Protein 7LRN (pdb70)

Sequence (496 aa):
MEQLEMTIVSIQTPYPSIVRIQGKINTLQPELWQAPNLAIRLIVSNPPEGQPISRVYTVRSFNPINAQIEIDFVKHEDLSPAMEWLNSAQVGTKIGLIGPRPHFIPNFTAKKHVVMFADDTAVPALYSILKQWELGISADIFIESFEKDIASQLPELEHVKIHSFHKEHHTKGLLLKAAFALEHYENITIWAACERNEARALRQFFLEDQQLNKNDVRIAGYWRDGVSSSELDKLRAQHYQEHIQQQDMEQLEMTIVSIQTPYPSIVRIQGKINTLQPELWQAPNLAIRLIVSNPPEGQPISRVYTVRSFNPINAQIEIDFVKHEDLSPAMEWLNSAQVGTKIGLIGPRPHFIPNFTAKKHVVMFADDTAVPALYSILKQWELGISADIFIESFEKDIASQLPELEHVKIHSFHKEHHTSQKGLLLKAAFALEHYENITIWAACERNEARALRQFFLEDQQLNKNDVRIAGYWRDGVSSSELDKLRAQHYQEHIQQ

Foldseek 3Di:
DDKWKWFWADWDCPDVFKIKTKTAIPDPCCVQQAAAFWKKWWQLDDDVPDDTDTAIFTFLHADVVRRMTMTMDGHDPDPDSVNVSVVPHDGGDMTMMGDIDDADAADPPPQFAEEEEEEPRCLSSVQRNQVVDDAPHAYEYEYEYQGPPSCPVHDDHPRYHYHYDHDDPDDDQPSVVVVVDDPDLPRYAYAYEEAPVSQVVVVCCVPVPVPDDPSRHRTYYSHYPPADPVRVVVVVVVVVVVVVVD/DFKDKWKWAWADWDPPDVFKIKTKTAIDDPCCVFQAAAFWKKWWQLACDPPDHTDTAIWTFLHADVVGNMTMTIDGHDPDPDSVNVSVVPDDRGRMIMMMDTDHADAACPPPQFAEEEEEEPRCVSSVQRNQVVDDAPHAYEAEYEYQDPPSPVPHDDHPRHHYHYHHDDPDDDDDLVSVVVVVPDPDLPRYAYHYEEAAVSQVVVLCCVPVPVNDDPSRNRTYYSHYPPDDPVVVVVVVVVVVVVVVVD

Nearest PDB structures (foldseek):
  7lrn-assembly1_A  TM=1.004E+00  e=6.203E-55  Acinetobacter baumannii
  7lrn-assembly2_B  TM=9.962E-01  e=1.778E-51  Acinetobacter baumannii
  7xlz-assembly1_A  TM=8.625E-01  e=1.922E-21  Vibrio anguillarum 775
  7xlz-assembly2_B  TM=8.839E-01  e=9.914E-21  Vibrio anguillarum 775
  6k2l-assembly1_A  TM=8.490E-01  e=1.748E-17  Aeromonas hydrophila

Structure (mmCIF, N/CA/C/O backbone):
data_7LRN
#
_entry.id   7LRN
#
_cell.length_a   86.790
_cell.length_b   127.252
_cell.length_c   150.304
_cell.angle_alpha   90.000
_cell.angle_beta   90.000
_cell.angle_gamma   90.000
#
_symmetry.space_group_name_H-M   'C 2 2 21'
#
loop_
_entity.id
_entity.type
_entity.pdbx_description
1 polymer 'NADPH-dependent ferric siderophore reductase'
2 non-polymer 'FLAVIN-ADENINE DINUCLEOTIDE'
#
loop_
_atom_site.group_PDB
_atom_site.id
_atom_site.type_symbol
_atom_site.label_atom_id
_atom_site.label_alt_id
_atom_site.label_comp_id
_atom_site.label_asym_id
_atom_site.label_entity_id
_atom_site.label_seq_id
_atom_site.pdbx_PDB_ins_code
_atom_site.Cartn_x
_atom_site.Cartn_y
_atom_site.Cartn_z
_atom_site.occupancy
_atom_site.B_iso_or_equiv
_atom_site.auth_seq_id
_atom_site.auth_comp_id
_atom_site.auth_asym_id
_atom_site.auth_atom_id
_atom_site.pdbx_PDB_model_num
ATOM 1 N N . MET A 1 40 ? -29.775 5.180 -30.280 1.00 85.88 25 MET A N 1
ATOM 2 C CA . MET A 1 40 ? -30.519 4.788 -29.073 1.00 89.20 25 MET A CA 1
ATOM 3 C C . MET A 1 40 ? -31.373 3.533 -29.220 1.00 93.69 25 MET A C 1
ATOM 4 O O . MET A 1 40 ? -31.595 3.047 -30.337 1.00 101.23 25 MET A O 1
ATOM 9 N N . GLU A 1 41 ? -31.844 3.005 -28.081 1.00 87.59 26 GLU A N 1
ATOM 10 C CA . GLU A 1 41 ? -32.613 1.767 -28.069 1.00 85.63 26 GLU A CA 1
ATOM 11 C C . GLU A 1 41 ? -33.817 1.862 -27.142 1.00 84.26 26 GLU A C 1
ATOM 12 O O . GLU A 1 41 ? -33.855 2.661 -26.203 1.00 86.22 26 GLU A O 1
ATOM 18 N N . GLN A 1 42 ? -34.796 1.001 -27.414 1.00 85.14 27 GLN A N 1
ATOM 19 C CA . GLN A 1 42 ? -36.007 0.849 -26.611 1.00 85.06 27 GLN A CA 1
ATOM 20 C C . GLN A 1 42 ? -35.898 -0.480 -25.879 1.00 82.73 27 GLN A C 1
ATOM 21 O O . GLN A 1 42 ? -35.982 -1.544 -26.498 1.00 85.66 27 GLN A O 1
ATOM 27 N N . LEU A 1 43 ? -35.678 -0.423 -24.591 1.00 80.80 28 LEU A N 1
ATOM 28 C CA . LEU A 1 43 ? -35.424 -1.617 -23.818 1.00 84.81 28 LEU A CA 1
ATOM 29 C C . LEU A 1 43 ? -36.609 -1.906 -22.914 1.00 84.75 28 LEU A C 1
ATOM 30 O O . LEU A 1 43 ? -37.653 -1.254 -22.988 1.00 83.54 28 LEU A O 1
ATOM 35 N N . GLU A 1 44 ? -36.429 -2.878 -22.032 1.00 86.50 29 GLU A N 1
ATOM 36 C CA . GLU A 1 44 ? -37.357 -3.137 -20.948 1.00 87.35 29 GLU A CA 1
ATOM 37 C C . GLU A 1 44 ? -36.536 -3.224 -19.675 1.00 88.76 29 GLU A C 1
ATOM 38 O O . GLU A 1 44 ? -35.485 -3.871 -19.653 1.00 91.35 29 GLU A O 1
ATOM 44 N N . MET A 1 45 ? -36.998 -2.559 -18.629 1.00 82.49 30 MET A N 1
ATOM 45 C CA . MET A 1 45 ? -36.354 -2.641 -17.334 1.00 84.50 30 MET A CA 1
ATOM 46 C C . MET A 1 45 ? -37.260 -3.386 -16.359 1.00 85.16 30 MET A C 1
ATOM 47 O O . MET A 1 45 ? -38.477 -3.160 -16.331 1.00 82.11 30 MET A O 1
ATOM 52 N N . THR A 1 46 ? -36.643 -4.245 -15.542 1.00 85.64 31 THR A N 1
ATOM 53 C CA . THR A 1 46 ? -37.310 -5.016 -14.496 1.00 87.73 31 THR A CA 1
ATOM 54 C C . THR A 1 46 ? -36.691 -4.630 -13.158 1.00 84.47 31 THR A C 1
ATOM 55 O O . THR A 1 46 ? -35.466 -4.657 -13.015 1.00 83.94 31 THR A O 1
ATOM 59 N N . ILE A 1 47 ? -37.525 -4.215 -12.201 1.00 84.01 32 ILE A N 1
ATOM 60 C CA . ILE A 1 47 ? -37.011 -3.712 -10.929 1.00 85.37 32 ILE A CA 1
ATOM 61 C C . ILE A 1 47 ? -36.428 -4.864 -10.125 1.00 84.58 32 ILE A C 1
ATOM 62 O O . ILE A 1 47 ? -37.119 -5.846 -9.826 1.00 87.47 32 ILE A O 1
ATOM 67 N N . VAL A 1 48 ? -35.189 -4.711 -9.672 1.00 83.82 33 VAL A N 1
ATOM 68 C CA . VAL A 1 48 ? -34.576 -5.741 -8.852 1.00 83.66 33 VAL A CA 1
ATOM 69 C C . VAL A 1 48 ? -34.406 -5.293 -7.403 1.00 83.12 33 VAL A C 1
ATOM 70 O O . VAL A 1 48 ? -34.429 -6.134 -6.499 1.00 84.40 33 VAL A O 1
ATOM 74 N N . SER A 1 49 ? -34.281 -4.000 -7.154 1.00 83.49 34 SER A N 1
ATOM 75 C CA . SER A 1 49 ? -34.099 -3.490 -5.813 1.00 81.55 34 SER A CA 1
ATOM 76 C C . SER A 1 49 ? -34.836 -2.166 -5.674 1.00 80.45 34 SER A C 1
ATOM 77 O O . SER A 1 49 ? -35.014 -1.429 -6.643 1.00 78.30 34 SER A O 1
ATOM 80 N N . ILE A 1 50 ? -35.311 -1.900 -4.461 1.00 81.82 35 ILE A N 1
ATOM 81 C CA . ILE A 1 50 ? -36.000 -0.659 -4.124 1.00 80.05 35 ILE A CA 1
ATOM 82 C C . ILE A 1 50 ? -35.492 -0.169 -2.771 1.00 78.73 35 ILE A C 1
ATOM 83 O O . ILE A 1 50 ? -35.496 -0.927 -1.794 1.00 79.12 35 ILE A O 1
ATOM 88 N N . GLN A 1 51 ? -35.002 1.068 -2.729 1.00 77.52 36 GLN A N 1
ATOM 89 C CA . GLN A 1 51 ? -34.497 1.685 -1.510 1.00 77.85 36 GLN A CA 1
ATOM 90 C C . GLN A 1 51 ? -35.141 3.046 -1.299 1.00 77.19 36 GLN A C 1
ATOM 91 O O . GLN A 1 51 ? -35.685 3.672 -2.219 1.00 76.42 36 GLN A O 1
ATOM 97 N N . THR A 1 52 ? -35.076 3.490 -0.050 1.00 77.46 37 THR A N 1
ATOM 98 C CA . THR A 1 52 ? -35.496 4.824 0.351 1.00 75.35 37 THR A CA 1
ATOM 99 C C . THR A 1 52 ? -34.238 5.446 0.938 1.00 72.02 37 THR A C 1
ATOM 100 O O . THR A 1 52 ? -34.089 5.511 2.164 1.00 73.62 37 THR A O 1
ATOM 104 N N . PRO A 1 53 ? -33.280 5.847 0.094 1.00 72.05 38 PRO A N 1
ATOM 105 C CA . PRO A 1 53 ? -32.013 6.361 0.638 1.00 71.78 38 PRO A CA 1
ATOM 106 C C . PRO A 1 53 ? -32.224 7.578 1.512 1.00 72.61 38 PRO A C 1
ATOM 107 O O . PRO A 1 53 ? -31.570 7.708 2.550 1.00 72.95 38 PRO A O 1
ATOM 111 N N . TYR A 1 54 ? -33.116 8.480 1.114 1.00 71.65 39 TYR A N 1
ATOM 112 C CA . TYR A 1 54 ? -33.575 9.588 1.929 1.00 68.38 39 TYR A CA 1
ATOM 113 C C . TYR A 1 54 ? -35.090 9.515 2.054 1.00 68.82 39 TYR A C 1
ATOM 114 O O . TYR A 1 54 ? -35.749 8.773 1.311 1.00 68.89 39 TYR A O 1
ATOM 123 N N . PRO A 1 55 ? -35.680 10.248 3.002 1.00 67.94 40 PRO A N 1
ATOM 124 C CA . PRO A 1 55 ? -37.143 10.181 3.157 1.00 69.41 40 PRO A CA 1
ATOM 125 C C . PRO A 1 55 ? -37.920 10.632 1.930 1.00 68.52 40 PRO A C 1
ATOM 126 O O . PRO A 1 55 ? -39.036 10.141 1.709 1.00 66.66 40 PRO A O 1
ATOM 130 N N . SER A 1 56 ? -37.341 11.481 1.080 1.00 67.46 41 SER A N 1
ATOM 131 C CA . SER A 1 56 ? -38.062 12.042 -0.050 1.00 65.63 41 SER A CA 1
ATOM 132 C C . SER A 1 56 ? -37.576 11.485 -1.375 1.00 65.10 41 SER A C 1
ATOM 133 O O . SER A 1 56 ? -37.906 12.042 -2.423 1.00 66.11 41 SER A O 1
ATOM 136 N N . ILE A 1 57 ? -36.817 10.397 -1.364 1.00 65.85 42 ILE A N 1
ATOM 137 C CA . ILE A 1 57 ? -36.208 9.869 -2.577 1.00 66.65 42 ILE A CA 1
ATOM 138 C C . ILE A 1 57 ? -36.378 8.355 -2.606 1.00 68.67 42 ILE A C 1
ATOM 139 O O . ILE A 1 57 ? -36.170 7.680 -1.589 1.00 69.8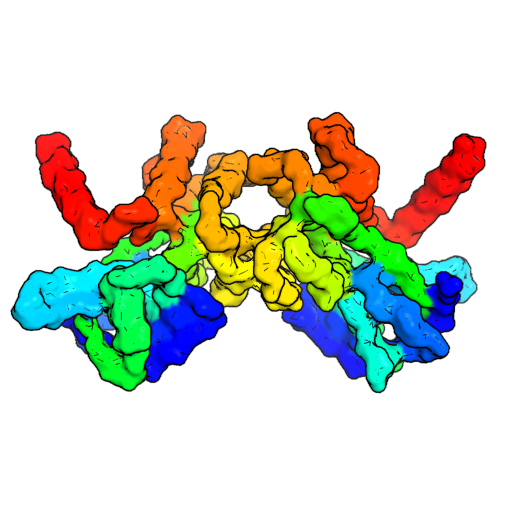6 42 ILE A O 1
ATOM 144 N N . VAL A 1 58 ? -36.772 7.821 -3.769 1.00 67.42 43 VAL A N 1
ATOM 145 C CA . VAL A 1 58 ? -36.933 6.378 -3.974 1.00 69.06 43 VAL A CA 1
ATOM 146 C C . VAL A 1 58 ? -35.902 5.912 -4.990 1.00 68.60 43 VAL A C 1
ATOM 147 O O . VAL A 1 58 ? -35.919 6.356 -6.147 1.00 66.88 43 VAL A O 1
ATOM 151 N N . ARG A 1 59 ? -34.987 5.046 -4.544 1.00 70.27 44 ARG A N 1
ATOM 152 C CA . ARG A 1 59 ? -33.896 4.542 -5.373 1.00 73.58 44 ARG A CA 1
ATOM 153 C C . ARG A 1 59 ? -34.239 3.153 -5.877 1.00 74.54 44 ARG A C 1
ATOM 154 O O . ARG A 1 59 ? -34.348 2.210 -5.088 1.00 76.90 44 ARG A O 1
ATOM 162 N N . ILE A 1 60 ? -34.390 3.025 -7.186 1.00 75.80 45 ILE A N 1
ATOM 163 C CA . ILE A 1 60 ? -34.768 1.765 -7.820 1.00 80.39 45 ILE A CA 1
ATOM 164 C C . ILE A 1 60 ? -33.606 1.271 -8.660 1.00 79.87 45 ILE A C 1
ATOM 165 O O . ILE A 1 60 ? -32.908 2.065 -9.300 1.00 77.57 45 ILE A O 1
ATOM 170 N N . GLN A 1 61 ? -33.373 -0.037 -8.613 1.00 88.95 46 GLN A N 1
ATOM 171 C CA . GLN A 1 61 ? -32.418 -0.717 -9.471 1.00 87.35 46 GLN A CA 1
ATOM 172 C C . GLN A 1 61 ? -33.153 -1.711 -10.352 1.00 88.08 46 GLN A C 1
ATOM 173 O O . GLN A 1 61 ? -34.070 -2.414 -9.899 1.00 88.83 46 GLN A O 1
ATOM 179 N N . GLY A 1 62 ? -32.750 -1.754 -11.613 1.00 87.13 47 GLY A N 1
ATOM 180 C CA . GLY A 1 62 ? -33.386 -2.648 -12.548 1.00 88.64 47 GLY A CA 1
ATOM 181 C C . GLY A 1 62 ? -32.446 -3.168 -13.610 1.00 87.69 47 GLY A C 1
ATOM 182 O O . GLY A 1 62 ? -31.512 -2.464 -14.005 1.00 88.15 47 GLY A O 1
ATOM 183 N N . LYS A 1 63 ? -32.621 -4.429 -13.997 1.00 85.16 48 LYS A N 1
ATOM 184 C CA . LYS A 1 63 ? -31.883 -4.980 -15.118 1.00 82.85 48 LYS A CA 1
ATOM 185 C C . LYS A 1 63 ? -32.564 -4.504 -16.382 1.00 82.32 48 LYS A C 1
ATOM 186 O O . LYS A 1 63 ? -33.788 -4.360 -16.416 1.00 82.46 48 LYS A O 1
ATOM 188 N N . ILE A 1 64 ? -31.758 -4.180 -17.389 1.00 83.32 49 ILE A N 1
ATOM 189 C CA . ILE A 1 64 ? -32.242 -3.748 -18.692 1.00 84.38 49 ILE A CA 1
ATOM 190 C C . ILE A 1 64 ? -31.701 -4.706 -19.743 1.00 85.01 49 ILE A C 1
ATOM 191 O O . ILE A 1 64 ? -30.576 -5.205 -19.622 1.00 84.57 49 ILE A O 1
ATOM 196 N N . ASN A 1 65 ? -32.498 -4.964 -20.774 1.00 86.38 50 ASN A N 1
ATOM 197 C CA . ASN A 1 65 ? -32.116 -5.914 -21.819 1.00 88.92 50 ASN A CA 1
ATOM 198 C C . ASN A 1 65 ? -31.377 -5.221 -22.964 1.00 93.30 50 ASN A C 1
ATOM 199 O O . ASN A 1 65 ? -31.694 -5.406 -24.139 1.00 100.06 50 ASN A O 1
ATOM 204 N N . THR A 1 66 ? -30.352 -4.436 -22.621 1.00 90.16 51 THR A N 1
ATOM 205 C CA . THR A 1 66 ? -29.561 -3.730 -23.621 1.00 88.18 51 THR A CA 1
ATOM 206 C C . THR A 1 66 ? -28.799 -4.721 -24.491 1.00 91.02 51 THR A C 1
ATOM 207 O O . THR A 1 66 ? -28.403 -5.803 -24.047 1.00 87.91 51 THR A O 1
ATOM 211 N N . LEU A 1 67 ? -28.622 -4.347 -25.757 1.00 92.98 52 LEU A N 1
ATOM 212 C CA . LEU A 1 67 ? -27.769 -5.086 -26.677 1.00 93.99 52 LEU A CA 1
ATOM 213 C C . LEU A 1 67 ? -26.539 -4.291 -27.070 1.00 94.84 52 LEU A C 1
ATOM 214 O O . LEU A 1 67 ? -25.742 -4.758 -27.893 1.00 96.46 52 LEU A O 1
ATOM 219 N N . GLN A 1 68 ? -26.382 -3.089 -26.536 1.00 93.63 53 GLN A N 1
ATOM 220 C CA . GLN A 1 68 ? -25.155 -2.321 -26.708 1.00 91.12 53 GLN A CA 1
ATOM 221 C C . GLN A 1 68 ? -24.869 -1.572 -25.407 1.00 89.86 53 GLN A C 1
ATOM 222 O O . GLN A 1 68 ? -25.219 -0.394 -25.246 1.00 88.60 53 GLN A O 1
ATOM 228 N N . PRO A 1 69 ? -24.256 -2.258 -24.427 1.00 91.16 54 PRO A N 1
ATOM 229 C CA . PRO A 1 69 ? -23.975 -1.633 -23.117 1.00 87.42 54 PRO A CA 1
ATOM 230 C C . PRO A 1 69 ? -22.901 -0.569 -23.192 1.00 83.78 54 PRO A C 1
ATOM 231 O O . PRO A 1 69 ? -22.714 0.176 -22.219 1.00 77.78 54 PRO A O 1
ATOM 235 N N . GLU A 1 70 ? -22.184 -0.502 -24.318 1.00 85.02 55 GLU A N 1
ATOM 236 C CA . GLU A 1 70 ? -21.198 0.547 -24.536 1.00 83.60 55 GLU A CA 1
ATOM 237 C C . GLU A 1 70 ? -21.839 1.929 -24.468 1.00 80.87 55 GLU A C 1
ATOM 238 O O . GLU A 1 70 ? -21.191 2.896 -24.055 1.00 77.70 55 GLU A O 1
ATOM 244 N N . LEU A 1 71 ? -23.115 2.036 -24.850 1.00 81.14 56 LEU A N 1
ATOM 245 C CA . LEU A 1 71 ? -23.813 3.319 -24.814 1.00 80.88 56 LEU A CA 1
ATOM 246 C C . LEU A 1 71 ? -24.058 3.794 -23.393 1.00 78.54 56 LEU A C 1
ATOM 247 O O . LEU A 1 71 ? -24.140 5.005 -23.156 1.00 74.90 56 LEU A O 1
ATOM 252 N N . TRP A 1 72 ? -24.248 2.851 -22.468 1.00 77.53 57 TRP A N 1
ATOM 253 C CA . TRP A 1 72 ? -24.760 3.108 -21.133 1.00 76.98 57 TRP A CA 1
ATOM 254 C C . TRP A 1 72 ? -23.687 3.440 -20.115 1.00 76.61 57 TRP A C 1
ATOM 255 O O . TRP A 1 72 ? -24.005 3.539 -18.930 1.00 76.00 57 TRP A O 1
ATOM 266 N N . GLN A 1 73 ? -22.449 3.666 -20.540 1.00 75.44 58 GLN A N 1
ATOM 267 C CA . GLN A 1 73 ? -21.381 3.935 -19.597 1.00 76.43 58 GLN A CA 1
ATOM 268 C C . GLN A 1 73 ? -21.029 5.410 -19.484 1.00 82.98 58 GLN A C 1
ATOM 269 O O . GLN A 1 73 ? -20.347 5.793 -18.526 1.00 77.86 58 GLN A O 1
ATOM 275 N N . ALA A 1 74 ? -21.534 6.250 -20.388 1.00 94.29 59 ALA A N 1
ATOM 276 C CA . ALA A 1 74 ? -21.194 7.659 -20.357 1.00 89.92 59 ALA A CA 1
ATOM 277 C C . ALA A 1 74 ? -21.792 8.317 -19.118 1.00 90.56 59 ALA A C 1
ATOM 278 O O . ALA A 1 74 ? -22.756 7.806 -18.527 1.00 96.81 59 ALA A O 1
ATOM 280 N N . PRO A 1 75 ? -21.200 9.412 -18.665 1.00 80.12 60 PRO A N 1
ATOM 281 C CA . PRO A 1 75 ? -21.764 10.141 -17.533 1.00 76.65 60 PRO A CA 1
ATOM 282 C C . PRO A 1 75 ? -22.960 10.964 -17.973 1.00 74.08 60 PRO A C 1
ATOM 283 O O . PRO A 1 75 ? -23.099 11.341 -19.136 1.00 73.89 60 PRO A O 1
ATOM 287 N N . ASN A 1 76 ? -23.842 11.207 -17.009 1.00 75.47 61 ASN A N 1
ATOM 288 C CA . ASN A 1 76 ? -25.070 11.986 -17.194 1.00 74.75 61 ASN A CA 1
ATOM 289 C C . ASN A 1 76 ? -25.841 11.492 -18.419 1.00 74.05 61 ASN A C 1
ATOM 290 O O . ASN A 1 76 ? -26.092 12.225 -19.375 1.00 71.62 61 ASN A O 1
ATOM 295 N N . LEU A 1 77 ? -26.219 10.222 -18.374 1.00 72.28 62 LEU A N 1
ATOM 296 C CA . LEU A 1 77 ? -27.183 9.718 -19.335 1.00 74.60 62 LEU A CA 1
ATOM 297 C C . LEU A 1 77 ? -28.553 9.816 -18.695 1.00 74.15 62 LEU A C 1
ATOM 298 O O . LEU A 1 77 ? -28.699 9.645 -17.482 1.00 73.70 62 LEU A O 1
ATOM 303 N N . ALA A 1 78 ? -29.546 10.123 -19.502 1.00 70.53 63 ALA A N 1
ATOM 304 C CA . ALA A 1 78 ? -30.920 10.093 -19.049 1.00 69.03 63 ALA A CA 1
ATOM 305 C C . ALA A 1 78 ? -31.733 9.161 -19.947 1.00 69.32 63 ALA A C 1
ATOM 306 O O . ALA A 1 78 ? -31.370 8.897 -21.102 1.00 65.93 63 ALA A O 1
ATOM 308 N N . ILE A 1 79 ? -32.797 8.598 -19.376 1.00 65.45 64 ILE A N 1
ATOM 309 C CA . ILE A 1 79 ? -33.689 7.706 -20.095 1.00 67.62 64 ILE A CA 1
ATOM 310 C C . ILE A 1 79 ? -35.077 8.292 -20.018 1.00 65.61 64 ILE A C 1
ATOM 311 O O . ILE A 1 79 ? -35.373 9.139 -19.184 1.00 64.67 64 ILE A O 1
ATOM 316 N N . ARG A 1 80 ? -35.939 7.777 -20.869 1.00 68.20 65 ARG A N 1
ATOM 317 C CA . ARG A 1 80 ? -37.352 8.105 -20.884 1.00 67.48 65 ARG A CA 1
ATOM 318 C C . ARG A 1 80 ? -38.081 6.844 -20.435 1.00 69.77 65 ARG A C 1
ATOM 319 O O . ARG A 1 80 ? -38.069 5.839 -21.150 1.00 71.34 65 ARG A O 1
ATOM 327 N N . LEU A 1 81 ? -38.694 6.873 -19.251 1.00 69.54 66 LEU A N 1
ATOM 328 C CA . LEU A 1 81 ? -39.462 5.727 -18.768 1.00 72.04 66 LEU A CA 1
ATOM 329 C C . LEU A 1 81 ? -40.923 5.847 -19.172 1.00 72.80 66 LEU A C 1
ATOM 330 O O . LEU A 1 81 ? -41.581 6.838 -18.839 1.00 74.04 66 LEU A O 1
ATOM 335 N N . ILE A 1 82 ? -41.451 4.820 -19.837 1.00 72.59 67 ILE A N 1
ATOM 336 C CA . ILE A 1 82 ? -42.865 4.893 -20.192 1.00 78.95 67 ILE A CA 1
ATOM 337 C C . ILE A 1 82 ? -43.651 4.604 -18.917 1.00 81.27 67 ILE A C 1
ATOM 338 O O . ILE A 1 82 ? -43.919 3.451 -18.557 1.00 79.52 67 ILE A O 1
ATOM 343 N N . VAL A 1 83 ? -43.976 5.672 -18.198 1.00 80.74 68 VAL A N 1
ATOM 344 C CA . VAL A 1 83 ? -44.629 5.535 -16.906 1.00 85.33 68 VAL A CA 1
ATOM 345 C C . VAL A 1 83 ? -46.088 5.105 -17.062 1.00 85.75 68 VAL A C 1
ATOM 346 O O . VAL A 1 83 ? -46.667 4.515 -16.143 1.00 85.12 68 VAL A O 1
ATOM 350 N N . SER A 1 84 ? -46.715 5.386 -18.197 1.00 87.74 69 SER A N 1
ATOM 351 C CA . SER A 1 84 ? -48.058 4.875 -18.393 1.00 93.47 69 SER A CA 1
ATOM 352 C C . SER A 1 84 ? -48.265 4.421 -19.822 1.00 103.55 69 SER A C 1
ATOM 353 O O . SER A 1 84 ? -47.854 5.095 -20.765 1.00 103.86 69 SER A O 1
ATOM 356 N N . ASN A 1 85 ? -48.914 3.277 -19.979 1.00 123.98 70 ASN A N 1
ATOM 357 C CA . ASN A 1 85 ? -49.216 2.738 -21.300 1.00 127.53 70 ASN A CA 1
ATOM 358 C C . ASN A 1 85 ? -50.570 2.059 -21.285 1.00 134.20 70 ASN A C 1
ATOM 359 O O . ASN A 1 85 ? -50.669 0.828 -21.356 1.00 137.33 70 ASN A O 1
ATOM 364 N N . PRO A 1 86 ? -51.650 2.830 -21.186 1.00 130.54 71 PRO A N 1
ATOM 365 C CA . PRO A 1 86 ? -52.964 2.227 -21.286 1.00 139.10 71 PRO A CA 1
ATOM 366 C C . PRO A 1 86 ? -53.178 1.716 -22.712 1.00 145.93 71 PRO A C 1
ATOM 367 O O . PRO A 1 86 ? -52.671 2.318 -23.668 1.00 144.71 71 PRO A O 1
ATOM 371 N N . PRO A 1 87 ? -53.903 0.607 -22.876 1.00 151.17 72 PRO A N 1
ATOM 372 C CA . PRO A 1 87 ? -54.252 0.194 -24.253 1.00 153.58 72 PRO A CA 1
ATOM 373 C C . PRO A 1 87 ? -55.171 1.202 -24.931 1.00 155.13 72 PRO A C 1
ATOM 374 O O . PRO A 1 87 ? -55.138 1.347 -26.162 1.00 151.14 72 PRO A O 1
ATOM 378 N N . GLU A 1 88 ? -55.980 1.917 -24.140 1.00 163.14 73 GLU A N 1
ATOM 379 C CA . GLU A 1 88 ? -56.808 3.025 -24.609 1.00 158.73 73 GLU A CA 1
ATOM 380 C C . GLU A 1 88 ? -56.062 4.318 -24.275 1.00 154.94 73 GLU A C 1
ATOM 381 O O . GLU A 1 88 ? -56.012 4.742 -23.114 1.00 148.79 73 GLU A O 1
ATOM 383 N N . GLY A 1 89 ? -55.491 4.945 -25.306 1.00 147.38 74 GLY A N 1
ATOM 384 C CA . GLY A 1 89 ? -54.809 6.220 -25.183 1.00 141.26 74 GLY A CA 1
ATOM 385 C C . GLY A 1 89 ? -53.333 6.176 -25.532 1.00 134.93 74 GLY A C 1
ATOM 386 O O . GLY A 1 89 ? -52.724 5.098 -25.562 1.00 133.24 74 GLY A O 1
ATOM 387 N N . GLN A 1 90 ? -52.764 7.353 -25.825 1.00 124.78 75 GLN A N 1
ATOM 388 C CA . GLN A 1 90 ? -51.351 7.482 -26.162 1.00 116.91 75 GLN A CA 1
ATOM 389 C C . GLN A 1 90 ? -50.469 7.304 -24.915 1.00 113.33 75 GLN A C 1
ATOM 390 O O . GLN A 1 90 ? -50.917 7.529 -23.783 1.00 112.45 75 GLN A O 1
ATOM 392 N N . PRO A 1 91 ? -49.218 6.877 -25.086 1.00 109.69 76 PRO A N 1
ATOM 393 C CA . PRO A 1 91 ? -48.374 6.581 -23.923 1.00 103.44 76 PRO A CA 1
ATOM 394 C C . PRO A 1 91 ? -47.794 7.844 -23.307 1.00 96.50 76 PRO A C 1
ATOM 395 O O . PRO A 1 91 ? -47.746 8.913 -23.916 1.00 98.45 76 PRO A O 1
ATOM 399 N N . ILE A 1 92 ? -47.395 7.710 -22.051 1.00 90.90 77 ILE A N 1
ATOM 400 C CA . ILE A 1 92 ? -46.844 8.805 -21.268 1.00 85.12 77 ILE A CA 1
ATOM 401 C C . ILE A 1 92 ? -45.456 8.421 -20.791 1.00 82.35 77 ILE A C 1
ATOM 402 O O . ILE A 1 92 ? -45.290 7.399 -20.111 1.00 80.74 77 ILE A O 1
ATOM 407 N N . SER A 1 93 ? -44.465 9.236 -21.126 1.00 79.71 78 SER A N 1
ATOM 408 C CA . SER A 1 93 ? -43.104 8.992 -20.672 1.00 76.33 78 SER A CA 1
ATOM 409 C C . SER A 1 93 ? -42.619 10.127 -19.771 1.00 72.48 78 SER A C 1
ATOM 410 O O . SER A 1 93 ? -43.187 11.227 -19.735 1.00 74.65 78 SER A O 1
ATOM 413 N N . ARG A 1 94 ? -41.589 9.823 -18.994 1.00 65.51 79 ARG A N 1
ATOM 414 C CA . ARG A 1 94 ? -40.941 10.800 -18.149 1.00 63.18 79 ARG A CA 1
ATOM 415 C C . ARG A 1 94 ? -39.440 10.555 -18.189 1.00 64.72 79 ARG A C 1
ATOM 416 O O . ARG A 1 94 ? -38.999 9.426 -18.389 1.00 71.28 79 ARG A O 1
ATOM 424 N N . VAL A 1 95 ? -38.657 11.616 -18.005 1.00 62.13 80 VAL A N 1
ATOM 425 C CA . VAL A 1 95 ? -37.198 11.580 -18.126 1.00 62.99 80 VAL A CA 1
ATOM 426 C C . VAL A 1 95 ? -36.568 11.502 -16.730 1.00 63.77 80 VAL A C 1
ATOM 427 O O . VAL A 1 95 ? -36.839 12.348 -15.867 1.00 65.36 80 VAL A O 1
ATOM 431 N N . TYR A 1 96 ? -35.704 10.498 -16.512 1.00 64.60 81 TYR A N 1
ATOM 432 C CA . TYR A 1 96 ? -34.978 10.301 -15.255 1.00 62.16 81 TYR A CA 1
ATOM 433 C C . TYR A 1 96 ? -33.511 10.003 -15.551 1.00 63.21 81 TYR A C 1
ATOM 434 O O . TYR A 1 96 ? -33.173 9.485 -16.614 1.00 64.19 81 TYR A O 1
ATOM 443 N N . THR A 1 97 ? -32.633 10.349 -14.621 1.00 64.12 82 THR A N 1
ATOM 444 C CA . THR A 1 97 ? -31.206 10.148 -14.841 1.00 65.06 82 THR A CA 1
ATOM 445 C C . THR A 1 97 ? -30.784 8.729 -14.478 1.00 71.71 82 THR A C 1
ATOM 446 O O . THR A 1 97 ? -31.306 8.140 -13.524 1.00 72.50 82 THR A O 1
ATOM 450 N N . VAL A 1 98 ? -29.836 8.174 -15.240 1.00 72.31 83 VAL A N 1
ATOM 451 C CA . VAL A 1 98 ? -29.206 6.905 -14.860 1.00 73.45 83 VAL A CA 1
ATOM 452 C C . VAL A 1 98 ? -28.172 7.234 -13.785 1.00 73.66 83 VAL A C 1
ATOM 453 O O . VAL A 1 98 ? -27.112 7.793 -14.062 1.00 73.70 83 VAL A O 1
ATOM 457 N N . ARG A 1 99 ? -28.506 6.952 -12.529 1.00 75.93 84 ARG A N 1
ATOM 458 C CA . ARG A 1 99 ? -27.532 7.228 -11.477 1.00 76.90 84 ARG A CA 1
ATOM 459 C C . ARG A 1 99 ? -26.249 6.445 -11.726 1.00 76.71 84 ARG A C 1
ATOM 460 O O . ARG A 1 99 ? -25.140 6.971 -11.561 1.00 76.56 84 ARG A O 1
ATOM 468 N N . SER A 1 100 ? -26.380 5.197 -12.152 1.00 75.51 85 SER A N 1
ATOM 469 C CA . SER A 1 100 ? -25.219 4.422 -12.553 1.00 77.63 85 SER A CA 1
ATOM 470 C C . SER A 1 100 ? -25.677 3.270 -13.451 1.00 77.21 85 SER A C 1
ATOM 471 O O . SER A 1 100 ? -26.873 2.956 -13.545 1.00 75.09 85 SER A O 1
ATOM 474 N N . PHE A 1 101 ? -24.705 2.653 -14.124 1.00 73.66 86 PHE A N 1
ATOM 475 C CA . PHE A 1 101 ? -24.932 1.469 -14.946 1.00 74.03 86 PHE A CA 1
ATOM 476 C C . PHE A 1 101 ? -23.855 0.458 -14.618 1.00 77.93 86 PHE A C 1
ATOM 477 O O . PHE A 1 101 ? -22.668 0.716 -14.848 1.00 78.00 86 PHE A O 1
ATOM 485 N N . ASN A 1 102 ? -24.271 -0.696 -14.107 1.00 78.25 87 ASN A N 1
ATOM 486 C CA . ASN A 1 102 ? -23.346 -1.765 -13.782 1.00 78.91 87 ASN A CA 1
ATOM 487 C C . ASN A 1 102 ? -23.292 -2.702 -14.992 1.00 81.69 87 ASN A C 1
ATOM 488 O O . ASN A 1 102 ? -24.309 -3.344 -15.318 1.00 84.22 87 ASN A O 1
ATOM 493 N N . PRO A 1 103 ? -22.195 -2.732 -15.746 1.00 80.70 88 PRO A N 1
ATOM 494 C CA . PRO A 1 103 ? -22.191 -3.520 -16.991 1.00 83.13 88 PRO A CA 1
ATOM 495 C C . PRO A 1 103 ? -22.078 -5.019 -16.803 1.00 86.11 88 PRO A C 1
ATOM 496 O O . PRO A 1 103 ? -22.388 -5.748 -17.750 1.00 90.38 88 PRO A O 1
ATOM 500 N N . ILE A 1 104 ? -21.645 -5.520 -15.641 1.00 85.98 89 ILE A N 1
ATOM 501 C CA . ILE A 1 104 ? -21.522 -6.967 -15.500 1.00 87.36 89 ILE A CA 1
ATOM 502 C C . ILE A 1 104 ? -22.847 -7.616 -15.161 1.00 88.86 89 ILE A C 1
ATOM 503 O O . ILE A 1 104 ? -22.915 -8.847 -15.075 1.00 92.10 89 ILE A O 1
ATOM 508 N N . ASN A 1 105 ? -23.910 -6.832 -15.000 1.00 89.29 90 ASN A N 1
ATOM 509 C CA . ASN A 1 105 ? -25.235 -7.419 -14.841 1.00 91.32 90 ASN A CA 1
ATOM 510 C C . ASN A 1 105 ? -26.322 -6.566 -15.480 1.00 91.76 90 ASN A C 1
ATOM 511 O O . ASN A 1 105 ? -27.508 -6.838 -15.241 1.00 94.84 90 ASN A O 1
ATOM 516 N N . ALA A 1 106 ? -25.963 -5.546 -16.265 1.00 86.54 91 ALA A N 1
ATOM 517 C CA . ALA A 1 106 ? -26.921 -4.747 -17.019 1.00 84.57 91 ALA A CA 1
ATOM 518 C C . ALA A 1 106 ? -27.921 -4.044 -16.104 1.00 84.97 91 ALA A C 1
ATOM 519 O O . ALA A 1 106 ? -29.080 -3.828 -16.471 1.00 83.57 91 ALA A O 1
ATOM 521 N N . GLN A 1 107 ? -27.468 -3.640 -14.922 1.00 86.08 92 GLN A N 1
ATOM 522 C CA . GLN A 1 107 ? -28.344 -3.018 -13.937 1.00 83.87 92 GLN A CA 1
ATOM 523 C C . GLN A 1 107 ? -28.080 -1.522 -13.901 1.00 78.99 92 GLN A C 1
ATOM 524 O O . GLN A 1 107 ? -26.925 -1.091 -13.813 1.00 77.82 92 GLN A O 1
ATOM 530 N N . ILE A 1 108 ? -29.151 -0.739 -13.970 1.00 78.83 93 ILE A N 1
ATOM 531 C CA . ILE A 1 108 ? -29.076 0.707 -13.799 1.00 80.59 93 ILE A CA 1
ATOM 532 C C . ILE A 1 108 ? -29.799 1.075 -12.510 1.00 81.75 93 ILE A C 1
ATOM 533 O O . ILE A 1 108 ? -30.601 0.299 -11.969 1.00 82.55 93 ILE A O 1
ATOM 538 N N . GLU A 1 109 ? -29.507 2.267 -11.998 1.00 81.15 94 GLU A N 1
ATOM 539 C CA . GLU A 1 109 ? -30.311 2.786 -10.900 1.00 79.53 94 GLU A CA 1
ATOM 540 C C . GLU A 1 109 ? -30.784 4.214 -11.178 1.00 74.40 94 GLU A C 1
ATOM 541 O O . GLU A 1 109 ? -30.156 4.982 -11.923 1.00 68.99 94 GLU A O 1
ATOM 547 N N . ILE A 1 110 ? -31.958 4.519 -10.613 1.00 73.94 95 ILE A N 1
ATOM 548 C CA . ILE A 1 110 ? -32.668 5.782 -10.790 1.00 72.20 95 ILE A CA 1
ATOM 549 C C . ILE A 1 110 ? -33.175 6.282 -9.441 1.00 68.57 95 ILE A C 1
ATOM 550 O O . ILE A 1 110 ? -33.776 5.521 -8.673 1.00 68.65 95 ILE A O 1
ATOM 555 N N . ASP A 1 111 ? -32.945 7.561 -9.162 1.00 68.64 96 ASP A N 1
ATOM 556 C CA . ASP A 1 111 ? -33.505 8.234 -7.995 1.00 66.60 96 ASP A CA 1
ATOM 557 C C . ASP A 1 111 ? -34.753 9.021 -8.392 1.00 65.91 96 ASP A C 1
ATOM 558 O O . ASP A 1 111 ? -34.712 9.854 -9.305 1.00 63.03 96 ASP A O 1
ATOM 563 N N . PHE A 1 112 ? -35.854 8.773 -7.701 1.00 65.53 97 PHE A N 1
ATOM 564 C CA . PHE A 1 112 ? -37.069 9.533 -7.927 1.00 62.78 97 PHE A CA 1
ATOM 565 C C . PHE A 1 112 ? -37.275 10.523 -6.788 1.00 64.82 97 PHE A C 1
ATOM 566 O O . PHE A 1 112 ? -37.286 10.138 -5.615 1.00 64.44 97 PHE A O 1
ATOM 574 N N . VAL A 1 113 ? -37.433 11.795 -7.134 1.00 65.93 98 VAL A N 1
ATOM 575 C CA . VAL A 1 113 ? -37.802 12.798 -6.147 1.00 63.64 98 VAL A CA 1
ATOM 576 C C . VAL A 1 113 ? -39.295 12.664 -5.894 1.00 62.82 98 VAL A C 1
ATOM 577 O O . VAL A 1 113 ? -40.102 12.842 -6.806 1.00 67.20 98 VAL A O 1
ATOM 581 N N . LYS A 1 114 ? -39.669 12.318 -4.671 1.00 65.01 99 LYS A N 1
ATOM 582 C CA . LYS A 1 114 ? -41.084 12.299 -4.316 1.00 67.15 99 LYS A CA 1
ATOM 583 C C . LYS A 1 114 ? -41.609 13.732 -4.290 1.00 66.62 99 LYS A C 1
ATOM 584 O O . LYS A 1 114 ? -40.935 14.641 -3.793 1.00 64.95 99 LYS A O 1
ATOM 590 N N . HIS A 1 115 ? -42.813 13.939 -4.822 1.00 65.27 100 HIS A N 1
ATOM 591 C CA . HIS A 1 115 ? -43.440 15.253 -4.744 1.00 68.57 100 HIS A CA 1
ATOM 592 C C . HIS A 1 115 ? -44.961 15.077 -4.721 1.00 71.14 100 HIS A C 1
ATOM 593 O O . HIS A 1 115 ? -45.495 14.210 -5.410 1.00 74.49 100 HIS A O 1
ATOM 600 N N . GLU A 1 116 ? -45.654 15.872 -3.891 1.00 74.18 101 GLU A N 1
ATOM 601 C CA . GLU A 1 116 ? -47.086 15.670 -3.621 1.00 77.35 101 GLU A CA 1
ATOM 602 C C . GLU A 1 116 ? -47.890 16.157 -4.823 1.00 77.53 101 GLU A C 1
ATOM 603 O O . GLU A 1 116 ? -48.412 17.274 -4.849 1.00 80.11 101 GLU A O 1
ATOM 605 N N . ASP A 1 117 ? -48.019 15.265 -5.813 1.00 79.92 102 ASP A N 1
ATOM 606 C CA . ASP A 1 117 ? -48.651 15.508 -7.108 1.00 79.70 102 ASP A CA 1
ATOM 607 C C . ASP A 1 117 ? -49.247 14.203 -7.602 1.00 77.86 102 ASP A C 1
ATOM 608 O O . ASP A 1 117 ? -48.554 13.188 -7.615 1.00 81.95 102 ASP A O 1
ATOM 613 N N . LEU A 1 118 ? -50.485 14.231 -8.086 1.00 77.77 103 LEU A N 1
ATOM 614 C CA . LEU A 1 118 ? -51.032 13.005 -8.669 1.00 81.19 103 LEU A CA 1
ATOM 615 C C . LEU A 1 118 ? -50.540 12.826 -10.106 1.00 80.07 103 LEU A C 1
ATOM 616 O O . LEU A 1 118 ? -51.339 12.591 -11.015 1.00 84.32 103 LEU A O 1
ATOM 618 N N . SER A 1 119 ? -49.225 12.922 -10.311 1.00 77.98 104 SER A N 1
ATOM 619 C CA . SER A 1 119 ? -48.600 12.879 -11.625 1.00 74.92 104 SER A CA 1
ATOM 620 C C . SER A 1 119 ? -48.418 11.443 -12.076 1.00 76.07 104 SER A C 1
ATOM 621 O O . SER A 1 119 ? -48.539 10.523 -11.274 1.00 78.59 104 SER A O 1
ATOM 624 N N . PRO A 1 120 ? -48.143 11.214 -13.377 1.00 75.53 105 PRO A N 1
ATOM 625 C CA . PRO A 1 120 ? -47.819 9.857 -13.833 1.00 75.24 105 PRO A CA 1
ATOM 626 C C . PRO A 1 120 ? -46.666 9.181 -13.108 1.00 73.51 105 PRO A C 1
ATOM 627 O O . PRO A 1 120 ? -46.836 8.070 -12.600 1.00 76.08 105 PRO A O 1
ATOM 631 N N . ALA A 1 121 ? -45.491 9.802 -13.051 1.00 72.66 106 ALA A N 1
ATOM 632 C CA . ALA A 1 121 ? -44.371 9.118 -12.410 1.00 73.44 106 ALA A CA 1
ATOM 633 C C .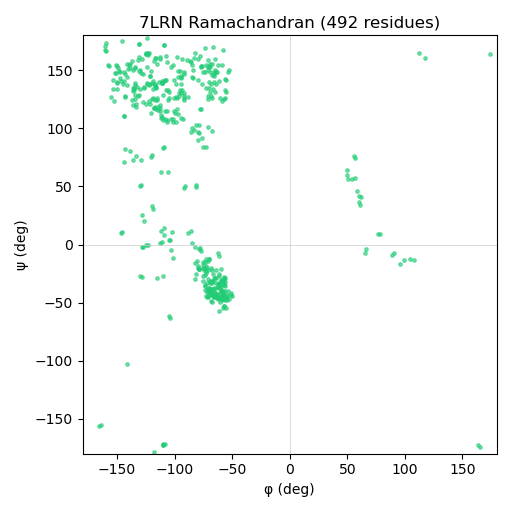 ALA A 1 121 ? -44.662 8.845 -10.941 1.00 74.34 106 ALA A C 1
ATOM 634 O O . ALA A 1 121 ? -44.241 7.820 -10.408 1.00 77.50 106 ALA A O 1
ATOM 636 N N . MET A 1 122 ? -45.387 9.738 -10.275 1.00 73.87 107 MET A N 1
ATOM 637 C CA . MET A 1 122 ? -45.731 9.510 -8.876 1.00 73.79 107 MET A CA 1
ATOM 638 C C . MET A 1 122 ? -46.753 8.378 -8.723 1.00 76.69 107 MET A C 1
ATOM 639 O O . MET A 1 122 ? -46.626 7.544 -7.820 1.00 79.67 107 MET A O 1
ATOM 644 N N . GLU A 1 123 ? -47.786 8.337 -9.577 1.00 76.59 108 GLU A N 1
ATOM 645 C CA . GLU A 1 123 ? -48.733 7.220 -9.543 1.00 79.18 108 GLU A CA 1
ATOM 646 C C . GLU A 1 123 ? -48.047 5.894 -9.849 1.00 82.04 108 GLU A C 1
ATOM 647 O O . GLU A 1 123 ? -48.420 4.852 -9.285 1.00 83.28 108 GLU A O 1
ATOM 653 N N . TRP A 1 124 ? -47.035 5.913 -10.723 1.00 78.34 109 TRP A N 1
ATOM 654 C CA . TRP A 1 124 ? -46.330 4.684 -11.050 1.00 79.26 109 TRP A CA 1
ATOM 655 C C . TRP A 1 124 ? -45.459 4.212 -9.895 1.00 84.12 109 TRP A C 1
ATOM 656 O O . TRP A 1 124 ? -45.379 3.008 -9.621 1.00 89.28 109 TRP A O 1
ATOM 667 N N . LEU A 1 125 ? -44.782 5.141 -9.222 1.00 81.97 110 LEU A N 1
ATOM 668 C CA . LEU A 1 125 ? -43.906 4.779 -8.114 1.00 85.96 110 LEU A CA 1
ATOM 669 C C . LEU A 1 125 ? -44.671 4.244 -6.902 1.00 94.60 110 LEU A C 1
ATOM 670 O O . LEU A 1 125 ? -44.138 3.407 -6.162 1.00 94.57 110 LEU A O 1
ATOM 675 N N . ASN A 1 126 ? -45.900 4.714 -6.663 1.00 109.81 111 ASN A N 1
ATOM 676 C CA . ASN A 1 126 ? -46.621 4.249 -5.482 1.00 111.47 111 ASN A CA 1
ATOM 677 C C . ASN A 1 126 ? -46.864 2.749 -5.544 1.00 114.46 111 ASN A C 1
ATOM 678 O O . ASN A 1 126 ? -46.712 2.050 -4.534 1.00 119.05 111 ASN A O 1
ATOM 683 N N . SER A 1 127 ? -47.250 2.239 -6.712 1.00 100.28 112 SER A N 1
ATOM 684 C CA . SER A 1 127 ? -47.381 0.804 -6.945 1.00 97.78 112 SER A CA 1
ATOM 685 C C . SER A 1 127 ? -46.261 0.390 -7.899 1.00 95.99 112 SER A C 1
ATOM 686 O O . SER A 1 127 ? -46.442 0.304 -9.114 1.00 97.36 112 SER A O 1
ATOM 689 N N . ALA A 1 128 ? -45.079 0.154 -7.327 1.00 96.05 113 ALA A N 1
ATOM 690 C CA . ALA A 1 128 ? -43.903 -0.320 -8.056 1.00 94.50 113 ALA A CA 1
ATOM 691 C C . ALA A 1 128 ? -43.163 -1.272 -7.134 1.00 95.95 113 ALA A C 1
ATOM 692 O O . ALA A 1 128 ? -42.595 -0.838 -6.132 1.00 94.59 113 ALA A O 1
ATOM 694 N N . GLN A 1 129 ? -43.178 -2.556 -7.465 1.00 102.97 114 GLN A N 1
ATOM 695 C CA . GLN A 1 129 ? -42.617 -3.619 -6.643 1.00 102.39 114 GLN A CA 1
ATOM 696 C C . GLN A 1 129 ? -41.358 -4.181 -7.300 1.00 100.74 114 GLN A C 1
ATOM 697 O O . GLN A 1 129 ? -41.009 -3.818 -8.425 1.00 107.63 114 GLN A O 1
ATOM 703 N N . VAL A 1 130 ? -40.641 -5.044 -6.574 1.00 94.29 115 VAL A N 1
ATOM 704 C CA . VAL A 1 130 ? -39.523 -5.769 -7.181 1.00 93.48 115 VAL A CA 1
ATOM 705 C C . VAL A 1 130 ? -40.068 -6.763 -8.194 1.00 90.67 115 VAL A C 1
ATOM 706 O O . VAL A 1 130 ? -40.929 -7.592 -7.873 1.00 86.60 115 VAL A O 1
ATOM 710 N N . GLY A 1 131 ? -39.544 -6.711 -9.414 1.00 91.12 116 GLY A N 1
ATOM 711 C CA . GLY A 1 131 ? -40.102 -7.462 -10.520 1.00 91.00 116 GLY A CA 1
ATOM 712 C C . GLY A 1 131 ? -41.003 -6.671 -11.453 1.00 88.21 116 GLY A C 1
ATOM 713 O O . GLY A 1 131 ? -41.352 -7.184 -12.521 1.00 89.46 116 GLY A O 1
ATOM 714 N N . THR A 1 132 ? -41.424 -5.469 -11.064 1.00 88.76 117 THR A N 1
ATOM 715 C CA . THR A 1 132 ? -42.172 -4.599 -11.964 1.00 88.60 117 THR A CA 1
ATOM 716 C C . THR A 1 132 ? -41.376 -4.359 -13.241 1.00 86.34 117 THR A C 1
ATOM 717 O O . THR A 1 132 ? -40.204 -3.970 -13.196 1.00 84.15 117 THR A O 1
ATOM 721 N N . LYS A 1 133 ? -42.001 -4.642 -14.382 1.00 87.03 118 LYS A N 1
ATOM 722 C CA . LYS A 1 133 ? -41.380 -4.415 -15.677 1.00 85.52 118 LYS A CA 1
ATOM 723 C C . LYS A 1 133 ? -41.908 -3.095 -16.224 1.00 80.70 118 LYS A C 1
ATOM 724 O O . LYS A 1 133 ? -43.097 -2.784 -16.102 1.00 80.02 118 LYS A O 1
ATOM 730 N N . ILE A 1 134 ? -41.017 -2.308 -16.800 1.00 77.60 119 ILE A N 1
ATOM 731 C CA . ILE A 1 134 ? -41.388 -0.992 -17.290 1.00 81.44 119 ILE A CA 1
ATOM 732 C C . ILE A 1 134 ? -40.579 -0.709 -18.547 1.00 75.96 119 ILE A C 1
ATOM 733 O O . ILE A 1 134 ? -39.389 -1.035 -18.620 1.00 75.72 119 ILE A O 1
ATOM 738 N N . GLY A 1 135 ? -41.236 -0.127 -19.548 1.00 70.09 120 GLY A N 1
ATOM 739 C CA . GLY A 1 135 ? -40.553 0.167 -20.798 1.00 75.11 120 GLY A CA 1
ATOM 740 C C . GLY A 1 135 ? -39.657 1.391 -20.708 1.00 75.81 120 GLY A C 1
ATOM 741 O O . GLY A 1 135 ? -39.903 2.324 -19.934 1.00 78.61 120 GLY A O 1
ATOM 742 N N . LEU A 1 136 ? -38.612 1.409 -21.535 1.00 73.62 121 LEU A N 1
ATOM 743 C CA . LEU A 1 136 ? -37.705 2.547 -21.500 1.00 76.10 121 LEU A CA 1
ATOM 744 C C . LEU A 1 136 ? -37.080 2.794 -22.873 1.00 76.47 121 LEU A C 1
ATOM 745 O O . LEU A 1 136 ? -36.957 1.883 -23.694 1.00 80.09 121 LEU A O 1
ATOM 750 N N . ILE A 1 137 ? -36.694 4.050 -23.108 1.00 74.82 122 ILE A N 1
ATOM 751 C CA . ILE A 1 137 ? -36.062 4.502 -24.343 1.00 74.81 122 ILE A CA 1
ATOM 752 C C . ILE A 1 137 ? -34.838 5.321 -23.963 1.00 76.04 122 ILE A C 1
ATOM 753 O O . ILE A 1 137 ? -34.945 6.254 -23.155 1.00 72.01 122 ILE A O 1
ATOM 758 N N . GLY A 1 138 ? -33.677 4.978 -24.533 1.00 75.29 123 GLY A N 1
ATOM 759 C CA . GLY A 1 138 ? -32.455 5.681 -24.204 1.00 74.13 123 GLY A CA 1
ATOM 760 C C . GLY A 1 138 ? -31.198 4.961 -24.647 1.00 80.04 123 GLY A C 1
ATOM 761 O O . GLY A 1 138 ? -31.252 3.932 -25.335 1.00 83.65 123 GLY A O 1
ATOM 762 N N . PRO A 1 139 ? -30.025 5.490 -24.266 1.00 77.49 124 PRO A N 1
ATOM 763 C CA . PRO A 1 139 ? -29.838 6.659 -23.413 1.00 74.03 124 PRO A CA 1
ATOM 764 C C . PRO A 1 139 ? -29.567 7.959 -24.190 1.00 78.65 124 PRO A C 1
ATOM 765 O O . PRO A 1 139 ? -29.209 7.945 -25.368 1.00 79.27 124 PRO A O 1
ATOM 769 N N . ARG A 1 140 ? -29.773 9.072 -23.488 1.00 76.54 125 ARG A N 1
ATOM 770 C CA . ARG A 1 140 ? -29.547 10.431 -23.950 1.00 72.65 125 ARG A CA 1
ATOM 771 C C . ARG A 1 140 ? -28.326 11.002 -23.255 1.00 74.94 125 ARG A C 1
ATOM 772 O O . ARG A 1 140 ? -28.359 11.183 -22.029 1.00 74.15 125 ARG A O 1
ATOM 780 N N . PRO A 1 141 ? -27.236 11.307 -23.954 1.00 75.02 126 PRO A N 1
ATOM 781 C CA . PRO A 1 141 ? -26.147 12.056 -23.312 1.00 75.90 126 PRO A CA 1
ATOM 782 C C . PRO A 1 141 ? -26.610 13.470 -22.973 1.00 76.21 126 PRO A C 1
ATOM 783 O O . PRO A 1 141 ? -27.243 14.137 -23.793 1.00 77.31 126 PRO A O 1
ATOM 787 N N . HIS A 1 142 ? -26.311 13.919 -21.762 1.00 74.55 127 HIS A N 1
ATOM 788 C CA . HIS A 1 142 ? -26.698 15.254 -21.332 1.00 72.76 127 HIS A CA 1
ATOM 789 C C . HIS A 1 142 ? -25.463 16.029 -20.883 1.00 74.47 127 HIS A C 1
ATOM 790 O O . HIS A 1 142 ? -24.350 15.495 -20.835 1.00 75.23 127 HIS A O 1
ATOM 797 N N . PHE A 1 143 ? -25.676 17.284 -20.504 1.00 75.31 128 PHE A N 1
ATOM 798 C CA . PHE A 1 143 ? -24.557 18.190 -20.282 1.00 77.11 128 PHE A CA 1
ATOM 799 C C . PHE A 1 143 ? -23.562 17.640 -19.262 1.00 75.06 128 PHE A C 1
ATOM 800 O O . PHE A 1 143 ? -23.933 17.013 -18.270 1.00 75.87 128 PHE A O 1
ATOM 808 N N . ILE A 1 144 ? -22.289 17.895 -19.528 1.00 79.49 129 ILE A N 1
ATOM 809 C CA . ILE A 1 144 ? -21.142 17.552 -18.694 1.00 81.24 129 ILE A CA 1
ATOM 810 C C . ILE A 1 144 ? -20.347 18.847 -18.563 1.00 84.67 129 ILE A C 1
ATOM 811 O O . ILE A 1 144 ? -20.369 19.665 -19.494 1.00 82.80 129 ILE A O 1
ATOM 816 N N . PRO A 1 145 ? -19.672 19.102 -17.443 1.00 89.40 130 PRO A N 1
ATOM 817 C CA . PRO A 1 145 ? -18.852 20.316 -17.335 1.00 92.84 130 PRO A CA 1
ATOM 818 C C . PRO A 1 145 ? -17.720 20.348 -18.355 1.00 97.10 130 PRO A C 1
ATOM 819 O O . PRO A 1 145 ? -17.264 19.321 -18.857 1.00 98.41 130 PRO A O 1
ATOM 823 N N . ASN A 1 146 ? -17.286 21.565 -18.681 1.00 92.79 131 ASN A N 1
ATOM 824 C CA . ASN A 1 146 ? -16.162 21.784 -19.586 1.00 92.84 131 ASN A CA 1
ATOM 825 C C . ASN A 1 146 ? -14.853 21.672 -18.809 1.00 97.38 131 ASN A C 1
ATOM 826 O O . ASN A 1 146 ? -14.424 22.619 -18.141 1.00 100.69 131 ASN A O 1
ATOM 831 N N . PHE A 1 147 ? -14.217 20.505 -18.878 1.00 97.28 132 PHE A N 1
ATOM 832 C CA . PHE A 1 147 ? -12.907 20.325 -18.265 1.00 100.59 132 PHE A CA 1
ATOM 833 C C . PHE A 1 147 ? -11.771 20.904 -19.108 1.00 110.47 132 PHE A C 1
ATOM 834 O O . PHE A 1 147 ? -10.702 21.210 -18.558 1.00 113.59 132 PHE A O 1
ATOM 842 N N . THR A 1 148 ? -12.002 21.089 -20.415 1.00 114.37 133 THR A N 1
ATOM 843 C CA . THR A 1 148 ? -11.019 21.671 -21.331 1.00 124.06 133 THR A CA 1
ATOM 844 C C . THR A 1 148 ? -10.495 23.009 -20.815 1.00 132.03 133 THR A C 1
ATOM 845 O O . THR A 1 148 ? -11.180 23.736 -20.082 1.00 126.24 133 THR A O 1
ATOM 849 N N . ALA A 1 149 ? -9.240 23.303 -21.170 1.00 170.64 134 ALA A N 1
ATOM 850 C CA . ALA A 1 149 ? -8.506 24.528 -20.855 1.00 172.37 134 ALA A CA 1
ATOM 851 C C . ALA A 1 149 ? -8.240 24.669 -19.363 1.00 161.96 134 ALA A C 1
ATOM 852 O O . ALA A 1 149 ? -7.576 25.634 -18.957 1.00 163.56 134 ALA A O 1
ATOM 854 N N . LYS A 1 150 ? -8.741 23.750 -18.534 1.00 137.25 135 LYS A N 1
ATOM 855 C CA . LYS A 1 150 ? -8.540 23.784 -17.092 1.00 124.58 135 LYS A CA 1
ATOM 856 C C . LYS A 1 150 ? -9.038 25.117 -16.527 1.00 123.05 135 LYS A C 1
ATOM 857 O O . LYS A 1 150 ? -8.271 26.022 -16.201 1.00 119.56 135 LYS A O 1
ATOM 859 N N . LYS A 1 151 ? -10.367 25.213 -16.467 1.00 117.76 136 LYS A N 1
ATOM 860 C CA . LYS A 1 151 ? -11.074 26.287 -15.782 1.00 111.65 136 LYS A CA 1
ATOM 861 C C . LYS A 1 151 ? -11.850 25.688 -14.606 1.00 106.90 136 LYS A C 1
ATOM 862 O O . LYS A 1 151 ? -12.182 24.498 -14.599 1.00 108.25 136 LYS A O 1
ATOM 864 N N . HIS A 1 152 ? -12.128 26.526 -13.605 1.00 92.89 137 HIS A N 1
ATOM 865 C CA . HIS A 1 152 ? -12.814 26.091 -12.390 1.00 88.07 137 HIS A CA 1
ATOM 866 C C . HIS A 1 152 ? -14.286 25.839 -12.684 1.00 87.35 137 HIS A C 1
ATOM 867 O O . HIS A 1 152 ? -14.937 26.644 -13.354 1.00 89.52 137 HIS A O 1
ATOM 874 N N . VAL A 1 153 ? -14.817 24.714 -12.191 1.00 84.28 138 VAL A N 1
ATOM 875 C CA . VAL A 1 153 ? -16.198 24.317 -12.465 1.00 80.08 138 VAL A CA 1
ATOM 876 C C . VAL A 1 153 ? -17.076 24.785 -11.318 1.00 78.43 138 VAL A C 1
ATOM 877 O O . VAL A 1 153 ? -16.747 24.556 -10.152 1.00 79.58 138 VAL A O 1
ATOM 881 N N . VAL A 1 154 ? -18.211 25.406 -11.636 1.00 75.00 139 VAL A N 1
ATOM 882 C CA . VAL A 1 154 ? -19.179 25.812 -10.621 1.00 73.99 139 VAL A CA 1
ATOM 883 C C . VAL A 1 154 ? -20.512 25.205 -11.003 1.00 73.06 139 VAL A C 1
ATOM 884 O O . VAL A 1 154 ? -21.038 25.490 -12.085 1.00 72.93 139 VAL A O 1
ATOM 888 N N . MET A 1 155 ? -21.068 24.392 -10.103 1.00 72.71 140 MET A N 1
ATOM 889 C CA . MET A 1 155 ? -22.230 23.563 -10.383 1.00 71.04 140 MET A CA 1
ATOM 890 C C . MET A 1 155 ? -23.382 23.931 -9.462 1.00 70.18 140 MET A C 1
ATOM 891 O O . MET A 1 155 ? -23.179 24.160 -8.265 1.00 73.92 140 MET A O 1
ATOM 896 N N . PHE A 1 156 ? -24.590 23.964 -10.034 1.00 67.49 141 PHE A N 1
ATOM 897 C CA . PHE A 1 156 ? -25.829 24.233 -9.315 1.00 67.19 141 PHE A CA 1
ATOM 898 C C . PHE A 1 156 ? -26.815 23.113 -9.605 1.00 64.12 141 PHE A C 1
ATOM 899 O O . PHE A 1 156 ? -26.953 22.696 -10.755 1.00 64.92 141 PHE A O 1
ATOM 907 N N . ALA A 1 157 ? -27.491 22.622 -8.569 1.00 66.61 142 ALA A N 1
ATOM 908 C CA . ALA A 1 157 ? -28.420 21.506 -8.714 1.00 67.06 142 ALA A CA 1
ATOM 909 C C . ALA A 1 157 ? -29.508 21.578 -7.654 1.00 65.80 142 ALA A C 1
ATOM 910 O O . ALA A 1 157 ? -29.270 22.020 -6.530 1.00 69.84 142 ALA A O 1
ATOM 912 N N . ASP A 1 158 ? -30.698 21.122 -8.017 1.00 64.77 143 ASP A N 1
ATOM 913 C CA . ASP A 1 158 ? -31.740 20.818 -7.054 1.00 67.69 143 ASP A CA 1
ATOM 914 C C . ASP A 1 158 ? -31.952 19.297 -6.999 1.00 69.27 143 ASP A C 1
ATOM 915 O O . ASP A 1 158 ? -31.217 18.515 -7.612 1.00 67.63 143 ASP A O 1
ATOM 920 N N . ASP A 1 159 ? -32.989 18.877 -6.278 1.00 69.98 144 ASP A N 1
ATOM 921 C CA . ASP A 1 159 ? -33.148 17.459 -5.989 1.00 71.39 144 ASP A CA 1
ATOM 922 C C . ASP A 1 159 ? -33.208 16.612 -7.253 1.00 69.82 144 ASP A C 1
ATOM 923 O O . ASP A 1 159 ? -32.794 15.450 -7.235 1.00 69.58 144 ASP A O 1
ATOM 928 N N . THR A 1 160 ? -33.724 17.160 -8.348 1.00 66.29 145 THR A N 1
ATOM 929 C CA . THR A 1 160 ? -33.874 16.380 -9.568 1.00 66.72 145 THR A CA 1
ATOM 930 C C . THR A 1 160 ? -32.551 16.152 -10.285 1.00 67.28 145 THR A C 1
ATOM 931 O O . THR A 1 160 ? -32.423 15.196 -11.061 1.00 70.11 145 THR A O 1
ATOM 935 N N . ALA A 1 161 ? -31.558 16.982 -10.027 1.00 66.55 146 ALA A N 1
ATOM 936 C CA . ALA A 1 161 ? -30.285 16.861 -10.705 1.00 65.98 146 ALA A CA 1
ATOM 937 C C . ALA A 1 161 ? -29.206 16.258 -9.821 1.00 66.38 146 ALA A C 1
ATOM 938 O O . ALA A 1 161 ? -28.047 16.160 -10.242 1.00 66.46 146 ALA A O 1
ATOM 940 N N . VAL A 1 162 ? -29.545 15.840 -8.607 1.00 68.00 147 VAL A N 1
ATOM 941 C CA . VAL A 1 162 ? -28.555 15.184 -7.760 1.00 68.32 147 VAL A CA 1
ATOM 942 C C . VAL A 1 162 ? -28.101 13.873 -8.387 1.00 64.01 147 VAL A C 1
ATOM 943 O O . VAL A 1 162 ? -26.891 13.626 -8.406 1.00 64.33 147 VAL A O 1
ATOM 947 N N . PRO A 1 163 ? -28.978 13.018 -8.955 1.00 65.64 148 PRO A N 1
ATOM 948 C CA . PRO A 1 163 ? -28.453 11.847 -9.699 1.00 64.84 148 PRO A CA 1
ATOM 949 C C . PRO A 1 163 ? -27.494 12.209 -10.830 1.00 63.71 148 PRO A C 1
ATOM 950 O O . PRO A 1 163 ? -26.433 11.582 -10.937 1.00 65.24 148 PRO A O 1
ATOM 954 N N . ALA A 1 164 ? -27.829 13.183 -11.692 1.00 63.11 149 ALA A N 1
ATOM 955 C CA . ALA A 1 164 ? -26.869 13.633 -12.710 1.00 66.79 149 ALA A CA 1
ATOM 956 C C . ALA A 1 164 ? -25.518 14.042 -12.101 1.00 66.81 149 ALA A C 1
ATOM 957 O O . ALA A 1 164 ? -24.455 13.771 -12.672 1.00 65.64 149 ALA A O 1
ATOM 959 N N . LEU A 1 165 ? -25.542 14.720 -10.954 1.00 66.04 150 LEU A N 1
ATOM 960 C CA . LEU A 1 165 ? -24.307 15.096 -10.274 1.00 64.47 150 LEU A CA 1
ATOM 961 C C . LEU A 1 165 ? -23.486 13.874 -9.867 1.00 67.45 150 LEU A C 1
ATOM 962 O O . LEU A 1 165 ? -22.255 13.877 -9.988 1.00 66.81 150 LEU A O 1
ATOM 967 N N . TYR A 1 166 ? -24.144 12.867 -9.271 1.00 65.96 151 TYR A N 1
ATOM 968 C CA . TYR A 1 166 ? -23.453 11.646 -8.874 1.00 63.66 151 TYR A CA 1
ATOM 969 C C . TYR A 1 166 ? -22.805 10.969 -10.074 1.00 70.67 151 TYR A C 1
ATOM 970 O O . TYR A 1 166 ? -21.639 10.546 -10.017 1.00 69.68 151 TYR A O 1
ATOM 979 N N . SER A 1 167 ? -23.556 10.863 -11.178 1.00 72.46 152 SER A N 1
ATOM 980 C CA . SER A 1 167 ? -23.020 10.306 -12.412 1.00 68.73 152 SER A CA 1
ATOM 981 C C . SER A 1 167 ? -21.764 11.053 -12.854 1.00 69.47 152 SER A C 1
ATOM 982 O O . SER A 1 167 ? -20.747 10.438 -13.194 1.00 71.05 152 SER A O 1
ATOM 985 N N . ILE A 1 168 ? -21.811 12.385 -12.826 1.00 67.08 153 ILE A N 1
ATOM 986 C CA . ILE A 1 168 ? -20.674 13.185 -13.262 1.00 70.58 153 ILE A CA 1
ATOM 987 C C . ILE A 1 168 ? -19.498 13.037 -12.299 1.00 71.01 153 ILE A C 1
ATOM 988 O O . ILE A 1 168 ? -18.339 12.941 -12.720 1.00 70.87 153 ILE A O 1
ATOM 993 N N . LEU A 1 169 ? -19.775 12.959 -10.996 1.00 72.43 154 LEU A N 1
ATOM 994 C CA . LEU A 1 169 ? -18.687 12.900 -10.017 1.00 73.73 154 LEU A CA 1
ATOM 995 C C . LEU A 1 169 ? -17.968 11.554 -10.064 1.00 72.85 154 LEU A C 1
ATOM 996 O O . LEU A 1 169 ? -16.761 11.474 -9.781 1.00 68.95 154 LEU A O 1
ATOM 1001 N N . LYS A 1 170 ? -18.686 10.490 -10.429 1.00 71.86 155 LYS A N 1
ATOM 1002 C CA . LYS A 1 170 ? -18.032 9.197 -10.500 1.00 73.12 155 LYS A CA 1
ATOM 1003 C C . LYS A 1 170 ? -17.114 9.063 -11.702 1.00 73.16 155 LYS A C 1
ATOM 1004 O O . LYS A 1 170 ? -16.256 8.175 -11.699 1.00 76.57 155 LYS A O 1
ATOM 1010 N N . GLN A 1 171 ? -17.222 9.948 -12.689 1.00 75.32 156 GLN A N 1
ATOM 1011 C CA . GLN A 1 171 ? -16.264 10.021 -13.784 1.00 72.07 156 GLN A CA 1
ATOM 1012 C C . GLN A 1 171 ? -15.589 11.385 -13.843 1.00 72.31 156 GLN A C 1
ATOM 1013 O O . GLN A 1 171 ? -15.285 11.892 -14.914 1.00 73.88 156 GLN A O 1
ATOM 1019 N N . TRP A 1 172 ? -15.383 12.002 -12.692 1.00 74.51 157 TRP A N 1
ATOM 1020 C CA . TRP A 1 172 ? -14.787 13.323 -12.643 1.00 76.86 157 TRP A CA 1
ATOM 1021 C C . TRP A 1 172 ? -13.354 13.300 -13.170 1.00 80.23 157 TRP A C 1
ATOM 1022 O O . TRP A 1 172 ? -12.568 12.399 -12.847 1.00 78.57 157 TRP A O 1
ATOM 1033 N N . GLU A 1 173 ? -13.011 14.316 -13.966 1.00 78.51 158 GLU A N 1
ATOM 1034 C CA . GLU A 1 173 ? -11.655 14.496 -14.493 1.00 86.30 158 GLU A CA 1
ATOM 1035 C C . GLU A 1 173 ? -10.735 14.905 -13.350 1.00 88.76 158 GLU A C 1
ATOM 1036 O O . GLU A 1 173 ? -10.747 16.057 -12.919 1.00 87.23 158 GLU A O 1
ATOM 1042 N N . LEU A 1 174 ? -9.956 13.963 -12.828 1.00 98.77 159 LEU A N 1
ATOM 1043 C CA . LEU A 1 174 ? -9.100 14.258 -11.682 1.00 101.72 159 LEU A CA 1
ATOM 1044 C C . LEU A 1 174 ? -8.170 15.429 -11.987 1.00 100.12 159 LEU A C 1
ATOM 1045 O O . LEU A 1 174 ? -7.541 15.487 -13.048 1.00 95.90 159 LEU A O 1
ATOM 1047 N N . GLY A 1 175 ? -8.103 16.372 -11.049 1.00 96.20 160 GLY A N 1
ATOM 1048 C CA . GLY A 1 175 ? -7.295 17.567 -11.190 1.00 95.39 160 GLY A CA 1
ATOM 1049 C C . GLY A 1 175 ? -8.075 18.843 -11.426 1.00 91.64 160 GLY A C 1
ATOM 1050 O O . GLY A 1 175 ? -7.512 19.927 -11.251 1.00 89.65 160 GLY A O 1
ATOM 1051 N N . ILE A 1 176 ? -9.356 18.759 -11.756 1.00 91.75 161 ILE A N 1
ATOM 1052 C CA . ILE A 1 176 ? -10.197 19.936 -11.945 1.00 89.84 161 ILE A CA 1
ATOM 1053 C C . ILE A 1 176 ? -10.908 20.233 -10.629 1.00 87.77 161 ILE A C 1
ATOM 1054 O O . ILE A 1 176 ? -11.395 19.318 -9.950 1.00 87.80 161 ILE A O 1
ATOM 1059 N N . SER A 1 177 ? -10.887 21.496 -10.223 1.00 86.15 162 SER A N 1
ATOM 1060 C CA . SER A 1 177 ? -11.521 21.924 -8.987 1.00 84.38 162 SER A CA 1
ATOM 1061 C C . SER A 1 177 ? -12.939 22.407 -9.258 1.00 82.61 162 SER A C 1
ATOM 1062 O O . SER A 1 177 ? -13.291 22.773 -10.384 1.00 81.55 162 SER A O 1
ATOM 1065 N N . ALA A 1 178 ? -13.757 22.418 -8.204 1.00 79.52 163 ALA A N 1
ATOM 1066 C CA . ALA A 1 178 ? -15.136 22.835 -8.399 1.00 77.85 163 ALA A CA 1
ATOM 1067 C C . ALA A 1 178 ? -15.774 23.304 -7.101 1.00 77.30 163 ALA A C 1
ATOM 1068 O O . ALA A 1 178 ? -15.363 22.909 -6.009 1.00 78.02 163 ALA A O 1
ATOM 1070 N N . ASP A 1 179 ? -16.782 24.161 -7.248 1.00 74.48 164 ASP A N 1
ATOM 1071 C CA . ASP A 1 179 ? -17.720 24.498 -6.188 1.00 72.37 164 ASP A CA 1
ATOM 1072 C C . ASP A 1 179 ? -19.090 23.998 -6.610 1.00 71.60 164 ASP A C 1
ATOM 1073 O O . ASP A 1 179 ? -19.531 24.277 -7.728 1.00 72.14 164 ASP A O 1
ATOM 1078 N N . ILE A 1 180 ? -19.732 23.201 -5.761 1.00 68.64 165 ILE A N 1
ATOM 1079 C CA . ILE A 1 180 ? -21.019 22.601 -6.093 1.00 69.17 165 ILE A CA 1
ATOM 1080 C C . ILE A 1 180 ? -22.067 23.082 -5.107 1.00 68.33 165 ILE A C 1
ATOM 1081 O O . ILE A 1 180 ? -21.903 22.919 -3.893 1.00 69.49 165 ILE A O 1
ATOM 1086 N N . PHE A 1 181 ? -23.156 23.631 -5.625 1.00 67.72 166 PHE A N 1
ATOM 1087 C CA . PHE A 1 181 ? -24.249 24.132 -4.806 1.00 67.39 166 PHE A CA 1
ATOM 1088 C C . PHE A 1 181 ? -25.471 23.260 -5.042 1.00 67.48 166 PHE A C 1
ATOM 1089 O O . PHE A 1 181 ? -25.956 23.163 -6.172 1.00 66.03 166 PHE A O 1
ATOM 1097 N N . ILE A 1 182 ? -25.973 22.638 -3.986 1.00 65.34 167 ILE A N 1
ATOM 1098 C CA . ILE A 1 182 ? -27.140 21.783 -4.098 1.00 67.17 167 ILE A CA 1
ATOM 1099 C C . ILE A 1 182 ? -28.263 22.394 -3.280 1.00 72.03 167 ILE A C 1
ATOM 1100 O O . ILE A 1 182 ? -28.058 22.854 -2.148 1.00 70.78 167 ILE A O 1
ATOM 1105 N N . GLU A 1 183 ? -29.436 22.405 -3.874 1.00 76.36 168 GLU A N 1
ATOM 1106 C CA . GLU A 1 183 ? -30.671 22.893 -3.291 1.00 74.41 168 GLU A CA 1
ATOM 1107 C C . GLU A 1 183 ? -31.534 21.652 -3.089 1.00 74.76 168 GLU A C 1
ATOM 1108 O O . GLU A 1 183 ? -31.958 21.031 -4.064 1.00 78.74 168 GLU A O 1
ATOM 1114 N N . SER A 1 184 ? -31.741 21.238 -1.845 1.00 72.24 169 SER A N 1
ATOM 1115 C CA . SER A 1 184 ? -32.444 19.982 -1.604 1.00 71.14 169 SER A CA 1
ATOM 1116 C C . SER A 1 184 ? -33.375 20.092 -0.405 1.00 73.12 169 SER A C 1
ATOM 1117 O O . SER A 1 184 ? -33.178 20.913 0.495 1.00 74.87 169 SER A O 1
ATOM 1120 N N . PHE A 1 185 ? -34.396 19.239 -0.398 1.00 73.51 170 PHE A N 1
ATOM 1121 C CA . PHE A 1 185 ? -35.266 19.119 0.765 1.00 74.29 170 PHE A CA 1
ATOM 1122 C C . PHE A 1 185 ? -34.648 18.273 1.860 1.00 70.68 170 PHE A C 1
ATOM 1123 O O . PHE A 1 185 ? -35.040 18.393 3.020 1.00 73.53 170 PHE A O 1
ATOM 1131 N N . GLU A 1 186 ? -33.678 17.448 1.506 1.00 70.76 171 GLU A N 1
ATOM 1132 C CA . GLU A 1 186 ? -32.978 16.589 2.437 1.00 72.06 171 GLU A CA 1
ATOM 1133 C C . GLU A 1 186 ? -31.741 17.300 2.950 1.00 74.40 171 GLU A C 1
ATOM 1134 O O . GLU A 1 186 ? -30.861 17.668 2.168 1.00 73.07 171 GLU A O 1
ATOM 1140 N N . LYS A 1 187 ? -31.649 17.401 4.279 1.00 80.02 172 LYS A N 1
ATOM 1141 C CA . LYS A 1 187 ? -30.643 18.229 4.936 1.00 76.83 172 LYS A CA 1
ATOM 1142 C C . LYS A 1 187 ? -29.223 17.776 4.605 1.00 74.57 172 LYS A C 1
ATOM 1143 O O . LYS A 1 187 ? -28.286 18.581 4.634 1.00 74.75 172 LYS A O 1
ATOM 1149 N N . ASP A 1 188 ? -29.041 16.504 4.287 1.00 77.00 173 ASP A N 1
ATOM 1150 C CA . ASP A 1 188 ? -27.719 15.935 4.064 1.00 79.42 173 ASP A CA 1
ATOM 1151 C C . ASP A 1 188 ? -27.696 15.174 2.761 1.00 75.76 173 ASP A C 1
ATOM 1152 O O . ASP A 1 188 ? -27.273 14.022 2.696 1.00 71.21 173 ASP A O 1
ATOM 1157 N N . ILE A 1 189 ? -28.170 15.839 1.700 1.00 76.47 174 ILE A N 1
ATOM 1158 C CA . ILE A 1 189 ? -28.174 15.262 0.362 1.00 72.21 174 ILE A CA 1
ATOM 1159 C C . ILE A 1 189 ? -26.764 15.081 -0.202 1.00 72.00 174 ILE A C 1
ATOM 1160 O O . ILE A 1 189 ? -26.556 14.246 -1.085 1.00 69.93 174 ILE A O 1
ATOM 1165 N N . ALA A 1 190 ? -25.772 15.813 0.294 1.00 74.64 175 ALA A N 1
ATOM 1166 C CA . ALA A 1 190 ? -24.438 15.653 -0.270 1.00 72.53 175 ALA A CA 1
ATOM 1167 C C . ALA A 1 190 ? -23.761 14.368 0.190 1.00 74.20 175 ALA A C 1
ATOM 1168 O O . ALA A 1 190 ? -22.742 13.980 -0.395 1.00 74.80 175 ALA A O 1
ATOM 1170 N N . SER A 1 191 ? -24.270 13.719 1.242 1.00 73.85 176 SER A N 1
ATOM 1171 C CA . SER A 1 191 ? -23.540 12.587 1.802 1.00 73.37 176 SER A CA 1
ATOM 1172 C C . SER A 1 191 ? -23.333 11.489 0.778 1.00 71.69 176 SER A C 1
ATOM 1173 O O . SER A 1 191 ? -22.325 10.777 0.831 1.00 71.22 176 SER A O 1
ATOM 1176 N N . GLN A 1 192 ? -24.266 11.350 -0.168 1.00 72.59 177 GLN A N 1
ATOM 1177 C CA . GLN A 1 192 ? -24.219 10.276 -1.152 1.00 69.13 177 GLN A CA 1
ATOM 1178 C C . GLN A 1 192 ? -23.159 10.507 -2.218 1.00 67.67 177 GLN A C 1
ATOM 1179 O O . GLN A 1 192 ? -22.756 9.557 -2.888 1.00 71.79 177 GLN A O 1
ATOM 1185 N N . LEU A 1 193 ? -22.716 11.721 -2.394 1.00 70.91 178 LEU A N 1
ATOM 1186 C CA . LEU A 1 193 ? -21.735 12.086 -3.398 1.00 72.36 178 LEU A CA 1
ATOM 1187 C C . LEU A 1 193 ? -20.325 11.831 -2.875 1.00 77.46 178 LEU A C 1
ATOM 1188 O O . LEU A 1 193 ? -20.068 11.964 -1.673 1.00 78.11 178 LEU A O 1
ATOM 1193 N N . PRO A 1 194 ? -19.386 11.517 -3.766 1.00 78.89 179 PRO A N 1
ATOM 1194 C CA . PRO A 1 194 ? -18.023 11.208 -3.331 1.00 81.37 179 PRO A CA 1
ATOM 1195 C C . PRO A 1 194 ? -17.285 12.435 -2.829 1.00 80.29 179 PRO A C 1
ATOM 1196 O O . PRO A 1 194 ? -17.635 13.579 -3.123 1.00 80.67 179 PRO A O 1
ATOM 1200 N N . GLU A 1 195 ? -16.258 12.163 -2.029 1.00 81.86 180 GLU A N 1
ATOM 1201 C CA . GLU A 1 195 ? -15.342 13.171 -1.515 1.00 84.94 180 GLU A CA 1
ATOM 1202 C C . GLU A 1 195 ? -14.128 13.162 -2.423 1.00 89.34 180 GLU A C 1
ATOM 1203 O O . GLU A 1 195 ? -13.398 12.169 -2.476 1.00 94.14 180 GLU A O 1
ATOM 1209 N N . LEU A 1 196 ? -13.935 14.240 -3.177 1.00 88.78 181 LEU A N 1
ATOM 1210 C CA . LEU A 1 196 ? -12.818 14.334 -4.106 1.00 87.93 181 LEU A CA 1
ATOM 1211 C C . LEU A 1 196 ? -11.998 15.576 -3.811 1.00 88.01 181 LEU A C 1
ATOM 1212 O O . LEU A 1 196 ? -12.553 16.642 -3.528 1.00 88.28 181 LEU A O 1
ATOM 1217 N N . GLU A 1 197 ? -10.675 15.433 -3.879 1.00 87.80 182 GLU A N 1
ATOM 1218 C CA . GLU A 1 197 ? -9.790 16.539 -3.543 1.00 89.48 182 GLU A CA 1
ATOM 1219 C C . GLU A 1 197 ? -10.087 17.720 -4.455 1.00 90.80 182 GLU A C 1
ATOM 1220 O O . GLU A 1 197 ? -10.057 17.585 -5.682 1.00 90.76 182 GLU A O 1
ATOM 1222 N N . HIS A 1 198 ? -10.402 18.866 -3.840 1.00 91.93 183 HIS A N 1
ATOM 1223 C CA . HIS A 1 198 ? -10.704 20.162 -4.463 1.00 89.59 183 HIS A CA 1
ATOM 1224 C C . HIS A 1 198 ? -12.113 20.301 -5.048 1.00 83.20 183 HIS A C 1
ATOM 1225 O O . HIS A 1 198 ? -12.366 21.316 -5.714 1.00 83.18 183 HIS A O 1
ATOM 1232 N N . VAL A 1 199 ? -13.046 19.376 -4.823 1.00 80.78 184 VAL A N 1
ATOM 1233 C CA . VAL A 1 199 ? -14.460 19.646 -5.084 1.00 79.42 184 VAL A CA 1
ATOM 1234 C C . VAL A 1 199 ? -15.137 19.911 -3.749 1.00 80.54 184 VAL A C 1
ATOM 1235 O O . VAL A 1 199 ? -15.293 19.012 -2.909 1.00 84.22 184 VAL A O 1
ATOM 1239 N N . LYS A 1 200 ? -15.488 21.165 -3.523 1.00 78.17 185 LYS A N 1
ATOM 1240 C CA . LYS A 1 200 ? -16.222 21.534 -2.333 1.00 73.13 185 LYS A CA 1
ATOM 1241 C C . LYS A 1 200 ? -17.707 21.468 -2.683 1.00 71.69 185 LYS A C 1
ATOM 1242 O O . LYS A 1 200 ? -18.119 21.950 -3.749 1.00 71.06 185 LYS A O 1
ATOM 1244 N N . ILE A 1 201 ? -18.497 20.792 -1.841 1.00 67.81 186 ILE A N 1
ATOM 1245 C CA . ILE A 1 201 ? -19.921 20.597 -2.115 1.00 70.67 186 ILE A CA 1
ATOM 1246 C C . ILE A 1 201 ? -20.742 21.264 -1.015 1.00 68.73 186 ILE A C 1
ATOM 1247 O O . ILE A 1 201 ? -20.663 20.865 0.154 1.00 67.10 186 ILE A O 1
ATOM 1252 N N . HIS A 1 202 ? -21.538 22.267 -1.397 1.00 67.27 187 HIS A N 1
ATOM 1253 C CA . HIS A 1 202 ? -22.369 23.038 -0.477 1.00 66.72 187 HIS A CA 1
ATOM 1254 C C . HIS A 1 202 ? -23.842 22.716 -0.697 1.00 66.58 187 HIS A C 1
ATOM 1255 O O . HIS A 1 202 ? -24.327 22.779 -1.831 1.00 68.67 187 HIS A O 1
ATOM 1262 N N . SER A 1 203 ? -24.560 22.388 0.379 1.00 67.85 188 SER A N 1
ATOM 1263 C CA . SER A 1 203 ? -25.974 22.032 0.291 1.00 68.42 188 SER A CA 1
ATOM 1264 C C . SER A 1 203 ? -26.803 23.020 1.102 1.00 70.21 188 SER A C 1
ATOM 1265 O O . SER A 1 203 ? -26.413 23.395 2.216 1.00 65.61 188 SER A O 1
ATOM 1268 N N . PHE A 1 204 ? -27.901 23.497 0.502 1.00 70.05 189 PHE A N 1
ATOM 1269 C CA . PHE A 1 204 ? -28.903 24.304 1.183 1.00 68.09 189 PHE A CA 1
ATOM 1270 C C . PHE A 1 204 ? -30.144 23.449 1.417 1.00 71.90 189 PHE A C 1
ATOM 1271 O O . PHE A 1 204 ? -30.357 22.438 0.735 1.00 73.72 189 PHE A O 1
ATOM 1279 N N . HIS A 1 205 ? -30.952 23.844 2.403 1.00 71.92 190 HIS A N 1
ATOM 1280 C CA . HIS A 1 205 ? -32.088 23.048 2.865 1.00 73.58 190 HIS A CA 1
ATOM 1281 C C . HIS A 1 205 ? -33.367 23.838 2.627 1.00 75.61 190 HIS A C 1
ATOM 1282 O O . HIS A 1 205 ? -33.543 24.921 3.200 1.00 77.03 190 HIS A O 1
ATOM 1289 N N . LYS A 1 206 ? -34.249 23.306 1.781 1.00 76.54 191 LYS A N 1
ATOM 1290 C CA . LYS A 1 206 ? -35.523 23.942 1.482 1.00 80.07 191 LYS A CA 1
ATOM 1291 C C . LYS A 1 206 ? -36.605 23.434 2.423 1.00 89.10 191 LYS A C 1
ATOM 1292 O O . LYS A 1 206 ? -36.595 22.270 2.839 1.00 88.72 191 LYS A O 1
ATOM 1298 N N . GLU A 1 207 ? -37.552 24.309 2.752 1.00 101.56 192 GLU A N 1
ATOM 1299 C CA . GLU A 1 207 ? -38.726 23.903 3.517 1.00 108.01 192 GLU A CA 1
ATOM 1300 C C . GLU A 1 207 ? -39.919 23.995 2.571 1.00 112.46 192 GLU A C 1
ATOM 1301 O O . GLU A 1 207 ? -39.998 24.917 1.753 1.00 113.76 192 GLU A O 1
ATOM 1307 N N . HIS A 1 208 ? -40.829 23.029 2.669 1.00 113.50 193 HIS A N 1
ATOM 1308 C CA . HIS A 1 208 ? -41.864 22.877 1.658 1.00 123.82 193 HIS A CA 1
ATOM 1309 C C . HIS A 1 208 ? -42.812 24.081 1.635 1.00 136.12 193 HIS A C 1
ATOM 1310 O O . HIS A 1 208 ? -42.927 24.838 2.607 1.00 131.35 193 HIS A O 1
ATOM 1317 N N . HIS A 1 209 ? -43.507 24.236 0.499 1.00 159.82 194 HIS A N 1
ATOM 1318 C CA . HIS A 1 209 ? -44.633 25.169 0.338 1.00 161.39 194 HIS A CA 1
ATOM 1319 C C . HIS A 1 209 ? -44.265 26.628 0.669 1.00 158.51 194 HIS A C 1
ATOM 1320 O O . HIS A 1 209 ? -44.885 27.275 1.517 1.00 158.27 194 HIS A O 1
ATOM 1327 N N . THR A 1 210 ? -43.255 27.149 -0.032 1.00 138.11 195 THR A N 1
ATOM 1328 C CA . THR A 1 210 ? -42.801 28.528 0.182 1.00 125.36 195 THR A CA 1
ATOM 1329 C C . THR A 1 210 ? -42.407 29.239 -1.114 1.00 114.81 195 THR A C 1
ATOM 1330 O O . THR A 1 210 ? -42.084 30.432 -1.110 1.00 105.90 195 THR A O 1
ATOM 1332 N N . LYS A 1 213 ? -38.471 30.261 -3.025 1.00 94.47 198 LYS A N 1
ATOM 1333 C CA . LYS A 1 213 ? -37.282 31.101 -2.852 1.00 92.54 198 LYS A CA 1
ATOM 1334 C C . LYS A 1 213 ? -36.242 30.764 -3.931 1.00 90.02 198 LYS A C 1
ATOM 1335 O O . LYS A 1 213 ? -36.362 29.748 -4.601 1.00 92.66 198 LYS A O 1
ATOM 1337 N N . GLY A 1 214 ? -35.248 31.632 -4.129 1.00 89.17 199 GLY A N 1
ATOM 1338 C CA . GLY A 1 214 ? -34.273 31.442 -5.198 1.00 85.89 199 GLY A CA 1
ATOM 1339 C C . GLY A 1 214 ? -32.857 31.125 -4.749 1.00 83.45 199 GLY A C 1
ATOM 1340 O O . GLY A 1 214 ? -31.929 31.891 -5.020 1.00 78.50 199 GLY A O 1
ATOM 1341 N N . LEU A 1 215 ? -32.672 29.997 -4.069 1.00 85.51 200 LEU A N 1
ATOM 1342 C CA . LEU A 1 215 ? -31.447 29.791 -3.304 1.00 80.23 200 LEU A CA 1
ATOM 1343 C C . LEU A 1 215 ? -30.230 29.629 -4.200 1.00 77.16 200 LEU A C 1
ATOM 1344 O O . LEU A 1 215 ? -29.196 30.260 -3.962 1.00 75.43 200 LEU A O 1
ATOM 1349 N N . LEU A 1 216 ? -30.319 28.767 -5.216 1.00 78.11 201 LEU A N 1
ATOM 1350 C CA . LEU A 1 216 ? -29.175 28.553 -6.103 1.00 77.66 201 LEU A CA 1
ATOM 1351 C C . LEU A 1 216 ? -28.696 29.857 -6.724 1.00 77.61 201 LEU A C 1
ATOM 1352 O O . LEU A 1 216 ? -27.493 30.038 -6.948 1.00 76.29 201 LEU A O 1
ATOM 1357 N N . LEU A 1 217 ? -29.627 30.763 -7.035 1.00 79.00 202 LEU A N 1
ATOM 1358 C CA . LEU A 1 217 ? -29.264 32.064 -7.592 1.00 76.34 202 LEU A CA 1
ATOM 1359 C C . LEU A 1 217 ? -28.499 32.912 -6.579 1.00 80.38 202 LEU A C 1
ATOM 1360 O O . LEU A 1 217 ? -27.512 33.569 -6.929 1.00 81.85 202 LEU A O 1
ATOM 1365 N N . LYS A 1 218 ? -28.936 32.903 -5.308 1.00 81.43 203 LYS A N 1
ATOM 1366 C CA . LYS A 1 218 ? -28.218 33.624 -4.258 1.00 77.82 203 LYS A CA 1
ATOM 1367 C C . LYS A 1 218 ? -26.763 33.171 -4.173 1.00 79.61 203 LYS A C 1
ATOM 1368 O O . LYS A 1 218 ? -25.879 33.976 -3.855 1.00 82.86 203 LYS A O 1
ATOM 1370 N N . ALA A 1 219 ? -26.496 31.896 -4.473 1.00 75.53 204 ALA A N 1
ATOM 1371 C CA . ALA A 1 219 ? -25.126 31.391 -4.468 1.00 76.64 204 ALA A CA 1
ATOM 1372 C C . ALA A 1 219 ? -24.329 31.894 -5.670 1.00 82.08 204 ALA A C 1
ATOM 1373 O O . ALA A 1 219 ? -23.128 32.166 -5.556 1.00 82.21 204 ALA A O 1
ATOM 1375 N N . ALA A 1 220 ? -24.980 32.025 -6.826 1.00 81.99 205 ALA A N 1
ATOM 1376 C CA . ALA A 1 220 ? -24.284 32.482 -8.023 1.00 81.52 205 ALA A CA 1
ATOM 1377 C C . ALA A 1 220 ? -23.892 33.947 -7.915 1.00 86.66 205 ALA A C 1
ATOM 1378 O O . ALA A 1 220 ? -22.804 34.339 -8.351 1.00 87.25 205 ALA A O 1
ATOM 1380 N N . PHE A 1 221 ? -24.764 34.769 -7.330 1.00 94.20 206 PHE A N 1
ATOM 1381 C CA . PHE A 1 221 ? -24.455 36.169 -7.063 1.00 96.57 206 PHE A CA 1
ATOM 1382 C C . PHE A 1 221 ? -23.287 36.365 -6.102 1.00 98.38 206 PHE A C 1
ATOM 1383 O O . PHE A 1 221 ? -22.888 37.515 -5.891 1.00 100.92 206 PHE A O 1
ATOM 1391 N N . ALA A 1 222 ? -22.758 35.297 -5.480 1.00 91.47 207 ALA A N 1
ATOM 1392 C CA . ALA A 1 222 ? -21.865 35.463 -4.340 1.00 87.26 207 ALA A CA 1
ATOM 1393 C C . ALA A 1 222 ? -20.532 34.733 -4.481 1.00 86.44 207 ALA A C 1
ATOM 1394 O O . ALA A 1 222 ? -19.830 34.580 -3.486 1.00 89.03 207 ALA A O 1
ATOM 1396 N N . LEU A 1 223 ? -20.105 34.386 -5.688 1.00 86.74 208 LEU A N 1
ATOM 1397 C CA . LEU A 1 223 ? -18.883 33.605 -5.825 1.00 90.37 208 LEU A CA 1
ATOM 1398 C C . LEU A 1 223 ? -17.647 34.439 -5.489 1.00 97.56 208 LEU A C 1
ATOM 1399 O O . LEU A 1 223 ? -17.640 35.661 -5.647 1.00 99.07 208 LEU A O 1
ATOM 1404 N N . GLU A 1 224 ? -16.589 33.757 -5.027 1.00 106.79 209 GLU A N 1
ATOM 1405 C CA . GLU A 1 224 ? -15.348 34.436 -4.647 1.00 104.20 209 GLU A CA 1
ATOM 1406 C C . GLU A 1 224 ? -14.782 35.259 -5.806 1.00 107.03 209 GLU A C 1
ATOM 1407 O O . GLU A 1 224 ? -14.470 36.444 -5.641 1.00 111.04 209 GLU A O 1
ATOM 1409 N N . HIS A 1 225 ? -14.603 34.641 -6.976 1.00 105.77 210 HIS A N 1
ATOM 1410 C CA . HIS A 1 225 ? -14.170 35.331 -8.189 1.00 103.44 210 HIS A CA 1
ATOM 1411 C C . HIS A 1 225 ? -15.105 34.946 -9.331 1.00 102.65 210 HIS A C 1
ATOM 1412 O O . HIS A 1 225 ? -15.963 34.074 -9.185 1.00 101.07 210 HIS A O 1
ATOM 1414 N N . TYR A 1 226 ? -14.951 35.605 -10.481 1.00 105.19 211 TYR A N 1
ATOM 1415 C CA . TYR A 1 226 ? -15.794 35.311 -11.635 1.00 102.72 211 TYR A CA 1
ATOM 1416 C C . TYR A 1 226 ? -15.015 35.043 -12.907 1.00 105.48 211 TYR A C 1
ATOM 1417 O O . TYR A 1 226 ? -15.633 34.764 -13.941 1.00 102.31 211 TYR A O 1
ATOM 1426 N N . GLU A 1 227 ? -13.695 35.141 -12.874 1.00 115.25 212 GLU A N 1
ATOM 1427 C CA . GLU A 1 227 ? -12.886 34.925 -14.061 1.00 117.32 212 GLU A CA 1
ATOM 1428 C C . GLU A 1 227 ? -12.342 33.503 -14.091 1.00 113.32 212 GLU A C 1
ATOM 1429 O O . GLU A 1 227 ? -12.105 32.883 -13.052 1.00 110.19 212 GLU A O 1
ATOM 1431 N N . ASN A 1 228 ? -12.171 32.989 -15.306 1.00 109.57 213 ASN A N 1
ATOM 1432 C CA . ASN A 1 228 ? -11.551 31.686 -15.536 1.00 106.11 213 ASN A CA 1
ATOM 1433 C C . ASN A 1 228 ? -12.340 30.563 -14.862 1.00 99.50 213 ASN A C 1
ATOM 1434 O O . ASN A 1 228 ? -11.758 29.637 -14.289 1.00 95.05 213 ASN A O 1
ATOM 1436 N N . ILE A 1 229 ? -13.678 30.640 -14.952 1.00 97.81 214 ILE A N 1
ATOM 1437 C CA . ILE A 1 229 ? -14.592 29.624 -14.434 1.00 94.35 214 ILE A CA 1
ATOM 1438 C C . ILE A 1 229 ? -15.519 29.154 -15.553 1.00 91.81 214 ILE A C 1
ATOM 1439 O O . ILE A 1 229 ? -15.630 29.799 -16.599 1.00 94.42 214 ILE A O 1
ATOM 1444 N N . THR A 1 230 ? -16.185 28.004 -15.324 1.00 89.12 215 THR A N 1
ATOM 1445 C CA . THR A 1 230 ? -17.153 27.432 -16.263 1.00 87.43 215 THR A CA 1
ATOM 1446 C C . THR A 1 230 ? -18.305 26.770 -15.513 1.00 81.47 215 THR A C 1
ATOM 1447 O O . THR A 1 230 ? -18.078 26.065 -14.530 1.00 79.81 215 THR A O 1
ATOM 1451 N N . ILE A 1 231 ? -19.529 26.923 -16.032 1.00 80.57 216 ILE A N 1
ATOM 1452 C CA . ILE A 1 231 ? -20.761 26.642 -15.290 1.00 78.09 216 ILE A CA 1
ATOM 1453 C C . ILE A 1 231 ? -21.486 25.395 -15.806 1.00 79.21 216 ILE A C 1
ATOM 1454 O O . ILE A 1 231 ? -21.610 25.179 -17.019 1.00 78.28 216 ILE A O 1
ATOM 1459 N N . TRP A 1 232 ? -22.035 24.614 -14.870 1.00 73.08 217 TRP A N 1
ATOM 1460 C CA . TRP A 1 232 ? -22.914 23.485 -15.155 1.00 72.97 217 TRP A CA 1
ATOM 1461 C C . TRP A 1 232 ? -24.095 23.592 -14.212 1.00 70.28 217 TRP A C 1
ATOM 1462 O O . TRP A 1 232 ? -23.908 23.753 -13.008 1.00 72.39 217 TRP A O 1
ATOM 1473 N N . ALA A 1 233 ? -25.305 23.527 -14.735 1.00 68.79 218 ALA A N 1
ATOM 1474 C CA . ALA A 1 233 ? -26.435 23.641 -13.838 1.00 66.67 218 ALA A CA 1
ATOM 1475 C C . ALA A 1 233 ? -27.593 22.829 -14.376 1.00 70.37 218 ALA A C 1
ATOM 1476 O O . ALA A 1 233 ? -27.698 22.581 -15.577 1.00 70.81 218 ALA A O 1
ATOM 1478 N N . ALA A 1 234 ? -28.429 22.377 -13.451 1.00 68.83 219 ALA A N 1
ATOM 1479 C CA . ALA A 1 234 ? -29.680 21.728 -13.789 1.00 66.57 219 ALA A CA 1
ATOM 1480 C C . ALA A 1 234 ? -30.590 21.918 -12.585 1.00 67.00 219 ALA A C 1
ATOM 1481 O O . ALA A 1 234 ? -30.182 21.626 -11.460 1.00 67.91 219 ALA A O 1
ATOM 1483 N N . CYS A 1 235 ? -31.793 22.448 -12.807 1.00 67.16 220 CYS A N 1
ATOM 1484 C CA . CYS A 1 235 ? -32.717 22.666 -11.694 1.00 65.52 220 CYS A CA 1
ATOM 1485 C C . CYS A 1 235 ? -34.113 22.894 -12.270 1.00 65.00 220 CYS A C 1
ATOM 1486 O O . CYS A 1 235 ? -34.407 22.434 -13.376 1.00 66.92 220 CYS A O 1
ATOM 1489 N N . GLU A 1 236 ? -34.960 23.592 -11.518 1.00 64.31 221 GLU A N 1
ATOM 1490 C CA . GLU A 1 236 ? -36.280 23.995 -11.993 1.00 66.26 221 GLU A CA 1
ATOM 1491 C C . GLU A 1 236 ? -36.144 25.004 -13.142 1.00 70.50 221 GLU A C 1
ATOM 1492 O O . GLU A 1 236 ? -35.197 25.794 -13.188 1.00 73.10 221 GLU A O 1
ATOM 1498 N N . ARG A 1 237 ? -37.102 24.972 -14.078 1.00 68.03 222 ARG A N 1
ATOM 1499 C CA . ARG A 1 237 ? -36.970 25.735 -15.325 1.00 73.12 222 ARG A CA 1
ATOM 1500 C C . ARG A 1 237 ? -36.724 27.216 -15.063 1.00 73.36 222 ARG A C 1
ATOM 1501 O O . ARG A 1 237 ? -35.857 27.833 -15.690 1.00 71.96 222 ARG A O 1
ATOM 1503 N N . ASN A 1 238 ? -37.490 27.805 -14.145 1.00 74.23 223 ASN A N 1
ATOM 1504 C CA . ASN A 1 238 ? -37.405 29.244 -13.912 1.00 75.12 223 ASN A CA 1
ATOM 1505 C C . ASN A 1 238 ? -36.096 29.632 -13.219 1.00 73.92 223 ASN A C 1
ATOM 1506 O O . ASN A 1 238 ? -35.491 30.656 -13.555 1.00 73.25 223 ASN A O 1
ATOM 1511 N N . GLU A 1 239 ? -35.630 28.839 -12.252 1.00 75.63 224 GLU A N 1
ATOM 1512 C CA . GLU A 1 239 ? -34.356 29.180 -11.622 1.00 74.29 224 GLU A CA 1
ATOM 1513 C C . GLU A 1 239 ? -33.193 28.984 -12.581 1.00 76.17 224 GLU A C 1
ATOM 1514 O O . GLU A 1 239 ? -32.211 29.734 -12.533 1.00 76.51 224 GLU A O 1
ATOM 1520 N N . ALA A 1 240 ? -33.296 27.998 -13.473 1.00 78.41 225 ALA A N 1
ATOM 1521 C CA . ALA A 1 240 ? -32.235 27.767 -14.443 1.00 77.11 225 ALA A CA 1
ATOM 1522 C C . ALA A 1 240 ? -32.145 28.906 -15.449 1.00 78.30 225 ALA A C 1
ATOM 1523 O O . ALA A 1 240 ? -31.039 29.332 -15.803 1.00 77.85 225 ALA A O 1
ATOM 1525 N N . ARG A 1 241 ? -33.296 29.402 -15.933 1.00 79.20 226 ARG A N 1
ATOM 1526 C CA . ARG A 1 241 ? -33.285 30.563 -16.824 1.00 79.38 226 ARG A CA 1
ATOM 1527 C C . ARG A 1 241 ? -32.624 31.754 -16.138 1.00 77.67 226 ARG A C 1
ATOM 1528 O O . ARG A 1 241 ? -31.793 32.445 -16.737 1.00 81.68 226 ARG A O 1
ATOM 1536 N N . ALA A 1 242 ? -32.916 31.953 -14.853 1.00 78.62 227 ALA A N 1
ATOM 1537 C CA . ALA A 1 242 ? -32.294 33.039 -14.103 1.00 77.84 227 ALA A CA 1
ATOM 1538 C C . ALA A 1 242 ? -30.781 32.897 -14.080 1.00 78.41 227 ALA A C 1
ATOM 1539 O O . ALA A 1 242 ? -30.057 33.868 -14.298 1.00 77.77 227 ALA A O 1
ATOM 1541 N N . LEU A 1 243 ? -30.290 31.681 -13.838 1.00 81.22 228 LEU A N 1
ATOM 1542 C CA . LEU A 1 243 ? -28.852 31.435 -13.840 1.00 78.46 228 LEU A CA 1
ATOM 1543 C C . LEU A 1 243 ? -28.256 31.679 -15.218 1.00 81.17 228 LEU A C 1
ATOM 1544 O O . LEU A 1 243 ? -27.180 32.272 -15.333 1.00 84.17 228 LEU A O 1
ATOM 1549 N N . ARG A 1 244 ? -28.930 31.217 -16.277 1.00 84.12 229 ARG A N 1
ATOM 1550 C CA . ARG A 1 244 ? -28.411 31.435 -17.625 1.00 84.39 229 ARG A CA 1
ATOM 1551 C C . ARG A 1 244 ? -28.268 32.933 -17.885 1.00 87.00 229 ARG A C 1
ATOM 1552 O O . ARG A 1 244 ? -27.210 33.406 -18.324 1.00 89.21 229 ARG A O 1
ATOM 1560 N N . GLN A 1 245 ? -29.320 33.702 -17.556 1.00 83.81 230 GLN A N 1
ATOM 1561 C CA . GLN A 1 245 ? -29.326 35.140 -17.807 1.00 85.05 230 GLN A CA 1
ATOM 1562 C C . GLN A 1 245 ? -28.183 35.827 -17.087 1.00 86.94 230 GLN A C 1
ATOM 1563 O O . GLN A 1 245 ? -27.569 36.753 -17.625 1.00 93.59 230 GLN A O 1
ATOM 1565 N N . PHE A 1 246 ? -27.864 35.365 -15.886 1.00 84.46 231 PHE A N 1
ATOM 1566 C CA . PHE A 1 246 ? -26.791 35.969 -15.114 1.00 88.37 231 PHE A CA 1
ATOM 1567 C C . PHE A 1 246 ? -25.409 35.673 -15.698 1.00 90.21 231 PHE A C 1
ATOM 1568 O O . PHE A 1 246 ? -24.573 36.577 -15.808 1.00 91.94 231 PHE A O 1
ATOM 1576 N N . PHE A 1 247 ? -25.136 34.426 -16.082 1.00 87.11 232 PHE A N 1
ATOM 1577 C CA . PHE A 1 247 ? -23.777 34.122 -16.521 1.00 88.06 232 PHE A CA 1
ATOM 1578 C C . PHE A 1 247 ? -23.505 34.539 -17.955 1.00 93.05 232 PHE A C 1
ATOM 1579 O O . PHE A 1 247 ? -22.337 34.614 -18.355 1.00 93.79 232 PHE A O 1
ATOM 1587 N N . LEU A 1 248 ? -24.549 34.837 -18.726 1.00 94.83 233 LEU A N 1
ATOM 1588 C CA . LEU A 1 248 ? -24.398 35.236 -20.118 1.00 94.41 233 LEU A CA 1
ATOM 1589 C C . LEU A 1 248 ? -24.581 36.734 -20.305 1.00 96.09 233 LEU A C 1
ATOM 1590 O O . LEU A 1 248 ? -23.644 37.435 -20.695 1.00 98.79 233 LEU A O 1
ATOM 1595 N N . GLU A 1 249 ? -25.779 37.235 -20.011 1.00 95.04 234 GLU A N 1
ATOM 1596 C CA . GLU A 1 249 ? -26.119 38.624 -20.268 1.00 99.00 234 GLU A CA 1
ATOM 1597 C C . GLU A 1 249 ? -25.541 39.563 -19.226 1.00 103.89 234 GLU A C 1
ATOM 1598 O O . GLU A 1 249 ? -25.690 40.776 -19.366 1.00 111.60 234 GLU A O 1
ATOM 1600 N N . ASP A 1 250 ? -24.872 39.036 -18.202 1.00 106.52 235 ASP A N 1
ATOM 1601 C CA . ASP A 1 250 ? -24.473 39.831 -17.052 1.00 106.47 235 ASP A CA 1
ATOM 1602 C C . ASP A 1 250 ? -22.997 39.648 -16.707 1.00 108.10 235 ASP A C 1
ATOM 1603 O O . ASP A 1 250 ? -22.364 40.551 -16.162 1.00 112.79 235 ASP A O 1
ATOM 1608 N N . GLN A 1 251 ? -22.418 38.504 -17.037 1.00 102.34 236 GLN A N 1
ATOM 1609 C CA . GLN A 1 251 ? -21.013 38.272 -16.749 1.00 101.19 236 GLN A CA 1
ATOM 1610 C C . GLN A 1 251 ? -20.218 37.936 -17.992 1.00 100.88 236 GLN A C 1
ATOM 1611 O O . GLN A 1 251 ? -19.003 37.734 -17.891 1.00 101.66 236 GLN A O 1
ATOM 1617 N N . GLN A 1 252 ? -20.863 37.882 -19.151 1.00 99.67 237 GLN A N 1
ATOM 1618 C CA . GLN A 1 252 ? -20.195 37.718 -20.434 1.00 100.26 237 GLN A CA 1
ATOM 1619 C C . GLN A 1 252 ? -19.290 36.486 -20.433 1.00 102.47 237 GLN A C 1
ATOM 1620 O O . GLN A 1 252 ? -18.087 36.564 -20.684 1.00 104.91 237 GLN A O 1
ATOM 1626 N N . LEU A 1 253 ? -19.888 35.338 -20.130 1.00 95.73 238 LEU A N 1
ATOM 1627 C CA . LEU A 1 253 ? -19.201 34.057 -20.204 1.00 94.63 238 LEU A CA 1
ATOM 1628 C C . LEU A 1 253 ? -19.530 33.414 -21.544 1.00 97.78 238 LEU A C 1
ATOM 1629 O O . LEU A 1 253 ? -20.650 33.561 -22.035 1.00 99.29 238 LEU A O 1
ATOM 1634 N N . ASN A 1 254 ? -18.569 32.711 -22.150 1.00 96.57 239 ASN A N 1
ATOM 1635 C CA . ASN A 1 254 ? -18.861 32.121 -23.453 1.00 95.08 239 ASN A CA 1
ATOM 1636 C C . ASN A 1 254 ? -19.960 31.072 -23.307 1.00 95.66 239 ASN A C 1
ATOM 1637 O O . ASN A 1 254 ? -20.101 30.447 -22.258 1.00 96.64 239 ASN A O 1
ATOM 1642 N N . LYS A 1 255 ? -20.774 30.912 -24.364 1.00 99.86 240 LYS A N 1
ATOM 1643 C CA . LYS A 1 255 ? -21.948 30.033 -24.289 1.00 93.22 240 LYS A CA 1
ATOM 1644 C C . LYS A 1 255 ? -21.598 28.577 -23.979 1.00 92.96 240 LYS A C 1
ATOM 1645 O O . LYS A 1 255 ? -22.393 27.887 -23.332 1.00 94.64 240 LYS A O 1
ATOM 1647 N N . ASN A 1 256 ? -20.443 28.073 -24.433 1.00 94.79 241 ASN A N 1
ATOM 1648 C CA . ASN A 1 256 ? -20.056 26.697 -24.101 1.00 93.03 241 ASN A CA 1
ATOM 1649 C C . ASN A 1 256 ? -19.532 26.575 -22.673 1.00 93.38 241 ASN A C 1
ATOM 1650 O O . ASN A 1 256 ? -19.280 25.457 -22.208 1.00 94.46 241 ASN A O 1
ATOM 1655 N N . ASP A 1 257 ? -19.380 27.692 -21.963 1.00 93.32 242 ASP A N 1
ATOM 1656 C CA . ASP A 1 257 ? -18.965 27.702 -20.569 1.00 91.25 242 ASP A CA 1
ATOM 1657 C C . ASP A 1 257 ? -20.131 27.929 -19.621 1.00 86.78 242 ASP A C 1
ATOM 1658 O O . ASP A 1 257 ? -19.912 28.192 -18.438 1.00 85.44 242 ASP A O 1
ATOM 1663 N N . VAL A 1 258 ? -21.363 27.873 -20.119 1.00 84.25 243 VAL A N 1
ATOM 1664 C CA . VAL A 1 258 ? -22.531 27.930 -19.252 1.00 84.01 243 VAL A CA 1
ATOM 1665 C C . VAL A 1 258 ? -23.505 26.831 -19.673 1.00 83.29 243 VAL A C 1
ATOM 1666 O O . VAL A 1 258 ? -24.515 27.082 -20.339 1.00 82.97 243 VAL A O 1
ATOM 1670 N N . ARG A 1 259 ? -23.190 25.594 -19.306 1.00 81.85 244 ARG A N 1
ATOM 1671 C CA . ARG A 1 259 ? -24.018 24.438 -19.636 1.00 78.26 244 ARG A CA 1
ATOM 1672 C C . ARG A 1 259 ? -25.104 24.332 -18.570 1.00 77.59 244 ARG A C 1
ATOM 1673 O O . ARG A 1 259 ? -24.858 23.862 -17.463 1.00 77.01 244 ARG A O 1
ATOM 1681 N N . ILE A 1 260 ? -26.307 24.809 -18.891 1.00 78.88 245 ILE A N 1
ATOM 1682 C CA . ILE A 1 260 ? -27.403 24.935 -17.935 1.00 71.28 245 ILE A CA 1
ATOM 1683 C C . ILE A 1 260 ? -28.682 24.372 -18.544 1.00 72.46 245 ILE A C 1
ATOM 1684 O O . ILE A 1 260 ? -29.005 24.648 -19.704 1.00 74.16 245 ILE A O 1
ATOM 1689 N N . ALA A 1 261 ? -29.420 23.596 -17.749 1.00 72.52 246 ALA A N 1
ATOM 1690 C CA . ALA A 1 261 ? -30.649 22.942 -18.181 1.00 69.33 246 ALA A CA 1
ATOM 1691 C C . ALA A 1 261 ? -31.709 23.036 -17.087 1.00 68.81 246 ALA A C 1
ATOM 1692 O O . ALA A 1 261 ? -31.402 23.215 -15.901 1.00 69.94 246 ALA A O 1
ATOM 1694 N N . GLY A 1 262 ? -32.970 22.962 -17.511 1.00 66.01 247 GLY A N 1
ATOM 1695 C CA . GLY A 1 262 ? -34.101 22.960 -16.608 1.00 63.31 247 GLY A CA 1
ATOM 1696 C C . GLY A 1 262 ? -34.732 21.586 -16.617 1.00 67.41 247 GLY A C 1
ATOM 1697 O O . GLY A 1 262 ? -35.335 21.201 -17.622 1.00 63.77 247 GLY A O 1
ATOM 1698 N N . TYR A 1 263 ? -34.546 20.811 -15.531 1.00 69.13 248 TYR A N 1
ATOM 1699 C CA . TYR A 1 263 ? -35.036 19.435 -15.482 1.00 62.68 248 TYR A CA 1
ATOM 1700 C C . TYR A 1 263 ? -36.552 19.370 -15.334 1.00 62.62 248 TYR A C 1
ATOM 1701 O O . TYR A 1 263 ? -37.152 18.368 -15.736 1.00 65.01 248 TYR A O 1
ATOM 1710 N N . TRP A 1 264 ? -37.188 20.423 -14.814 1.00 60.28 249 TRP A N 1
ATOM 1711 C CA . TRP A 1 264 ? -38.634 20.425 -14.628 1.00 61.71 249 TRP A CA 1
ATOM 1712 C C . TRP A 1 264 ? -39.116 21.860 -14.493 1.00 64.97 249 TRP A C 1
ATOM 1713 O O . TRP A 1 264 ? -38.318 22.780 -14.343 1.00 69.94 249 TRP A O 1
ATOM 1724 N N . ARG A 1 265 ? -40.433 22.046 -14.498 1.00 62.67 250 ARG A N 1
ATOM 1725 C CA . ARG A 1 265 ? -40.980 23.398 -14.459 1.00 64.14 250 ARG A CA 1
ATOM 1726 C C . ARG A 1 265 ? -42.246 23.465 -13.610 1.00 67.66 250 ARG A C 1
ATOM 1727 O O . ARG A 1 265 ? -43.209 22.738 -13.868 1.00 71.64 250 ARG A O 1
ATOM 1735 N N . ASP A 1 266 ? -42.275 24.375 -12.637 1.00 68.61 251 ASP A N 1
ATOM 1736 C CA . ASP A 1 266 ? -43.358 24.374 -11.660 1.00 70.03 251 ASP A CA 1
ATOM 1737 C C . ASP A 1 266 ? -44.673 24.822 -12.294 1.00 69.04 251 ASP A C 1
ATOM 1738 O O . ASP A 1 266 ? -44.765 25.922 -12.855 1.00 72.68 251 ASP A O 1
ATOM 1743 N N . GLY A 1 267 ? -45.707 23.982 -12.163 1.00 67.48 252 GLY A N 1
ATOM 1744 C CA . GLY A 1 267 ? -47.003 24.243 -12.749 1.00 67.25 252 GLY A CA 1
ATOM 1745 C C . GLY A 1 267 ? -47.186 23.688 -14.152 1.00 69.85 252 GLY A C 1
ATOM 1746 O O . GLY A 1 267 ? -48.287 23.802 -14.715 1.00 68.16 252 GLY A O 1
ATOM 1747 N N . VAL A 1 268 ? -46.129 23.154 -14.763 1.00 67.38 253 VAL A N 1
ATOM 1748 C CA . VAL A 1 268 ? -46.187 22.595 -16.105 1.00 67.62 253 VAL A CA 1
ATOM 1749 C C . VAL A 1 268 ? -45.764 21.133 -16.025 1.00 69.49 253 VAL A C 1
ATOM 1750 O O . VAL A 1 268 ? -44.837 20.789 -15.280 1.00 68.44 253 VAL A O 1
ATOM 1754 N N . SER A 1 269 ? -46.470 20.261 -16.744 1.00 67.27 254 SER A N 1
ATOM 1755 C CA . SER A 1 269 ? -46.101 18.857 -16.699 1.00 65.09 254 SER A CA 1
ATOM 1756 C C . SER A 1 269 ? -45.021 18.599 -17.737 1.00 64.99 254 SER A C 1
ATOM 1757 O O . SER A 1 269 ? -44.851 19.365 -18.686 1.00 66.61 254 SER A O 1
ATOM 1760 N N . SER A 1 270 ? -44.270 17.514 -17.529 1.00 66.91 255 SER A N 1
ATOM 1761 C CA . SER A 1 270 ? -43.282 17.086 -18.516 1.00 65.65 255 SER A CA 1
ATOM 1762 C C . SER A 1 270 ? -43.882 16.990 -19.914 1.00 66.26 255 SER A C 1
ATOM 1763 O O . SER A 1 270 ? -43.266 17.427 -20.887 1.00 67.44 255 SER A O 1
ATOM 1766 N N . SER A 1 271 ? -45.082 16.420 -20.035 1.00 65.09 256 SER A N 1
ATOM 1767 C CA . SER A 1 271 ? -45.711 16.315 -21.344 1.00 65.68 256 SER A CA 1
ATOM 1768 C C . SER A 1 271 ? -45.862 17.686 -21.986 1.00 69.84 256 SER A C 1
ATOM 1769 O O . SER A 1 271 ? -45.575 17.864 -23.179 1.00 70.18 256 SER A O 1
ATOM 1772 N N . GLU A 1 272 ? -46.309 18.668 -21.201 1.00 69.69 257 GLU A N 1
ATOM 1773 C CA . GLU A 1 272 ? -46.462 20.026 -21.703 1.00 68.83 257 GLU A CA 1
ATOM 1774 C C . GLU A 1 272 ? -45.117 20.631 -22.054 1.00 68.91 257 GLU A C 1
ATOM 1775 O O . GLU A 1 272 ? -45.002 21.388 -23.027 1.00 68.55 257 GLU A O 1
ATOM 1781 N N . LEU A 1 273 ? -44.096 20.332 -21.251 1.00 67.02 258 LEU A N 1
ATOM 1782 C CA . LEU A 1 273 ? -42.748 20.756 -21.603 1.00 70.66 258 LEU A CA 1
ATOM 1783 C C . LEU A 1 273 ? -42.353 20.218 -22.977 1.00 70.18 258 LEU A C 1
ATOM 1784 O O . LEU A 1 273 ? -41.796 20.953 -23.796 1.00 71.35 258 LEU A O 1
ATOM 1789 N N . ASP A 1 274 ? -42.673 18.951 -23.256 1.00 69.42 259 ASP A N 1
ATOM 1790 C CA . ASP A 1 274 ? -42.336 18.344 -24.545 1.00 70.07 259 ASP A CA 1
ATOM 1791 C C . ASP A 1 274 ? -43.014 19.048 -25.700 1.00 70.73 259 ASP A C 1
ATOM 1792 O O . ASP A 1 274 ? -42.378 19.324 -26.723 1.00 70.51 259 ASP A O 1
ATOM 1797 N N . LYS A 1 275 ? -44.317 19.311 -25.574 1.00 71.65 260 LYS A N 1
ATOM 1798 C CA . LYS A 1 275 ? -45.026 20.021 -26.634 1.00 75.84 260 LYS A CA 1
ATOM 1799 C C . LYS A 1 275 ? -44.436 21.412 -26.836 1.00 75.34 260 LYS A C 1
ATOM 1800 O O . LYS A 1 275 ? -44.335 21.900 -27.963 1.00 73.39 260 LYS A O 1
ATOM 1806 N N . LEU A 1 276 ? -44.012 22.055 -25.752 1.00 76.36 261 LEU A N 1
ATOM 1807 C CA . LEU A 1 276 ? -43.340 23.340 -25.876 1.00 74.60 261 LEU A CA 1
ATOM 1808 C C . LEU A 1 276 ? -41.997 23.204 -26.572 1.00 76.59 261 LEU A C 1
ATOM 1809 O O . LEU A 1 276 ? -41.679 24.003 -27.457 1.00 80.49 261 LEU A O 1
ATOM 1814 N N . ARG A 1 277 ? -41.199 22.195 -26.201 1.00 77.07 262 ARG A N 1
ATOM 1815 C CA . ARG A 1 277 ? -39.887 22.030 -26.821 1.00 77.92 262 ARG A CA 1
ATOM 1816 C C . ARG A 1 277 ? -40.029 21.748 -28.317 1.00 80.65 262 ARG A C 1
ATOM 1817 O O . ARG A 1 277 ? -39.250 22.253 -29.132 1.00 81.52 262 ARG A O 1
ATOM 1825 N N . ALA A 1 278 ? -41.052 20.988 -28.705 1.00 79.09 263 ALA A N 1
ATOM 1826 C CA . ALA A 1 278 ? -41.264 20.720 -30.122 1.00 78.82 263 ALA A CA 1
ATOM 1827 C C . ALA A 1 278 ? -41.609 21.998 -30.882 1.00 87.88 263 ALA A C 1
ATOM 1828 O O . ALA A 1 278 ? -41.124 22.213 -32.000 1.00 93.45 263 ALA A O 1
ATOM 1830 N N . GLN A 1 279 ? -42.458 22.852 -30.303 1.00 86.16 264 GLN A N 1
ATOM 1831 C CA . GLN A 1 279 ? -42.864 24.077 -30.985 1.00 84.91 264 GLN A CA 1
ATOM 1832 C C . GLN A 1 279 ? -41.716 25.079 -31.075 1.00 89.49 264 GLN A C 1
ATOM 1833 O O . GLN A 1 279 ? -41.608 25.812 -32.063 1.00 91.01 264 GLN A O 1
ATOM 1839 N N . HIS A 1 280 ? -40.875 25.172 -30.038 1.00 86.66 265 HIS A N 1
ATOM 1840 C CA . HIS A 1 280 ? -39.694 26.022 -30.163 1.00 92.17 265 HIS A CA 1
ATOM 1841 C C . HIS A 1 280 ? -38.766 25.516 -31.260 1.00 93.33 265 HIS A C 1
ATOM 1842 O O . HIS A 1 280 ? -38.302 26.297 -32.099 1.00 96.12 265 HIS A O 1
ATOM 1849 N N . TYR A 1 281 ? -38.521 24.206 -31.296 1.00 92.48 266 TYR A N 1
ATOM 1850 C CA . TYR A 1 281 ? -37.669 23.630 -32.330 1.00 93.17 266 TYR A CA 1
ATOM 1851 C C . TYR A 1 281 ? -38.198 23.954 -33.732 1.00 95.19 266 TYR A C 1
ATOM 1852 O O . TYR A 1 281 ? -37.450 24.451 -34.580 1.00 95.38 266 TYR A O 1
ATOM 1861 N N . GLN A 1 282 ? -39.479 23.653 -34.002 1.00 96.47 267 GLN A N 1
ATOM 1862 C CA . GLN A 1 282 ? -40.070 23.963 -35.306 1.00 100.49 267 GLN A CA 1
ATOM 1863 C C . GLN A 1 282 ? -39.967 25.447 -35.651 1.00 101.23 267 GLN A C 1
ATOM 1864 O O . GLN A 1 282 ? -39.776 25.800 -36.821 1.00 105.25 267 GLN A O 1
ATOM 1870 N N . GLU A 1 283 ? -40.061 26.322 -34.645 1.00 100.76 268 GLU A N 1
ATOM 1871 C CA . GLU A 1 283 ? -39.954 27.763 -34.829 1.00 101.08 268 GLU A CA 1
ATOM 1872 C C . GLU A 1 283 ? -38.503 28.218 -34.913 1.00 102.92 268 GLU A C 1
ATOM 1873 O O . GLU A 1 283 ? -38.220 29.253 -35.525 1.00 108.27 268 GLU A O 1
ATOM 1875 N N . HIS A 1 284 ? -37.584 27.454 -34.329 1.00 99.32 269 HIS A N 1
ATOM 1876 C CA . HIS A 1 284 ? -36.159 27.758 -34.404 1.00 100.14 269 HIS A CA 1
ATOM 1877 C C . HIS A 1 284 ? -35.593 27.473 -35.794 1.00 103.35 269 HIS A C 1
ATOM 1878 O O . HIS A 1 284 ? -34.855 28.294 -36.357 1.00 101.79 269 HIS A O 1
ATOM 1885 N N . ILE A 1 285 ? -35.964 26.326 -36.376 1.00 105.61 270 ILE A N 1
ATOM 1886 C CA . ILE A 1 285 ? -35.504 25.959 -37.709 1.00 103.38 270 ILE A CA 1
ATOM 1887 C C . ILE A 1 285 ? -36.099 26.854 -38.773 1.00 104.61 270 ILE A C 1
ATOM 1888 O O . ILE A 1 285 ? -35.562 26.916 -39.878 1.00 106.10 270 ILE A O 1
ATOM 1893 N N . GLN A 1 286 ? -37.208 27.537 -38.483 1.00 109.61 271 GLN A N 1
ATOM 1894 C CA . GLN A 1 286 ? -37.815 28.410 -39.482 1.00 114.36 271 GLN A CA 1
ATOM 1895 C C . GLN A 1 286 ? -37.015 29.690 -39.697 1.00 114.37 271 GLN A C 1
ATOM 1896 O O . GLN A 1 286 ? -37.089 30.284 -40.779 1.00 118.26 271 GLN A O 1
ATOM 1902 N N . GLN A 1 287 ? -36.255 30.124 -38.692 1.00 106.93 272 GLN A N 1
ATOM 1903 C CA . GLN A 1 287 ? -35.348 31.257 -38.828 1.00 103.54 272 GLN A CA 1
ATOM 1904 C C . GLN A 1 287 ? -33.916 30.853 -38.462 1.00 100.91 272 GLN A C 1
ATOM 1905 O O . GLN A 1 287 ? -33.263 30.064 -39.151 1.00 91.77 272 GLN A O 1
ATOM 1911 N N . GLN B 1 38 ? -25.294 27.195 42.762 1.00 114.13 23 GLN B N 1
ATOM 1912 C CA . GLN B 1 38 ? -24.835 26.241 41.755 1.00 122.31 23 GLN B CA 1
ATOM 1913 C C . GLN B 1 38 ? -23.527 26.701 41.109 1.00 132.51 23 GLN B C 1
ATOM 1914 O O . GLN B 1 38 ? -23.528 27.353 40.061 1.00 126.82 23 GLN B O 1
ATOM 1916 N N . ASP B 1 39 ? -22.408 26.367 41.746 1.00 155.62 24 ASP B N 1
ATOM 1917 C CA . ASP B 1 39 ? -21.094 26.676 41.209 1.00 152.91 24 ASP B CA 1
ATOM 1918 C C . ASP B 1 39 ? -20.424 25.406 40.713 1.00 150.44 24 ASP B C 1
ATOM 1919 O O . ASP B 1 39 ? -20.795 24.283 41.076 1.00 152.27 24 ASP B O 1
ATOM 1921 N N . MET B 1 40 ? -19.409 25.624 39.889 1.00 128.71 25 MET B N 1
ATOM 1922 C CA . MET B 1 40 ? -18.745 24.604 39.099 1.00 114.28 25 MET B CA 1
ATOM 1923 C C . MET B 1 40 ? -17.858 23.727 39.976 1.00 112.80 25 MET B C 1
ATOM 1924 O O . MET B 1 40 ? -17.569 24.053 41.132 1.00 121.80 25 MET B O 1
ATOM 1929 N N . GLU B 1 41 ? -17.378 22.622 39.395 1.00 103.44 26 GLU B N 1
ATOM 1930 C CA . GLU B 1 41 ? -16.563 21.650 40.116 1.00 103.68 26 GLU B CA 1
ATOM 1931 C C . GLU B 1 41 ? -15.317 21.297 39.304 1.00 100.46 26 GLU B C 1
ATOM 1932 O O . GLU B 1 41 ? -15.251 21.527 38.089 1.00 96.34 26 GLU B O 1
ATOM 1938 N N . GLN B 1 42 ? -14.294 20.782 40.009 1.00 100.36 27 GLN B N 1
ATOM 1939 C CA . GLN B 1 42 ? -13.038 20.333 39.400 1.00 97.35 27 GLN B CA 1
ATOM 1940 C C . GLN B 1 42 ? -13.033 18.802 39.437 1.00 97.19 27 GLN B C 1
ATOM 1941 O O . GLN B 1 42 ? -12.818 18.192 40.486 1.00 94.72 27 GLN B O 1
ATOM 1943 N N . LEU B 1 43 ? -13.264 18.184 38.284 1.00 94.48 28 LEU B N 1
ATOM 1944 C CA . LEU B 1 43 ? -13.425 16.745 38.202 1.00 94.01 28 LEU B CA 1
ATOM 1945 C C . LEU B 1 43 ? -12.226 16.116 37.494 1.00 94.74 28 LEU B C 1
ATOM 1946 O O . LEU B 1 43 ? -11.217 16.780 37.207 1.00 95.26 28 LEU B O 1
ATOM 1951 N N . GLU B 1 44 ? -12.339 14.815 37.225 1.00 91.42 29 GLU B N 1
ATOM 1952 C CA . GLU B 1 44 ? -11.400 14.071 36.401 1.00 91.82 29 GLU B CA 1
ATOM 1953 C C . GLU B 1 44 ? -12.196 13.214 35.436 1.00 92.93 29 GLU B C 1
ATOM 1954 O O . GLU B 1 44 ? -13.221 12.634 35.805 1.00 95.35 29 GLU B O 1
ATOM 1960 N N . MET B 1 45 ? -11.743 13.152 34.198 1.00 91.59 30 MET B N 1
ATOM 1961 C CA . MET B 1 45 ? -12.413 12.361 33.186 1.00 90.40 30 MET B CA 1
ATOM 1962 C C . MET B 1 45 ? -11.568 11.137 32.857 1.00 90.24 30 MET B C 1
ATOM 1963 O O . MET B 1 45 ? -10.333 11.204 32.857 1.00 90.04 30 MET B O 1
ATOM 1968 N N . THR B 1 46 ? -12.233 10.004 32.636 1.00 88.48 31 THR B N 1
ATOM 1969 C CA . THR B 1 46 ? -11.561 8.779 32.216 1.00 92.03 31 THR B CA 1
ATOM 1970 C C . THR B 1 46 ? -12.146 8.325 30.881 1.00 91.86 31 THR B C 1
ATOM 1971 O O . THR B 1 46 ? -13.336 8.007 30.807 1.00 93.48 31 THR B O 1
ATOM 1975 N N . ILE B 1 47 ? -11.291 8.227 29.852 1.00 88.40 32 ILE B N 1
ATOM 1976 C CA . ILE B 1 47 ? -11.734 7.939 28.488 1.00 89.63 32 ILE B CA 1
ATOM 1977 C C . ILE B 1 47 ? -12.231 6.505 28.391 1.00 87.88 32 ILE B C 1
ATOM 1978 O O . ILE B 1 47 ? -11.556 5.574 28.844 1.00 90.09 32 ILE B O 1
ATOM 1983 N N . VAL B 1 48 ? -13.419 6.315 27.804 1.00 88.72 33 VAL B N 1
ATOM 1984 C CA . VAL B 1 48 ? -13.933 4.963 27.579 1.00 88.78 33 VAL B CA 1
ATOM 1985 C C . VAL B 1 48 ? -14.048 4.648 26.087 1.00 89.21 33 VAL B C 1
ATOM 1986 O O . VAL B 1 48 ? -13.918 3.488 25.676 1.00 91.57 33 VAL B O 1
ATOM 1990 N N . SER B 1 49 ? -14.274 5.659 25.254 1.00 89.11 34 SER B N 1
ATOM 1991 C CA . SER B 1 49 ? -14.381 5.424 23.825 1.00 83.59 34 SER B CA 1
ATOM 1992 C C . SER B 1 49 ? -13.750 6.590 23.086 1.00 85.28 34 SER B C 1
ATOM 1993 O O . SER B 1 49 ? -13.786 7.739 23.532 1.00 84.34 34 SER B O 1
ATOM 1996 N N . ILE B 1 50 ? -13.156 6.271 21.949 1.00 83.53 35 ILE B N 1
ATOM 1997 C CA . ILE B 1 50 ? -12.539 7.253 21.077 1.00 78.99 35 ILE B CA 1
ATOM 1998 C C . ILE B 1 50 ? -12.978 6.876 19.668 1.00 82.16 35 ILE B C 1
ATOM 1999 O O . ILE B 1 50 ? -12.743 5.749 19.216 1.00 83.02 35 ILE B O 1
ATOM 2004 N N . GLN B 1 51 ? -13.659 7.787 18.991 1.00 83.74 36 GLN B N 1
ATOM 2005 C CA . GLN B 1 51 ? -14.164 7.535 17.651 1.00 78.15 36 GLN B CA 1
ATOM 2006 C C . GLN B 1 51 ? -13.775 8.684 16.744 1.00 73.71 36 GLN B C 1
ATOM 2007 O O . GLN B 1 51 ? -13.466 9.789 17.194 1.00 74.19 36 GLN B O 1
ATOM 2013 N N . THR B 1 52 ? -13.824 8.412 15.448 1.00 73.55 37 THR B N 1
ATOM 2014 C CA . THR B 1 52 ? -13.537 9.402 14.417 1.00 74.28 37 THR B CA 1
ATOM 2015 C C . THR B 1 52 ? -14.769 9.566 13.544 1.00 70.93 37 TH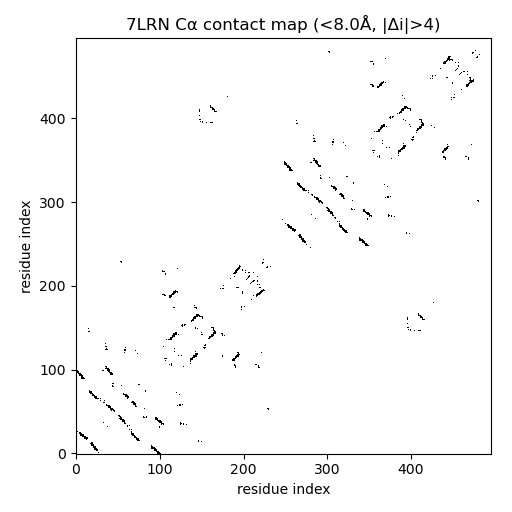R B C 1
ATOM 2016 O O . THR B 1 52 ? -14.800 9.066 12.411 1.00 72.43 37 THR B O 1
ATOM 2020 N N . PRO B 1 53 ? -15.786 10.289 14.023 1.00 71.79 38 PRO B N 1
ATOM 2021 C CA . PRO B 1 53 ? -17.045 10.383 13.260 1.00 73.01 38 PRO B CA 1
ATOM 2022 C C . PRO B 1 53 ? -16.851 10.903 11.852 1.00 70.41 38 PRO B C 1
ATOM 2023 O O . PRO B 1 53 ? -17.534 10.429 10.934 1.00 69.79 38 PRO B O 1
ATOM 2027 N N . TYR B 1 54 ? -15.982 11.901 11.672 1.00 70.70 39 TYR B N 1
ATOM 2028 C CA . TYR B 1 54 ? -15.519 12.415 10.394 1.00 66.99 39 TYR B CA 1
ATOM 2029 C C . TYR B 1 54 ? -14.002 12.378 10.349 1.00 65.19 39 TYR B C 1
ATOM 2030 O O . TYR B 1 54 ? -13.348 12.244 11.386 1.00 67.12 39 TYR B O 1
ATOM 2039 N N . PRO B 1 55 ? -13.401 12.489 9.164 1.00 69.90 40 PRO B N 1
ATOM 2040 C CA . PRO B 1 55 ? -11.928 12.434 9.091 1.00 66.70 40 PRO B CA 1
ATOM 2041 C C . PRO B 1 55 ? -11.242 13.521 9.892 1.00 68.25 40 PRO B C 1
ATOM 2042 O O . PRO B 1 55 ? -10.067 13.379 10.247 1.00 71.17 40 PRO B O 1
ATOM 2046 N N . SER B 1 56 ? -11.931 14.614 10.194 1.00 70.95 41 SER B N 1
ATOM 2047 C CA . SER B 1 56 ? -11.311 15.729 10.891 1.00 69.33 41 SER B CA 1
ATOM 2048 C C . SER B 1 56 ? -11.852 15.925 12.303 1.00 68.88 41 SER B C 1
ATOM 2049 O O . SER B 1 56 ? -11.543 16.942 12.941 1.00 68.33 41 SER B O 1
ATOM 2052 N N . ILE B 1 57 ? -12.606 14.968 12.831 1.00 68.49 42 ILE B N 1
ATOM 2053 C CA . ILE B 1 57 ? -13.182 15.122 14.157 1.00 71.58 42 ILE B CA 1
ATOM 2054 C C . ILE B 1 57 ? -12.991 13.825 14.921 1.00 72.44 42 ILE B C 1
ATOM 2055 O O . ILE B 1 57 ? -13.173 12.735 14.370 1.00 71.16 42 ILE B O 1
ATOM 2060 N N . VAL B 1 58 ? -12.554 13.951 16.169 1.00 72.98 43 VAL B N 1
ATOM 2061 C CA . VAL B 1 58 ? -12.353 12.828 17.071 1.00 74.09 43 VAL B CA 1
ATOM 2062 C C . VAL B 1 58 ? -13.324 12.987 18.232 1.00 74.39 43 VAL B C 1
ATOM 2063 O O . VAL B 1 58 ? -13.235 13.959 18.997 1.00 72.09 43 VAL B O 1
ATOM 2067 N N . ARG B 1 59 ? -14.243 12.037 18.359 1.00 75.16 44 ARG B N 1
ATOM 2068 C CA . ARG B 1 59 ? -15.273 12.058 19.379 1.00 73.40 44 ARG B CA 1
ATOM 2069 C C . ARG B 1 59 ? -14.824 11.177 20.524 1.00 77.94 44 ARG B C 1
ATOM 2070 O O . ARG B 1 59 ? -14.701 9.962 20.351 1.00 81.67 44 ARG B O 1
ATOM 2078 N N . ILE B 1 60 ? -14.632 11.768 21.700 1.00 77.72 45 ILE B N 1
ATOM 2079 C CA . ILE B 1 60 ? -14.162 11.036 22.867 1.00 77.69 45 ILE B CA 1
ATOM 2080 C C . ILE B 1 60 ? -15.303 10.955 23.861 1.00 79.86 45 ILE B C 1
ATOM 2081 O O . ILE B 1 60 ? -16.073 11.901 24.005 1.00 79.85 45 ILE B O 1
ATOM 2086 N N . GLN B 1 61 ? -15.457 9.804 24.487 1.00 85.28 46 GLN B N 1
ATOM 2087 C CA . GLN B 1 61 ? -16.393 9.641 25.578 1.00 87.98 46 GLN B CA 1
ATOM 2088 C C . GLN B 1 61 ? -15.581 9.300 26.812 1.00 89.47 46 GLN B C 1
ATOM 2089 O O . GLN B 1 61 ? -14.622 8.523 26.734 1.00 87.53 46 GLN B O 1
ATOM 2095 N N . GLY B 1 62 ? -15.932 9.924 27.936 1.00 87.96 47 GLY B N 1
ATOM 2096 C CA . GLY B 1 62 ? -15.223 9.686 29.173 1.00 89.37 47 GLY B CA 1
ATOM 2097 C C . GLY B 1 62 ? -16.098 9.843 30.397 1.00 91.93 47 GLY B C 1
ATOM 2098 O O . GLY B 1 62 ? -16.877 10.803 30.474 1.00 89.14 47 GLY B O 1
ATOM 2099 N N . LYS B 1 63 ? -15.931 8.938 31.376 1.00 91.20 48 LYS B N 1
ATOM 2100 C CA . LYS B 1 63 ? -16.664 8.997 32.634 1.00 88.61 48 LYS B CA 1
ATOM 2101 C C . LYS B 1 63 ? -16.073 10.087 33.509 1.00 89.27 48 LYS B C 1
ATOM 2102 O O . LYS B 1 63 ? -14.853 10.258 33.569 1.00 92.65 48 LYS B O 1
ATOM 2104 N N . ILE B 1 64 ? -16.944 10.844 34.166 1.00 89.09 49 ILE B N 1
ATOM 2105 C CA . ILE B 1 64 ? -16.535 11.937 35.037 1.00 91.23 49 ILE B CA 1
ATOM 2106 C C . ILE B 1 64 ? -17.077 11.674 36.433 1.00 94.54 49 ILE B C 1
ATOM 2107 O O . ILE B 1 64 ? -18.169 11.115 36.589 1.00 93.82 49 ILE B O 1
ATOM 2112 N N . ASN B 1 65 ? -16.302 12.059 37.446 1.00 94.31 50 ASN B N 1
ATOM 2113 C CA . ASN B 1 65 ? -16.658 11.800 38.846 1.00 96.67 50 ASN B CA 1
ATOM 2114 C C . ASN B 1 65 ? -17.449 12.947 39.469 1.00 98.01 50 ASN B C 1
ATOM 2115 O O . ASN B 1 65 ? -17.138 13.422 40.559 1.00 100.30 50 ASN B O 1
ATOM 2120 N N . THR B 1 66 ? -18.486 13.402 38.776 1.00 99.47 51 THR B N 1
ATOM 2121 C CA . THR B 1 66 ? -19.332 14.450 39.319 1.00 103.88 51 THR B CA 1
ATOM 2122 C C . THR B 1 66 ? -20.130 13.900 40.495 1.00 108.15 51 THR B C 1
ATOM 2123 O O . THR B 1 66 ? -20.462 12.713 40.545 1.00 107.41 51 THR B O 1
ATOM 2127 N N . LEU B 1 67 ? -20.426 14.765 41.460 1.00 118.11 52 LEU B N 1
ATOM 2128 C CA . LEU B 1 67 ? -21.320 14.397 42.552 1.00 120.36 52 LEU B CA 1
ATOM 2129 C C . LEU B 1 67 ? -22.642 15.146 42.473 1.00 123.52 52 LEU B C 1
ATOM 2130 O O . LEU B 1 67 ? -23.497 14.970 43.351 1.00 128.00 52 LEU B O 1
ATOM 2132 N N . GLN B 1 68 ? -22.828 15.963 41.435 1.00 115.06 53 GLN B N 1
ATOM 2133 C CA . GLN B 1 68 ? -24.081 16.677 41.187 1.00 114.36 53 GLN B CA 1
ATOM 2134 C C . GLN B 1 68 ? -24.357 16.625 39.695 1.00 112.75 53 GLN B C 1
ATOM 2135 O O . GLN B 1 68 ? -24.091 17.580 38.958 1.00 108.38 53 GLN B O 1
ATOM 2141 N N . PRO B 1 69 ? -24.900 15.508 39.205 1.00 113.53 54 PRO B N 1
ATOM 2142 C CA . PRO B 1 69 ? -25.146 15.381 37.762 1.00 109.27 54 PRO B CA 1
ATOM 2143 C C . PRO B 1 69 ? -26.263 16.274 37.255 1.00 109.54 54 PRO B C 1
ATOM 2144 O O . PRO B 1 69 ? -26.416 16.406 36.034 1.00 104.56 54 PRO B O 1
ATOM 2148 N N . GLU B 1 70 ? -27.057 16.874 38.146 1.00 118.87 55 GLU B N 1
ATOM 2149 C CA . GLU B 1 70 ? -28.104 17.783 37.699 1.00 116.77 55 GLU B CA 1
ATOM 2150 C C . GLU B 1 70 ? -27.531 18.948 36.901 1.00 119.44 55 GLU B C 1
ATOM 2151 O O . GLU B 1 70 ? -28.176 19.429 35.963 1.00 122.23 55 GLU B O 1
ATOM 2153 N N . LEU B 1 71 ? -26.299 19.374 37.213 1.00 109.94 56 LEU B N 1
ATOM 2154 C CA . LEU B 1 71 ? -25.703 20.508 36.510 1.00 105.20 56 LEU B CA 1
ATOM 2155 C C . LEU B 1 71 ? -25.409 20.188 35.059 1.00 98.91 56 LEU B C 1
ATOM 2156 O O . LEU B 1 71 ? -25.531 21.062 34.201 1.00 98.04 56 LEU B O 1
ATOM 2161 N N . TRP B 1 72 ? -25.058 18.948 34.761 1.00 97.86 57 TRP B N 1
ATOM 2162 C CA . TRP B 1 72 ? -24.469 18.598 33.482 1.00 93.17 57 TRP B CA 1
ATOM 2163 C C . TRP B 1 72 ? -25.497 18.310 32.392 1.00 93.57 57 TRP B C 1
ATOM 2164 O O . TRP B 1 72 ? -25.127 17.796 31.330 1.00 92.31 57 TRP B O 1
ATOM 2175 N N . GLN B 1 73 ? -26.768 18.628 32.613 1.00 94.76 58 GLN B N 1
ATOM 2176 C CA . GLN B 1 73 ? -27.805 18.347 31.628 1.00 90.33 58 GLN B CA 1
ATOM 2177 C C . GLN B 1 73 ? -28.254 19.572 30.844 1.00 83.78 58 GLN B C 1
ATOM 2178 O O . GLN B 1 73 ? -29.099 19.451 29.956 1.00 77.73 58 GLN B O 1
ATOM 2184 N N . ALA B 1 74 ? -27.754 20.747 31.182 1.00 88.06 59 ALA B N 1
ATOM 2185 C CA . ALA B 1 74 ? -28.157 21.935 30.457 1.00 85.70 59 ALA B CA 1
ATOM 2186 C C . ALA B 1 74 ? -27.593 21.917 29.031 1.00 85.57 59 ALA B C 1
ATOM 2187 O O . ALA B 1 74 ? -26.573 21.272 28.759 1.00 88.15 59 ALA B O 1
ATOM 2189 N N . PRO B 1 75 ? -28.234 22.609 28.098 1.00 83.29 60 PRO B N 1
ATOM 2190 C CA . PRO B 1 75 ? -27.672 22.681 26.752 1.00 81.66 60 PRO B CA 1
ATOM 2191 C C . PRO B 1 75 ? -26.484 23.624 26.678 1.00 81.69 60 PRO B C 1
ATOM 2192 O O . PRO B 1 75 ? -26.422 24.653 27.355 1.00 80.79 60 PRO B O 1
ATOM 2196 N N . ASN B 1 76 ? -25.568 23.281 25.776 1.00 83.11 61 ASN B N 1
ATOM 2197 C CA . ASN B 1 76 ? -24.354 24.049 25.496 1.00 79.14 61 ASN B CA 1
ATOM 2198 C C . ASN B 1 76 ? -23.618 24.381 26.795 1.00 80.64 61 ASN B C 1
ATOM 2199 O O . ASN B 1 76 ? -23.508 25.532 27.226 1.00 84.95 61 ASN B O 1
ATOM 2204 N N . LEU B 1 77 ? -23.153 23.328 27.449 1.00 81.36 62 LEU B N 1
ATOM 2205 C CA . LEU B 1 77 ? -22.218 23.485 28.552 1.00 84.33 62 LEU B CA 1
ATOM 2206 C C . LEU B 1 77 ? -20.815 23.343 27.982 1.00 83.13 62 LEU B C 1
ATOM 2207 O O . LEU B 1 77 ? -20.586 22.534 27.076 1.00 79.27 62 LEU B O 1
ATOM 2212 N N . ALA B 1 78 ? -19.879 24.132 28.507 1.00 82.19 63 ALA B N 1
ATOM 2213 C CA . ALA B 1 78 ? -18.479 23.977 28.147 1.00 79.31 63 ALA B CA 1
ATOM 2214 C C . ALA B 1 78 ? -17.635 23.675 29.377 1.00 83.39 63 ALA B C 1
ATOM 2215 O O . ALA B 1 78 ? -17.942 24.102 30.504 1.00 84.92 63 ALA B O 1
ATOM 2217 N N . ILE B 1 79 ? -16.564 22.922 29.138 1.00 78.24 64 ILE B N 1
ATOM 2218 C CA . ILE B 1 79 ? -15.614 22.544 30.173 1.00 81.79 64 ILE B CA 1
ATOM 2219 C C . ILE B 1 79 ? -14.235 23.018 29.758 1.00 81.87 64 ILE B C 1
ATOM 2220 O O . ILE B 1 79 ? -13.986 23.323 28.586 1.00 84.78 64 ILE B O 1
ATOM 2225 N N . ARG B 1 80 ? -13.329 23.060 30.736 1.00 78.02 65 ARG B N 1
ATOM 2226 C CA . ARG B 1 80 ? -11.921 23.323 30.485 1.00 77.48 65 ARG B CA 1
ATOM 2227 C C . ARG B 1 80 ? -11.135 22.060 30.800 1.00 79.98 65 ARG B C 1
ATOM 2228 O O . ARG B 1 80 ? -11.100 21.632 31.955 1.00 83.00 65 ARG B O 1
ATOM 2236 N N . LEU B 1 81 ? -10.518 21.466 29.769 1.00 78.98 66 LEU B N 1
ATOM 2237 C CA . LEU B 1 81 ? -9.698 20.272 29.916 1.00 78.06 66 LEU B CA 1
ATOM 2238 C C . LEU B 1 81 ? -8.271 20.687 30.222 1.00 81.66 66 LEU B C 1
ATOM 2239 O O . LEU B 1 81 ? -7.702 21.526 29.523 1.00 78.75 66 LEU B O 1
ATOM 2244 N N . ILE B 1 82 ? -7.716 20.135 31.298 1.00 92.04 67 ILE B N 1
ATOM 2245 C CA . ILE B 1 82 ? -6.331 20.397 31.672 1.00 89.96 67 ILE B CA 1
ATOM 2246 C C . ILE B 1 82 ? -5.459 19.523 30.781 1.00 89.82 67 ILE B C 1
ATOM 2247 O O . ILE B 1 82 ? -5.136 18.374 31.102 1.00 92.24 67 ILE B O 1
ATOM 2252 N N . VAL B 1 83 ? -5.082 20.087 29.640 1.00 85.92 68 VAL B N 1
ATOM 2253 C CA . VAL B 1 83 ? -4.372 19.360 28.605 1.00 83.98 68 VAL B CA 1
ATOM 2254 C C . VAL B 1 83 ? -2.940 19.066 29.011 1.00 85.00 68 VAL B C 1
ATOM 2255 O O . VAL B 1 83 ? -2.382 18.026 28.653 1.00 86.87 68 VAL B O 1
ATOM 2259 N N . SER B 1 84 ? -2.329 19.960 29.770 1.00 84.79 69 SER B N 1
ATOM 2260 C CA . SER B 1 84 ? -0.990 19.768 30.287 1.00 84.00 69 SER B CA 1
ATOM 2261 C C . SER B 1 84 ? -0.953 20.463 31.633 1.00 85.87 69 SER B C 1
ATOM 2262 O O . SER B 1 84 ? -1.671 21.439 31.838 1.00 86.07 69 SER B O 1
ATOM 2265 N N . ASN B 1 85 ? -0.154 19.944 32.561 1.00 89.16 70 ASN B N 1
ATOM 2266 C CA . ASN B 1 85 ? -0.031 20.535 33.893 1.00 84.89 70 ASN B CA 1
ATOM 2267 C C . ASN B 1 85 ? 1.446 20.559 34.246 1.00 90.22 70 ASN B C 1
ATOM 2268 O O . ASN B 1 85 ? 1.926 19.810 35.103 1.00 92.19 70 ASN B O 1
ATOM 2273 N N . PRO B 1 86 ? 2.198 21.456 33.609 1.00 92.73 71 PRO B N 1
ATOM 2274 C CA . PRO B 1 86 ? 3.637 21.533 33.864 1.00 97.41 71 PRO B CA 1
ATOM 2275 C C . PRO B 1 86 ? 3.949 21.962 35.292 1.00 103.86 71 PRO B C 1
ATOM 2276 O O . PRO B 1 86 ? 3.175 22.700 35.922 1.00 100.46 71 PRO B O 1
ATOM 2280 N N . PRO B 1 87 ? 5.084 21.514 35.828 1.00 113.86 72 PRO B N 1
ATOM 2281 C CA . PRO B 1 87 ? 5.477 21.919 37.186 1.00 115.29 72 PRO B CA 1
ATOM 2282 C C . PRO B 1 87 ? 5.851 23.389 37.337 1.00 111.25 72 PRO B C 1
ATOM 2283 O O . PRO B 1 87 ? 5.663 23.946 38.423 1.00 110.12 72 PRO B O 1
ATOM 2287 N N . GLU B 1 88 ? 6.422 24.030 36.322 1.00 107.87 73 GLU B N 1
ATOM 2288 C CA . GLU B 1 88 ? 6.750 25.453 36.399 1.00 107.26 73 GLU B CA 1
ATOM 2289 C C . GLU B 1 88 ? 5.678 26.239 35.651 1.00 109.84 73 GLU B C 1
ATOM 2290 O O . GLU B 1 88 ? 5.576 26.142 34.424 1.00 112.21 73 GLU B O 1
ATOM 2292 N N . GLY B 1 89 ? 4.829 26.949 36.377 1.00 110.23 74 GLY B N 1
ATOM 2293 C CA . GLY B 1 89 ? 3.898 27.782 35.648 1.00 109.43 74 GLY B CA 1
ATOM 2294 C C . GLY B 1 89 ? 2.463 27.297 35.773 1.00 109.02 74 GLY B C 1
ATOM 2295 O O . GLY B 1 89 ? 2.187 26.166 36.174 1.00 108.93 74 GLY B O 1
ATOM 2296 N N . GLN B 1 90 ? 1.535 28.184 35.393 1.00 104.48 75 GLN B N 1
ATOM 2297 C CA . GLN B 1 90 ? 0.116 27.872 35.464 1.00 97.92 75 GLN B CA 1
ATOM 2298 C C . GLN B 1 90 ? -0.240 26.804 34.424 1.00 88.65 75 GLN B C 1
ATOM 2299 O O . GLN B 1 90 ? 0.424 26.682 33.395 1.00 84.39 75 GLN B O 1
ATOM 2301 N N . PRO B 1 91 ? -1.278 26.012 34.677 1.00 89.40 76 PRO B N 1
ATOM 2302 C CA . PRO B 1 91 ? -1.575 24.873 33.804 1.00 87.45 76 PRO B CA 1
ATOM 2303 C C . PRO B 1 91 ? -2.266 25.313 32.523 1.00 79.04 76 PRO B C 1
ATOM 2304 O O . PRO B 1 91 ? -2.859 26.381 32.432 1.00 85.82 76 PRO B O 1
ATOM 2308 N N . ILE B 1 92 ? -2.244 24.435 31.548 1.00 75.49 77 ILE B N 1
ATOM 2309 C CA . ILE B 1 92 ? -2.686 24.767 30.205 1.00 81.24 77 ILE B CA 1
ATOM 2310 C C . ILE B 1 92 ? -4.029 24.096 29.975 1.00 76.83 77 ILE B C 1
ATOM 2311 O O . ILE B 1 92 ? -4.119 22.870 29.880 1.00 76.27 77 ILE B O 1
ATOM 2316 N N . SER B 1 93 ? -5.060 24.898 29.812 1.00 72.06 78 SER B N 1
ATOM 2317 C CA . SER B 1 93 ? -6.388 24.378 29.573 1.00 72.59 78 SER B CA 1
ATOM 2318 C C . SER B 1 93 ? -6.886 24.842 28.212 1.00 73.16 78 SER B C 1
ATOM 2319 O O . SER B 1 93 ? -6.439 25.867 27.678 1.00 73.54 78 SER B O 1
ATOM 2322 N N . ARG B 1 94 ? -7.856 24.093 27.686 1.00 69.79 79 ARG B N 1
ATOM 2323 C CA . ARG B 1 94 ? -8.533 24.423 26.443 1.00 70.02 79 ARG B CA 1
ATOM 2324 C C . ARG B 1 94 ? -10.021 24.187 26.661 1.00 70.73 79 ARG B C 1
ATOM 2325 O O . ARG B 1 94 ? -10.413 23.345 27.476 1.00 69.85 79 ARG B O 1
ATOM 2333 N N . VAL B 1 95 ? -10.848 24.964 25.955 1.00 69.36 80 VAL B N 1
ATOM 2334 C CA . VAL B 1 95 ? -12.296 24.969 26.149 1.00 69.67 80 VAL B CA 1
ATOM 2335 C C . VAL B 1 95 ? -12.958 24.103 25.079 1.00 70.55 80 VAL B C 1
ATOM 2336 O O . VAL B 1 95 ? -12.751 24.312 23.876 1.00 69.15 80 VAL B O 1
ATOM 2340 N N . TYR B 1 96 ? -13.781 23.147 25.508 1.00 71.91 81 TYR B N 1
ATOM 2341 C CA . TYR B 1 96 ? -14.507 22.279 24.594 1.00 69.79 81 TYR B CA 1
ATOM 2342 C C . TYR B 1 96 ? -15.950 22.182 25.048 1.00 72.88 81 TYR B C 1
ATOM 2343 O O . TYR B 1 96 ? -16.249 22.380 26.227 1.00 78.26 81 TYR B O 1
ATOM 2352 N N . THR B 1 97 ? -16.846 21.929 24.097 1.00 74.06 82 THR B N 1
ATOM 2353 C CA . THR B 1 97 ? -18.262 21.794 24.408 1.00 74.62 82 THR B CA 1
ATOM 2354 C C . THR B 1 97 ? -18.550 20.371 24.871 1.00 76.93 82 THR B C 1
ATOM 2355 O O . THR B 1 97 ? -17.939 19.413 24.381 1.00 78.98 82 THR B O 1
ATOM 2359 N N . VAL B 1 98 ? -19.458 20.221 25.837 1.00 73.59 83 VAL B N 1
ATOM 2360 C CA . VAL B 1 98 ? -19.964 18.881 26.147 1.00 76.35 83 VAL B CA 1
ATOM 2361 C C . VAL B 1 98 ? -21.050 18.575 25.115 1.00 75.11 83 VAL B C 1
ATOM 2362 O O . VAL B 1 98 ? -22.174 19.078 25.201 1.00 76.18 83 VAL B O 1
ATOM 2366 N N . ARG B 1 99 ? -20.712 17.747 24.121 1.00 71.77 84 ARG B N 1
ATOM 2367 C CA . ARG B 1 99 ? -21.709 17.386 23.125 1.00 72.84 84 ARG B CA 1
ATOM 2368 C C . ARG B 1 99 ? -22.945 16.820 23.806 1.00 74.87 84 ARG B C 1
ATOM 2369 O O . ARG B 1 99 ? -24.074 17.231 23.517 1.00 77.05 84 ARG B O 1
ATOM 2377 N N . SER B 1 100 ? -22.746 15.950 24.781 1.00 77.50 85 SER B N 1
ATOM 2378 C CA . SER B 1 100 ? -23.868 15.424 25.535 1.00 80.68 85 SER B CA 1
ATOM 2379 C C . SER B 1 100 ? -23.352 14.857 26.853 1.00 81.88 85 SER B C 1
ATOM 2380 O O . SER B 1 100 ? -22.144 14.675 27.047 1.00 79.89 85 SER B O 1
ATOM 2383 N N . PHE B 1 101 ? -24.300 14.587 27.758 1.00 84.03 86 PHE B N 1
ATOM 2384 C CA . PHE B 1 101 ? -24.037 13.982 29.062 1.00 87.01 86 PHE B CA 1
ATOM 2385 C C . PHE B 1 101 ? -25.051 12.865 29.263 1.00 90.95 86 PHE B C 1
ATOM 2386 O O . PHE B 1 101 ? -26.266 13.107 29.251 1.00 88.39 86 PHE B O 1
ATOM 2394 N N . ASN B 1 102 ? -24.541 11.645 29.443 1.00 93.17 87 ASN B N 1
ATOM 2395 C CA . ASN B 1 102 ? -25.365 10.465 29.666 1.00 95.76 87 ASN B CA 1
ATOM 2396 C C . ASN B 1 102 ? -25.532 10.247 31.168 1.00 98.82 87 ASN B C 1
ATOM 2397 O O . ASN B 1 102 ? -24.562 9.850 31.839 1.00 99.65 87 ASN B O 1
ATOM 2402 N N . PRO B 1 103 ? -26.719 10.495 31.740 1.00 99.90 88 PRO B N 1
ATOM 2403 C CA . PRO B 1 103 ? -26.838 10.478 33.206 1.00 99.80 88 PRO B CA 1
ATOM 2404 C C . PRO B 1 103 ? -26.782 9.095 33.816 1.00 103.64 88 PRO B C 1
ATOM 2405 O O . PRO B 1 103 ? -26.554 8.988 35.026 1.00 105.23 88 PRO B O 1
ATOM 2409 N N . ILE B 1 104 ? -26.998 8.021 33.054 1.00 104.87 89 ILE B N 1
ATOM 2410 C CA . ILE B 1 104 ? -26.940 6.710 33.685 1.00 110.51 89 ILE B CA 1
ATOM 2411 C C . ILE B 1 104 ? -25.518 6.167 33.753 1.00 108.73 89 ILE B C 1
ATOM 2412 O O . ILE B 1 104 ? -25.316 5.053 34.254 1.00 110.16 89 ILE B O 1
ATOM 2417 N N . ASN B 1 105 ? -24.520 6.916 33.287 1.00 104.47 90 ASN B N 1
ATOM 2418 C CA . ASN B 1 105 ? -23.154 6.453 33.502 1.00 105.91 90 ASN B CA 1
ATOM 2419 C C . ASN B 1 105 ? -22.143 7.578 33.712 1.00 104.96 90 ASN B C 1
ATOM 2420 O O . ASN B 1 105 ? -20.937 7.293 33.732 1.00 105.31 90 ASN B O 1
ATOM 2425 N N . ALA B 1 106 ? -22.580 8.831 33.892 1.00 104.94 91 ALA B N 1
ATOM 2426 C CA . ALA B 1 106 ? -21.684 9.958 34.189 1.00 100.35 91 ALA B CA 1
ATOM 2427 C C . ALA B 1 106 ? -20.673 10.155 33.069 1.00 96.77 91 ALA B C 1
ATOM 2428 O O . ALA B 1 106 ? -19.507 10.482 33.308 1.00 89.82 91 ALA B O 1
ATOM 2430 N N . GLN B 1 107 ? -21.129 9.937 31.841 1.00 99.34 92 GLN B N 1
ATOM 2431 C CA . GLN B 1 107 ? -20.295 10.003 30.652 1.00 99.67 92 GLN B CA 1
ATOM 2432 C C . GLN B 1 107 ? -20.599 11.274 29.883 1.00 96.46 92 GLN B C 1
ATOM 2433 O O . GLN B 1 107 ? -21.767 11.597 29.646 1.00 97.95 92 GLN B O 1
ATOM 2439 N N . ILE B 1 108 ? -19.552 11.982 29.491 1.00 90.14 93 ILE B N 1
ATOM 2440 C CA . ILE B 1 108 ? -19.676 13.097 28.565 1.00 88.15 93 ILE B CA 1
ATOM 2441 C C . ILE B 1 108 ? -18.987 12.702 27.265 1.00 85.81 93 ILE B C 1
ATOM 2442 O O . ILE B 1 108 ? -18.202 11.749 27.208 1.00 85.34 93 ILE B O 1
ATOM 2447 N N . GLU B 1 109 ? -19.339 13.392 26.187 1.00 82.02 94 GLU B N 1
ATOM 2448 C CA . GLU B 1 109 ? -18.580 13.218 24.962 1.00 81.98 94 GLU B CA 1
ATOM 2449 C C . GLU B 1 109 ? -18.202 14.575 24.395 1.00 74.15 94 GLU B C 1
ATOM 2450 O O . GLU B 1 109 ? -18.913 15.562 24.574 1.00 74.39 94 GLU B O 1
ATOM 2456 N N . ILE B 1 110 ? -17.054 14.605 23.727 1.00 74.65 95 ILE B N 1
ATOM 2457 C CA . ILE B 1 110 ? -16.444 15.821 23.219 1.00 74.59 95 ILE B CA 1
ATOM 2458 C C . ILE B 1 110 ? -15.956 15.547 21.813 1.00 74.90 95 ILE B C 1
ATOM 2459 O O . ILE B 1 110 ? -15.282 14.542 21.572 1.00 71.48 95 ILE B O 1
ATOM 2464 N N . ASP B 1 111 ? -16.272 16.451 20.895 1.00 78.87 96 ASP B N 1
ATOM 2465 C CA . ASP B 1 111 ? -15.699 16.442 19.561 1.00 75.81 96 ASP B CA 1
ATOM 2466 C C . ASP B 1 111 ? -14.520 17.401 19.555 1.00 74.86 96 ASP B C 1
ATOM 2467 O O . ASP B 1 111 ? -14.630 18.532 20.036 1.00 75.17 96 ASP B O 1
ATOM 2472 N N . PHE B 1 112 ? -13.379 16.916 19.107 1.00 71.70 97 PHE B N 1
ATOM 2473 C CA . PHE B 1 112 ? -12.194 17.731 18.921 1.00 68.44 97 PHE B CA 1
ATOM 2474 C C . PHE B 1 112 ? -12.043 17.938 17.430 1.00 68.78 97 PHE B C 1
ATOM 2475 O O . PHE B 1 112 ? -11.979 16.969 16.665 1.00 67.06 97 PHE B O 1
ATOM 2483 N N . VAL B 1 113 ? -11.983 19.192 17.020 1.00 70.50 98 VAL B N 1
ATOM 2484 C CA . VAL B 1 113 ? -11.676 19.515 15.636 1.00 69.25 98 VAL B CA 1
ATOM 2485 C C . VAL B 1 113 ? -10.171 19.335 15.443 1.00 69.95 98 VAL B C 1
ATOM 2486 O O . VAL B 1 113 ? -9.366 20.001 16.102 1.00 70.59 98 VAL B O 1
ATOM 2490 N N . LYS B 1 114 ? -9.785 18.397 14.582 1.00 68.46 99 LYS B N 1
ATOM 2491 C CA . LYS B 1 114 ? -8.375 18.238 14.256 1.00 67.68 99 LYS B CA 1
ATOM 2492 C C . LYS B 1 114 ? -7.892 19.421 13.425 1.00 68.43 99 LYS B C 1
ATOM 2493 O O . LYS B 1 114 ? -8.625 19.942 12.586 1.00 71.79 99 LYS B O 1
ATOM 2499 N N . HIS B 1 115 ? -6.684 19.897 13.696 1.00 68.75 100 HIS B N 1
ATOM 2500 C CA . HIS B 1 115 ? -6.161 20.999 12.899 1.00 69.10 100 HIS B CA 1
ATOM 2501 C C . HIS B 1 115 ? -4.641 20.959 12.897 1.00 69.67 100 HIS B C 1
ATOM 2502 O O . HIS B 1 115 ? -4.021 20.669 13.922 1.00 70.75 100 HIS B O 1
ATOM 2509 N N . GLU B 1 116 ? -4.042 21.274 11.752 1.00 70.00 101 GLU B N 1
ATOM 2510 C CA . GLU B 1 116 ? -2.601 21.083 11.573 1.00 72.90 101 GLU B CA 1
ATOM 2511 C C . GLU B 1 116 ? -1.882 22.161 12.383 1.00 73.73 101 GLU B C 1
ATOM 2512 O O . GLU B 1 116 ? -1.504 23.226 11.890 1.00 77.33 101 GLU B O 1
ATOM 2514 N N . ASP B 1 117 ? -1.712 21.871 13.671 1.00 76.28 102 ASP B N 1
ATOM 2515 C CA . ASP B 1 117 ? -1.121 22.785 14.640 1.00 75.29 102 ASP B CA 1
ATOM 2516 C C . ASP B 1 117 ? -0.515 21.939 15.735 1.00 76.97 102 ASP B C 1
ATOM 2517 O O . ASP B 1 117 ? -1.196 21.059 16.260 1.00 79.39 102 ASP B O 1
ATOM 2522 N N . LEU B 1 118 ? 0.713 22.249 16.134 1.00 86.16 103 LEU B N 1
ATOM 2523 C CA . LEU B 1 118 ? 1.329 21.515 17.235 1.00 86.46 103 LEU B CA 1
ATOM 2524 C C . LEU B 1 118 ? 0.844 22.053 18.576 1.00 83.10 103 LEU B C 1
ATOM 2525 O O . LEU B 1 118 ? 1.636 22.314 19.487 1.00 85.87 103 LEU B O 1
ATOM 2530 N N . SER B 1 119 ? -0.459 22.185 18.712 1.00 78.38 104 SER B N 1
ATOM 2531 C CA . SER B 1 119 ? -1.007 22.782 19.895 1.00 75.08 104 SER B CA 1
ATOM 2532 C C . SER B 1 119 ? -1.109 21.741 21.000 1.00 77.84 104 SER B C 1
ATOM 2533 O O . SER B 1 119 ? -1.094 20.535 20.734 1.00 77.97 104 SER B O 1
ATOM 2536 N N . PRO B 1 120 ? -1.216 22.189 22.260 1.00 80.02 105 PRO B N 1
ATOM 2537 C CA . PRO B 1 120 ? -1.441 21.239 23.364 1.00 75.52 105 PRO B CA 1
ATOM 2538 C C . PRO B 1 120 ? -2.630 20.320 23.147 1.00 75.97 105 PRO B C 1
ATOM 2539 O O . PRO B 1 120 ? -2.520 19.121 23.416 1.00 76.18 105 PRO B O 1
ATOM 2543 N N . ALA B 1 121 ? -3.784 20.849 22.729 1.00 74.94 106 ALA B N 1
ATOM 2544 C CA . ALA B 1 121 ? -4.933 19.976 22.525 1.00 73.40 106 ALA B CA 1
ATOM 2545 C C . ALA B 1 121 ? -4.637 18.927 21.461 1.00 76.24 106 ALA B C 1
ATOM 2546 O O . ALA B 1 121 ? -5.014 17.757 21.598 1.00 76.25 106 ALA B O 1
ATOM 2548 N N . MET B 1 122 ? -3.923 19.312 20.410 1.00 77.50 107 MET B N 1
ATOM 2549 C CA . MET B 1 122 ? -3.574 18.347 19.374 1.00 75.50 107 MET B CA 1
ATOM 2550 C C . MET B 1 122 ? -2.510 17.370 19.865 1.00 73.35 107 MET B C 1
ATOM 2551 O O . MET B 1 122 ? -2.628 16.162 19.650 1.00 75.31 107 MET B O 1
ATOM 2556 N N . GLU B 1 123 ? -1.459 17.869 20.528 1.00 73.36 108 GLU B N 1
ATOM 2557 C CA . GLU B 1 123 ? -0.417 16.962 20.996 1.00 77.38 108 GLU B CA 1
ATOM 2558 C C . GLU B 1 123 ? -0.982 15.939 21.979 1.00 81.39 108 GLU B C 1
ATOM 2559 O O . GLU B 1 123 ? -0.592 14.761 21.944 1.00 81.12 108 GLU B O 1
ATOM 2561 N N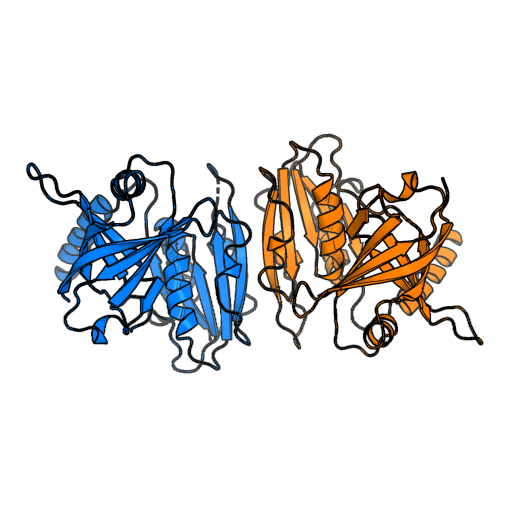 . TRP B 1 124 ? -1.962 16.355 22.795 1.00 78.20 109 TRP B N 1
ATOM 2562 C CA . TRP B 1 124 ? -2.631 15.460 23.742 1.00 78.86 109 TRP B CA 1
ATOM 2563 C C . TRP B 1 124 ? -3.513 14.452 23.023 1.00 80.53 109 TRP B C 1
ATOM 2564 O O . TRP B 1 124 ? -3.587 13.283 23.419 1.00 82.94 109 TRP B O 1
ATOM 2575 N N . LEU B 1 125 ? -4.209 14.894 21.982 1.00 80.27 110 LEU B N 1
ATOM 2576 C CA . LEU B 1 125 ? -5.076 13.995 21.248 1.00 76.58 110 LEU B CA 1
ATOM 2577 C C . LEU B 1 125 ? -4.276 12.913 20.531 1.00 80.89 110 LEU B C 1
ATOM 2578 O O . LEU B 1 125 ? -4.798 11.816 20.309 1.00 84.44 110 LEU B O 1
ATOM 2583 N N . ASN B 1 126 ? -3.026 13.195 20.142 1.00 78.37 111 ASN B N 1
ATOM 2584 C CA . ASN B 1 126 ? -2.237 12.193 19.421 1.00 83.49 111 ASN B CA 1
ATOM 2585 C C . ASN B 1 126 ? -1.982 10.977 20.282 1.00 86.85 111 ASN B C 1
ATOM 2586 O O . ASN B 1 126 ? -2.130 9.834 19.837 1.00 89.46 111 ASN B O 1
ATOM 2591 N N . SER B 1 127 ? -1.594 11.214 21.522 1.00 90.02 112 SER B N 1
ATOM 2592 C CA . SER B 1 127 ? -1.392 10.178 22.514 1.00 92.63 112 SER B CA 1
ATOM 2593 C C . SER B 1 127 ? -2.532 10.336 23.509 1.00 92.05 112 SER B C 1
ATOM 2594 O O . SER B 1 127 ? -2.417 11.033 24.518 1.00 96.43 112 SER B O 1
ATOM 2597 N N . ALA B 1 128 ? -3.666 9.741 23.176 1.00 89.47 113 ALA B N 1
ATOM 2598 C CA . ALA B 1 128 ? -4.813 9.697 24.070 1.00 87.91 113 ALA B CA 1
ATOM 2599 C C . ALA B 1 128 ? -5.445 8.342 23.845 1.00 90.52 113 ALA B C 1
ATOM 2600 O O . ALA B 1 128 ? -5.960 8.065 22.762 1.00 86.71 113 ALA B O 1
ATOM 2602 N N . GLN B 1 129 ? -5.339 7.477 24.832 1.00 91.84 114 GLN B N 1
ATOM 2603 C CA . GLN B 1 129 ? -5.877 6.145 24.697 1.00 88.99 114 GLN B CA 1
ATOM 2604 C C . GLN B 1 129 ? -7.105 5.977 25.569 1.00 87.48 114 GLN B C 1
ATOM 2605 O O . GLN B 1 129 ? -7.474 6.832 26.372 1.00 87.82 114 GLN B O 1
ATOM 2611 N N . VAL B 1 130 ? -7.763 4.848 25.369 1.00 90.07 115 VAL B N 1
ATOM 2612 C CA . VAL B 1 130 ? -8.842 4.497 26.258 1.00 89.36 115 VAL B CA 1
ATOM 2613 C C . VAL B 1 130 ? -8.237 4.274 27.631 1.00 91.17 115 VAL B C 1
ATOM 2614 O O . VAL B 1 130 ? -7.172 3.659 27.773 1.00 90.75 115 VAL B O 1
ATOM 2618 N N . GLY B 1 131 ? -8.830 4.887 28.627 1.00 93.08 116 GLY B N 1
ATOM 2619 C CA . GLY B 1 131 ? -8.278 4.882 29.953 1.00 90.26 116 GLY B CA 1
ATOM 2620 C C . GLY B 1 131 ? -7.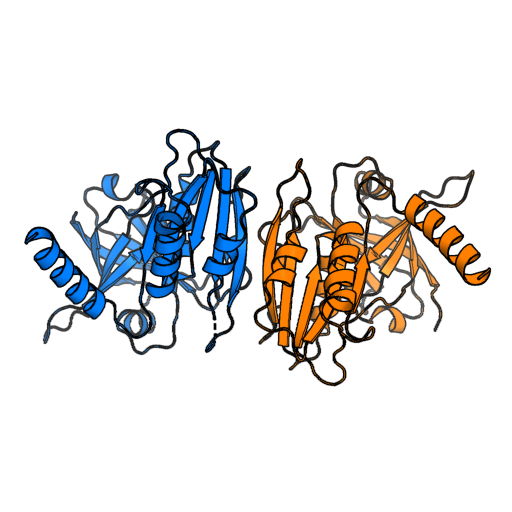437 6.097 30.289 1.00 91.22 116 GLY B C 1
ATOM 2621 O O . GLY B 1 131 ? -7.189 6.338 31.469 1.00 92.81 116 GLY B O 1
ATOM 2622 N N . THR B 1 132 ? -6.996 6.868 29.288 1.00 91.79 117 THR B N 1
ATOM 2623 C CA . THR B 1 132 ? -6.295 8.125 29.549 1.00 91.96 117 THR B CA 1
ATOM 2624 C C . THR B 1 132 ? -7.169 9.048 30.403 1.00 92.31 117 THR B C 1
ATOM 2625 O O . THR B 1 132 ? -8.313 9.337 30.041 1.00 93.40 117 THR B O 1
ATOM 2629 N N . LYS B 1 133 ? -6.631 9.499 31.539 1.00 92.82 118 LYS B N 1
ATOM 2630 C CA . LYS B 1 133 ? -7.331 10.375 32.473 1.00 92.27 118 LYS B CA 1
ATOM 2631 C C . LYS B 1 133 ? -6.891 11.825 32.306 1.00 91.29 118 LYS B C 1
ATOM 2632 O O . LYS B 1 133 ? -5.715 12.111 32.056 1.00 91.89 118 LYS B O 1
ATOM 2638 N N . ILE B 1 134 ? -7.841 12.744 32.423 1.00 90.40 119 ILE B N 1
ATOM 2639 C CA . ILE B 1 134 ? -7.524 14.154 32.245 1.00 90.05 119 ILE B CA 1
ATOM 2640 C C . ILE B 1 134 ? -8.417 14.967 33.167 1.00 90.91 119 ILE B C 1
ATOM 2641 O O . ILE B 1 134 ? -9.592 14.635 33.370 1.00 89.57 119 ILE B O 1
ATOM 2646 N N . GLY B 1 135 ? -7.832 16.011 33.763 1.00 90.82 120 GLY B N 1
ATOM 2647 C CA . GLY B 1 135 ? -8.584 16.867 34.657 1.00 88.89 120 GLY B CA 1
ATOM 2648 C C . GLY B 1 135 ? -9.487 17.799 33.879 1.00 88.72 120 GLY B C 1
ATOM 2649 O O . GLY B 1 135 ? -9.234 18.115 32.717 1.00 86.17 120 GLY B O 1
ATOM 2650 N N . LEU B 1 136 ? -10.579 18.214 34.518 1.00 89.62 121 LEU B N 1
ATOM 2651 C CA . LEU B 1 136 ? -11.495 19.135 33.859 1.00 88.40 121 LEU B CA 1
ATOM 2652 C C . LEU B 1 136 ? -12.207 20.012 34.884 1.00 87.19 121 LEU B C 1
ATOM 2653 O O . LEU B 1 136 ? -12.412 19.626 36.03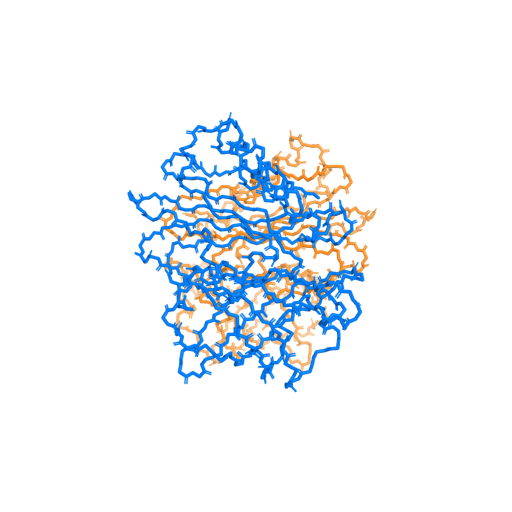9 1.00 88.06 121 LEU B O 1
ATOM 2658 N N . ILE B 1 137 ? -12.619 21.185 34.426 1.00 84.41 122 ILE B N 1
ATOM 2659 C CA . ILE B 1 137 ? -13.284 22.175 35.254 1.00 86.33 122 ILE B CA 1
ATOM 2660 C C . ILE B 1 137 ? -14.536 22.628 34.518 1.00 84.74 122 ILE B C 1
ATOM 2661 O O . ILE B 1 137 ? -14.469 22.956 33.332 1.00 85.73 122 ILE B O 1
ATOM 2666 N N . GLY B 1 138 ? -15.679 22.598 35.191 1.00 87.42 123 GLY B N 1
ATOM 2667 C CA . GLY B 1 138 ? -16.921 22.985 34.564 1.00 88.20 123 GLY B CA 1
ATOM 2668 C C . GLY B 1 138 ? -18.135 22.510 35.345 1.00 92.65 123 GLY B C 1
ATOM 2669 O O . GLY B 1 138 ? -18.007 21.944 36.430 1.00 93.88 123 GLY B O 1
ATOM 2670 N N . PRO B 1 139 ? -19.346 22.681 34.780 1.00 93.99 124 PRO B N 1
ATOM 2671 C CA . PRO B 1 139 ? -19.555 23.230 33.431 1.00 93.00 124 PRO B CA 1
ATOM 2672 C C . PRO B 1 139 ? -19.975 24.701 33.429 1.00 88.54 124 PRO B C 1
ATOM 2673 O O . PRO B 1 139 ? -20.574 25.143 34.397 1.00 89.26 124 PRO B O 1
ATOM 2677 N N . ARG B 1 140 ? -19.703 25.434 32.352 1.00 89.91 125 ARG B N 1
ATOM 2678 C CA . ARG B 1 140 ? -20.172 26.814 32.234 1.00 92.88 125 ARG B CA 1
ATOM 2679 C C . ARG B 1 140 ? -21.207 26.907 31.128 1.00 90.04 125 ARG B C 1
ATOM 2680 O O . ARG B 1 140 ? -20.884 26.636 29.961 1.00 90.05 125 ARG B O 1
ATOM 2688 N N . PRO B 1 141 ? -22.443 27.278 31.433 1.00 89.64 126 PRO B N 1
ATOM 2689 C CA . PRO B 1 141 ? -23.427 27.467 30.369 1.00 91.63 126 PRO B CA 1
ATOM 2690 C C . PRO B 1 141 ? -23.041 28.623 29.475 1.00 92.24 126 PRO B C 1
ATOM 2691 O O . PRO B 1 141 ? -22.559 29.658 29.941 1.00 96.71 126 PRO B O 1
ATOM 2695 N N . HIS B 1 142 ? -23.244 28.426 28.183 1.00 88.16 127 HIS B N 1
ATOM 2696 C CA . HIS B 1 142 ? -22.959 29.415 27.161 1.00 89.96 127 HIS B CA 1
ATOM 2697 C C . HIS B 1 142 ? -24.240 29.792 26.435 1.00 90.03 127 HIS B C 1
ATOM 2698 O O . HIS B 1 142 ? -25.331 29.304 26.753 1.00 89.88 127 HIS B O 1
ATOM 2705 N N . PHE B 1 143 ? -24.084 30.678 25.452 1.00 84.66 128 PHE B N 1
ATOM 2706 C CA . PHE B 1 143 ? -25.222 31.290 24.787 1.00 82.99 128 PHE B CA 1
ATOM 2707 C C . PHE B 1 143 ? -26.168 30.236 24.224 1.00 82.43 128 PHE B C 1
ATOM 2708 O O . PHE B 1 143 ? -25.749 29.211 23.685 1.00 80.43 128 PHE B O 1
ATOM 2716 N N . ILE B 1 144 ? -27.455 30.521 24.337 1.00 85.46 129 ILE B N 1
ATOM 2717 C CA . ILE B 1 144 ? -28.540 29.703 23.811 1.00 82.70 129 ILE B CA 1
ATOM 2718 C C . ILE B 1 144 ? -29.381 30.670 22.994 1.00 83.07 129 ILE B C 1
ATOM 2719 O O . ILE B 1 144 ? -29.471 31.855 23.351 1.00 88.43 129 ILE B O 1
ATOM 2724 N N . PRO B 1 145 ? -30.003 30.238 21.911 1.00 80.58 130 PRO B N 1
ATOM 2725 C CA . PRO B 1 145 ? -30.812 31.171 21.127 1.00 85.14 130 PRO B CA 1
ATOM 2726 C C . PRO B 1 145 ? -31.923 31.770 21.976 1.00 88.98 130 PRO B C 1
ATOM 2727 O O . PRO B 1 145 ? -32.376 31.178 22.956 1.00 88.86 130 PRO B O 1
ATOM 2731 N N . ASN B 1 146 ? -32.367 32.958 21.591 1.00 88.46 131 ASN B N 1
ATOM 2732 C CA . ASN B 1 146 ? -33.470 33.584 22.305 1.00 93.60 131 ASN B CA 1
ATOM 2733 C C . ASN B 1 146 ? -34.756 32.925 21.828 1.00 99.18 131 ASN B C 1
ATOM 2734 O O . ASN B 1 146 ? -35.287 33.271 20.769 1.00 102.64 131 ASN B O 1
ATOM 2739 N N . PHE B 1 147 ? -35.237 31.930 22.574 1.00 98.88 132 PHE B N 1
ATOM 2740 C CA . PHE B 1 147 ? -36.550 31.393 22.260 1.00 101.65 132 PHE B CA 1
ATOM 2741 C C . PHE B 1 147 ? -37.650 32.294 22.795 1.00 113.67 132 PHE B C 1
ATOM 2742 O O . PHE B 1 147 ? -38.776 32.241 22.288 1.00 117.88 132 PHE B O 1
ATOM 2750 N N . THR B 1 148 ? -37.329 33.133 23.788 1.00 121.04 133 THR B N 1
ATOM 2751 C CA . THR B 1 148 ? -38.289 34.074 24.358 1.00 129.07 133 THR B CA 1
ATOM 2752 C C . THR B 1 148 ? -38.910 34.924 23.255 1.00 138.07 133 THR B C 1
ATOM 2753 O O . THR B 1 148 ? -38.293 35.183 22.214 1.00 130.44 133 THR B O 1
ATOM 2757 N N . ALA B 1 149 ? -40.170 35.309 23.475 1.00 179.85 134 ALA B N 1
ATOM 2758 C CA . ALA B 1 149 ? -40.927 36.177 22.579 1.00 182.72 134 ALA B CA 1
ATOM 2759 C C . ALA B 1 149 ? -41.194 35.520 21.226 1.00 173.69 134 ALA B C 1
ATOM 2760 O O . ALA B 1 149 ? -41.944 36.071 20.413 1.00 176.33 134 ALA B O 1
ATOM 2762 N N . LYS B 1 150 ? -40.601 34.349 20.976 1.00 139.88 135 LYS B N 1
ATOM 2763 C CA . LYS B 1 150 ? -40.853 33.588 19.756 1.00 127.89 135 LYS B CA 1
ATOM 2764 C C . LYS B 1 150 ? -40.591 34.390 18.479 1.00 123.16 135 LYS B C 1
ATOM 2765 O O . LYS B 1 150 ? -41.533 34.861 17.831 1.00 119.45 135 LYS B O 1
ATOM 2767 N N . LYS B 1 151 ? -39.314 34.563 18.128 1.00 115.45 136 LYS B N 1
ATOM 2768 C CA . LYS B 1 151 ? -38.869 35.122 16.855 1.00 107.16 136 LYS B CA 1
ATOM 2769 C C . LYS B 1 151 ? -38.095 34.051 16.091 1.00 106.50 136 LYS B C 1
ATOM 2770 O O . LYS B 1 151 ? -37.658 33.053 16.669 1.00 108.62 136 LYS B O 1
ATOM 2772 N N . HIS B 1 152 ? -37.956 34.239 14.776 1.00 97.58 137 HIS B N 1
ATOM 2773 C CA . HIS B 1 152 ? -37.253 33.263 13.947 1.00 88.26 137 HIS B CA 1
ATOM 2774 C C . HIS B 1 152 ? -35.764 33.292 14.259 1.00 87.43 137 HIS B C 1
ATOM 2775 O O . HIS B 1 152 ? -35.160 34.361 14.346 1.00 89.72 137 HIS B O 1
ATOM 2782 N N . VAL B 1 153 ? -35.163 32.122 14.416 1.00 83.88 138 VAL B N 1
ATOM 2783 C CA . VAL B 1 153 ? -33.763 32.005 14.818 1.00 81.70 138 VAL B CA 1
ATOM 2784 C C . VAL B 1 153 ? -32.898 31.864 13.572 1.00 78.46 138 VAL B C 1
ATOM 2785 O O . VAL B 1 153 ? -33.286 31.182 12.617 1.00 77.64 138 VAL B O 1
ATOM 2789 N N . VAL B 1 154 ? -31.750 32.545 13.554 1.00 77.18 139 VAL B N 1
ATOM 2790 C CA . VAL B 1 154 ? -30.735 32.355 12.519 1.00 74.34 139 VAL B CA 1
ATOM 2791 C C . VAL B 1 154 ? -29.399 32.073 13.205 1.00 72.54 139 VAL B C 1
ATOM 2792 O O . VAL B 1 154 ? -28.934 32.888 14.008 1.00 71.05 139 VAL B O 1
ATOM 2796 N N . MET B 1 155 ? -28.778 30.929 12.884 1.00 70.23 140 MET B N 1
ATOM 2797 C CA . MET B 1 155 ? -27.594 30.444 13.591 1.00 69.73 140 MET B CA 1
ATOM 2798 C C . MET B 1 155 ? -26.398 30.326 12.659 1.00 66.83 140 MET B C 1
ATOM 2799 O O . MET B 1 155 ? -26.540 29.892 11.519 1.00 69.43 140 MET B O 1
ATOM 2804 N N . PHE B 1 156 ? -25.216 30.693 13.152 1.00 66.13 141 PHE B N 1
ATOM 2805 C CA . PHE B 1 156 ? -23.971 30.570 12.396 1.00 69.36 141 PHE B CA 1
ATOM 2806 C C . PHE B 1 156 ? -22.941 29.790 13.207 1.00 68.09 141 PHE B C 1
ATOM 2807 O O . PHE B 1 156 ? -22.754 30.061 14.398 1.00 65.73 141 PHE B O 1
ATOM 2815 N N . ALA B 1 157 ? -22.254 28.844 12.557 1.00 65.49 142 ALA B N 1
ATOM 2816 C CA . ALA B 1 157 ? -21.265 28.020 13.233 1.00 66.28 142 ALA B CA 1
ATOM 2817 C C . ALA B 1 157 ? -20.180 27.583 12.271 1.00 68.48 142 ALA B C 1
ATOM 2818 O O . ALA B 1 157 ? -20.449 27.323 11.096 1.00 71.27 142 ALA B O 1
ATOM 2820 N N . ASP B 1 158 ? -18.957 27.445 12.800 1.00 67.47 143 ASP B N 1
ATOM 2821 C CA . ASP B 1 158 ? -17.885 26.721 12.128 1.00 66.27 143 ASP B CA 1
ATOM 2822 C C . ASP B 1 158 ? -17.656 25.402 12.870 1.00 66.42 143 ASP B C 1
ATOM 2823 O O . ASP B 1 158 ? -18.446 25.012 13.733 1.00 67.14 143 ASP B O 1
ATOM 2828 N N . ASP B 1 159 ? -16.598 24.688 12.491 1.00 67.02 144 ASP B N 1
ATOM 2829 C CA . ASP B 1 159 ? -16.386 23.336 12.999 1.00 68.21 144 ASP B CA 1
ATOM 2830 C C . ASP B 1 159 ? -16.300 23.291 14.527 1.00 67.05 144 ASP B C 1
ATOM 2831 O O . ASP B 1 159 ? -16.804 22.348 15.143 1.00 68.58 144 ASP B O 1
ATOM 2836 N N . THR B 1 160 ? -15.771 24.339 15.160 1.00 68.10 145 THR B N 1
ATOM 2837 C CA . THR B 1 160 ? -15.623 24.339 16.616 1.00 67.57 145 THR B CA 1
ATOM 2838 C C . THR B 1 160 ? -16.954 24.481 17.355 1.00 65.14 145 THR B C 1
ATOM 2839 O O . THR B 1 160 ? -17.043 24.101 18.525 1.00 67.15 145 THR B O 1
ATOM 2843 N N . ALA B 1 161 ? -17.990 24.987 16.696 1.00 66.88 146 ALA B N 1
ATOM 2844 C CA . ALA B 1 161 ? -19.297 25.212 17.300 1.00 65.77 146 ALA B CA 1
ATOM 2845 C C . ALA B 1 161 ? -20.356 24.178 16.907 1.00 66.05 146 ALA B C 1
ATOM 2846 O O . ALA B 1 161 ? -21.529 24.338 17.288 1.00 61.41 146 ALA B O 1
ATOM 2848 N N . VAL B 1 162 ? -19.998 23.142 16.145 1.00 63.06 147 VAL B N 1
ATOM 2849 C CA . VAL B 1 162 ? -21.010 22.151 15.797 1.00 64.01 147 VAL B CA 1
ATOM 2850 C C . VAL B 1 162 ? -21.446 21.358 17.029 1.00 66.34 147 VAL B C 1
ATOM 2851 O O . VAL B 1 162 ? -22.654 21.143 17.190 1.00 66.46 147 VAL B O 1
ATOM 2855 N N . PRO B 1 163 ? -20.555 20.920 17.941 1.00 66.39 148 PRO B N 1
ATOM 2856 C CA . PRO B 1 163 ? -21.072 20.286 19.156 1.00 63.60 148 PRO B CA 1
ATOM 2857 C C . PRO B 1 163 ? -22.066 21.183 19.857 1.00 68.77 148 PRO B C 1
ATOM 2858 O O . PRO B 1 163 ? -23.179 20.728 20.172 1.00 72.23 148 PRO B O 1
ATOM 2862 N N . ALA B 1 164 ? -21.726 22.467 20.052 1.00 66.51 149 ALA B N 1
ATOM 2863 C CA . ALA B 1 164 ? -22.679 23.391 20.663 1.00 68.25 149 ALA B CA 1
ATOM 2864 C C . ALA B 1 164 ? -24.039 23.335 19.965 1.00 70.86 149 ALA B C 1
ATOM 2865 O O . ALA B 1 164 ? -25.086 23.287 20.622 1.00 71.45 149 ALA B O 1
ATOM 2867 N N . LEU B 1 165 ? -24.034 23.259 18.632 1.00 67.83 150 LEU B N 1
ATOM 2868 C CA . LEU B 1 165 ? -25.280 23.151 17.880 1.00 69.55 150 LEU B CA 1
ATOM 2869 C C . LEU B 1 165 ? -26.050 21.896 18.269 1.00 72.47 150 LEU B C 1
ATOM 2870 O O . LEU B 1 165 ? -27.255 21.948 18.542 1.00 74.33 150 LEU B O 1
ATOM 2875 N N . TYR B 1 166 ? -25.359 20.753 18.284 1.00 71.07 151 TYR B N 1
ATOM 2876 C CA . TYR B 1 166 ? -25.981 19.488 18.638 1.00 69.26 151 TYR B CA 1
ATOM 2877 C C . TYR B 1 166 ? -26.589 19.556 20.025 1.00 75.47 151 TYR B C 1
ATOM 2878 O O . TYR B 1 166 ? -27.700 19.061 20.251 1.00 75.06 151 TYR B O 1
ATOM 2887 N N . SER B 1 167 ? -25.851 20.131 20.979 1.00 79.79 152 SER B N 1
ATOM 2888 C CA . SER B 1 167 ? -26.392 20.339 22.318 1.00 81.14 152 SER B CA 1
ATOM 2889 C C . SER B 1 167 ? -27.639 21.221 22.274 1.00 77.96 152 SER B C 1
ATOM 2890 O O . SER B 1 167 ? -28.667 20.893 22.875 1.00 78.82 152 SER B O 1
ATOM 2893 N N . ILE B 1 168 ? -27.583 22.329 21.535 1.00 76.03 153 ILE B N 1
ATOM 2894 C CA . ILE B 1 168 ? -28.739 23.215 21.507 1.00 75.23 153 ILE B CA 1
ATOM 2895 C C . ILE B 1 168 ? -29.911 22.513 20.858 1.00 74.45 153 ILE B C 1
ATOM 2896 O O . ILE B 1 168 ? -31.049 22.620 21.327 1.00 73.53 153 ILE B O 1
ATOM 2901 N N . LEU B 1 169 ? -29.633 21.734 19.808 1.00 74.78 154 LEU B N 1
ATOM 2902 C CA . LEU B 1 169 ? -30.670 21.082 19.015 1.00 74.93 154 LEU B CA 1
ATOM 2903 C C . LEU B 1 169 ? -31.299 19.876 19.696 1.00 73.44 154 LEU B C 1
ATOM 2904 O O . LEU B 1 169 ? -32.482 19.612 19.476 1.00 72.02 154 LEU B O 1
ATOM 2909 N N . LYS B 1 170 ? -30.557 19.133 20.517 1.00 75.66 155 LYS B N 1
ATOM 2910 C CA . LYS B 1 170 ? -31.202 17.992 21.155 1.00 75.35 155 LYS B CA 1
ATOM 2911 C C . LYS B 1 170 ? -32.166 18.417 22.244 1.00 76.49 155 LYS B C 1
ATOM 2912 O O . LYS B 1 170 ? -32.951 17.578 22.689 1.00 79.29 155 LYS B O 1
ATOM 2918 N N . GLN B 1 171 ? -32.133 19.691 22.669 1.00 79.26 156 GLN B N 1
ATOM 2919 C CA . GLN B 1 171 ? -33.116 20.276 23.586 1.00 82.64 156 GLN B CA 1
ATOM 2920 C C . GLN B 1 171 ? -33.857 21.447 22.938 1.00 84.27 156 GLN B C 1
ATOM 2921 O O . GLN B 1 171 ? -34.267 22.391 23.628 1.00 83.57 156 GLN B O 1
ATOM 2927 N N . TRP B 1 172 ? -34.034 21.398 21.619 1.00 81.10 157 TRP B N 1
ATOM 2928 C CA . TRP B 1 172 ? -34.641 22.508 20.901 1.00 81.76 157 TRP B CA 1
ATOM 2929 C C . TRP B 1 172 ? -36.061 22.772 21.371 1.00 87.84 157 TRP B C 1
ATOM 2930 O O . TRP B 1 172 ? -36.830 21.843 21.643 1.00 89.41 157 TRP B O 1
ATOM 2941 N N . GLU B 1 173 ? -36.399 24.056 21.463 1.00 85.76 158 GLU B N 1
ATOM 2942 C CA . GLU B 1 173 ? -37.755 24.493 21.773 1.00 92.09 158 GLU B CA 1
ATOM 2943 C C . GLU B 1 173 ? -38.679 24.145 20.620 1.00 96.60 158 GLU B C 1
ATOM 2944 O O . GLU B 1 173 ? -38.781 24.906 19.656 1.00 94.38 158 GLU B O 1
ATOM 2950 N N . LEU B 1 174 ? -39.395 23.025 20.739 1.00 106.92 159 LEU B N 1
ATOM 2951 C CA . LEU B 1 174 ? -40.252 22.565 19.653 1.00 110.22 159 LEU B CA 1
ATOM 2952 C C . LEU B 1 174 ? -41.239 23.663 19.267 1.00 111.17 159 LEU B C 1
ATOM 2953 O O . LEU B 1 174 ? -41.836 24.309 20.135 1.00 107.90 159 LEU B O 1
ATOM 2955 N N . GLY B 1 175 ? -41.344 23.932 17.961 1.00 105.66 160 GLY B N 1
ATOM 2956 C CA . GLY B 1 175 ? -42.236 24.962 17.462 1.00 105.42 160 GLY B CA 1
ATOM 2957 C C . GLY B 1 175 ? -41.572 26.256 17.018 1.00 100.29 160 GLY B C 1
ATOM 2958 O O . GLY B 1 175 ? -42.243 27.094 16.396 1.00 96.15 160 GLY B O 1
ATOM 2959 N N . ILE B 1 176 ? -40.300 26.474 17.337 1.00 96.81 161 ILE B N 1
ATOM 2960 C CA . ILE B 1 176 ? -39.579 27.652 16.873 1.00 92.26 161 ILE B CA 1
ATOM 2961 C C . ILE B 1 176 ? -38.796 27.274 15.616 1.00 90.00 161 ILE B C 1
ATOM 2962 O O . ILE B 1 176 ? -38.077 26.263 15.602 1.00 86.26 161 ILE B O 1
ATOM 2967 N N . SER B 1 177 ? -38.931 28.087 14.560 1.00 86.77 162 SER B N 1
ATOM 2968 C CA . SER B 1 177 ? -38.277 27.810 13.292 1.00 79.65 162 SER B CA 1
ATOM 2969 C C . SER B 1 177 ? -36.896 28.439 13.281 1.00 79.45 162 SER B C 1
ATOM 2970 O O . SER B 1 177 ? -36.619 29.389 14.011 1.00 83.24 162 SER B O 1
ATOM 2973 N N . ALA B 1 178 ? -36.034 27.924 12.410 1.00 78.20 163 ALA B N 1
ATOM 2974 C CA . ALA B 1 178 ? -34.673 28.432 12.361 1.00 75.50 163 ALA B CA 1
ATOM 2975 C C . ALA B 1 178 ? -34.050 28.147 11.007 1.00 73.50 163 ALA B C 1
ATOM 2976 O O . ALA B 1 178 ? -34.432 27.208 10.306 1.00 75.03 163 ALA B O 1
ATOM 2978 N N . ASP B 1 179 ? -33.089 28.987 10.658 1.00 71.56 164 ASP B N 1
ATOM 2979 C CA . ASP B 1 179 ? -32.169 28.762 9.560 1.00 69.27 164 ASP B CA 1
ATOM 2980 C C . ASP B 1 179 ? -30.797 28.623 10.192 1.00 70.14 164 ASP B C 1
ATOM 2981 O O . ASP B 1 179 ? -30.369 29.506 10.945 1.00 73.77 164 ASP B O 1
ATOM 2986 N N . ILE B 1 180 ? -30.125 27.513 9.916 1.00 66.20 165 ILE B N 1
ATOM 2987 C CA . ILE B 1 180 ? -28.819 27.225 10.488 1.00 67.38 165 ILE B CA 1
ATOM 2988 C C . ILE B 1 180 ? -27.806 27.155 9.354 1.00 67.17 165 ILE B C 1
ATOM 2989 O O . ILE B 1 180 ? -28.000 26.409 8.389 1.00 69.16 165 ILE B O 1
ATOM 2994 N N . PHE B 1 181 ? -26.754 27.959 9.458 1.00 66.49 166 PHE B N 1
ATOM 2995 C CA . PHE B 1 181 ? -25.680 28.029 8.477 1.00 68.22 166 PHE B CA 1
ATOM 2996 C C . PHE B 1 181 ? -24.391 27.538 9.121 1.00 70.03 166 PHE B C 1
ATOM 2997 O O . PHE B 1 181 ? -23.882 28.177 10.053 1.00 68.64 166 PHE B O 1
ATOM 3005 N N . ILE B 1 182 ? -23.825 26.460 8.576 1.00 69.34 167 ILE B N 1
ATOM 3006 C CA . ILE B 1 182 ? -22.610 25.853 9.106 1.00 69.45 167 ILE B CA 1
ATOM 3007 C C . ILE B 1 182 ? -21.516 25.937 8.061 1.00 69.13 167 ILE B C 1
ATOM 3008 O O . ILE B 1 182 ? -21.756 25.691 6.879 1.00 68.93 167 ILE B O 1
ATOM 3013 N N . GLU B 1 183 ? -20.322 26.283 8.510 1.00 72.04 168 GLU B N 1
ATOM 3014 C CA . GLU B 1 183 ? -19.116 26.398 7.699 1.00 72.13 168 GLU B CA 1
ATOM 3015 C C . GLU B 1 183 ? -18.190 25.273 8.135 1.00 71.50 168 GLU B C 1
ATOM 3016 O O . GLU B 1 183 ? -17.640 25.321 9.237 1.00 75.70 168 GLU B O 1
ATOM 3022 N N . SER B 1 184 ? -17.999 24.257 7.301 1.00 72.43 169 SER B N 1
ATOM 3023 C CA . SER B 1 184 ? -17.261 23.093 7.783 1.00 74.28 169 SER B CA 1
ATOM 3024 C C . SER B 1 184 ? -16.310 22.565 6.722 1.00 76.14 169 SER B C 1
ATOM 3025 O O . SER B 1 184 ? -16.528 22.726 5.516 1.00 74.25 169 SER B O 1
ATOM 3028 N N . PHE B 1 185 ? -15.253 21.892 7.195 1.00 77.55 170 PHE B N 1
ATOM 3029 C CA . PHE B 1 185 ? -14.349 21.205 6.280 1.00 76.64 170 PHE B CA 1
ATOM 3030 C C . PHE B 1 185 ? -14.924 19.894 5.811 1.00 73.57 170 PHE B C 1
ATOM 3031 O O . PHE B 1 185 ? -14.529 19.408 4.752 1.00 77.05 170 PHE B O 1
ATOM 3039 N N . GLU B 1 186 ? -15.871 19.350 6.561 1.00 72.76 171 GLU B N 1
ATOM 3040 C CA . GLU B 1 186 ? -16.539 18.103 6.246 1.00 71.08 171 GLU B CA 1
ATOM 3041 C C . GLU B 1 186 ? -17.799 18.375 5.447 1.00 71.31 171 GLU B C 1
ATOM 3042 O O . GLU B 1 186 ? -18.633 19.191 5.848 1.00 71.40 171 GLU B O 1
ATOM 3048 N N . LYS B 1 187 ? -17.920 17.695 4.306 1.00 76.84 172 LYS B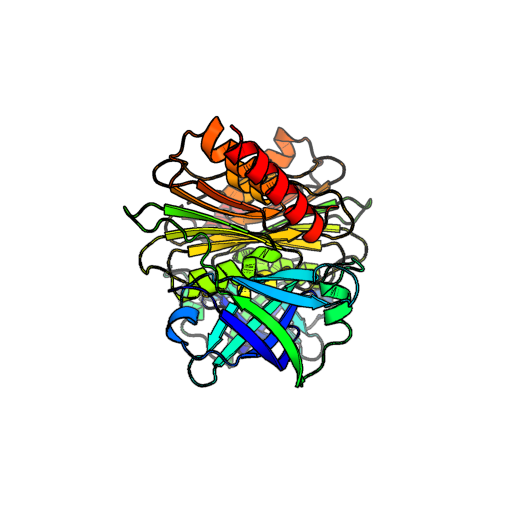 N 1
ATOM 3049 C CA . LYS B 1 187 ? -18.977 18.006 3.344 1.00 73.54 172 LYS B CA 1
ATOM 3050 C C . LYS B 1 187 ? -20.364 17.750 3.913 1.00 76.02 172 LYS B C 1
ATOM 3051 O O . LYS B 1 187 ? -21.334 18.412 3.517 1.00 78.51 172 LYS B O 1
ATOM 3057 N N . ASP B 1 188 ? -20.486 16.813 4.841 1.00 80.82 173 ASP B N 1
ATOM 3058 C CA . ASP B 1 188 ? -21.786 16.446 5.379 1.00 82.00 173 ASP B CA 1
ATOM 3059 C C . ASP B 1 188 ? -21.724 16.472 6.893 1.00 81.68 173 ASP B C 1
ATOM 3060 O O . ASP B 1 188 ? -22.109 15.527 7.590 1.00 80.47 173 ASP B O 1
ATOM 3065 N N . ILE B 1 189 ? -21.237 17.605 7.406 1.00 74.72 174 ILE B N 1
ATOM 3066 C CA . ILE B 1 189 ? -21.194 17.828 8.838 1.00 73.58 174 ILE B CA 1
ATOM 3067 C C . ILE B 1 189 ? -22.601 17.872 9.427 1.00 72.98 174 ILE B C 1
ATOM 3068 O O . ILE B 1 189 ? -22.776 17.630 10.621 1.00 76.12 174 ILE B O 1
ATOM 3073 N N . ALA B 1 190 ? -23.619 18.147 8.620 1.00 71.38 175 ALA B N 1
ATOM 3074 C CA . ALA B 1 190 ? -24.965 18.277 9.164 1.00 72.92 175 ALA B CA 1
ATOM 3075 C C . ALA B 1 190 ? -25.659 16.945 9.440 1.00 76.09 175 ALA B C 1
ATOM 3076 O O . ALA B 1 190 ? -26.630 16.923 10.210 1.00 74.00 175 ALA B O 1
ATOM 3078 N N . SER B 1 191 ? -25.188 15.843 8.842 1.00 77.46 176 SER B N 1
ATOM 3079 C CA . SER B 1 191 ? -25.893 14.567 8.955 1.00 75.70 176 SER B CA 1
ATOM 3080 C C . SER B 1 191 ? -26.069 14.141 10.404 1.00 76.98 176 SER B C 1
ATOM 3081 O O . SER B 1 191 ? -27.016 13.406 10.728 1.00 71.86 176 SER B O 1
ATOM 3084 N N . GLN B 1 192 ? -25.137 14.569 11.269 1.00 76.37 177 GLN B N 1
ATOM 3085 C CA . GLN B 1 192 ? -25.099 14.231 12.681 1.00 71.57 177 GLN B CA 1
ATOM 3086 C C . GLN B 1 192 ? -26.137 14.982 13.503 1.00 71.84 177 GLN B C 1
ATOM 3087 O O . GLN B 1 192 ? -26.443 14.561 14.624 1.00 75.17 177 GLN B O 1
ATOM 3093 N N . LEU B 1 193 ? -26.642 16.080 13.010 1.00 73.45 178 LEU B N 1
ATOM 3094 C CA . LEU B 1 193 ? -27.614 16.859 13.755 1.00 75.04 178 LEU B CA 1
ATOM 3095 C C . LEU B 1 193 ? -29.022 16.318 13.537 1.00 74.37 178 LEU B C 1
ATOM 3096 O O . LEU B 1 193 ? -29.289 15.656 12.527 1.00 76.92 178 LEU B O 1
ATOM 3101 N N . PRO B 1 194 ? -29.924 16.544 14.493 1.00 75.91 179 PRO B N 1
ATOM 3102 C CA . PRO B 1 194 ? -31.293 16.050 14.331 1.00 80.19 179 PRO B CA 1
ATOM 3103 C C . PRO B 1 194 ? -32.041 16.807 13.251 1.00 78.37 179 PRO B C 1
ATOM 3104 O O . PRO B 1 194 ? -31.750 17.964 12.948 1.00 76.05 179 PRO B O 1
ATOM 3108 N N . GLU B 1 195 ? -33.018 16.139 12.670 1.00 82.37 180 GLU B N 1
ATOM 3109 C CA . GLU B 1 195 ? -33.862 16.748 11.659 1.00 88.55 180 GLU B CA 1
ATOM 3110 C C . GLU B 1 195 ? -35.127 17.139 12.406 1.00 88.02 180 GLU B C 1
ATOM 3111 O O . GLU B 1 195 ? -35.837 16.272 12.921 1.00 88.88 180 GLU B O 1
ATOM 3117 N N . LEU B 1 196 ? -35.365 18.443 12.534 1.00 87.44 181 LEU B N 1
ATOM 3118 C CA . LEU B 1 196 ? -36.511 18.979 13.261 1.00 86.76 181 LEU B CA 1
ATOM 3119 C C . LEU B 1 196 ? -37.330 19.853 12.330 1.00 87.85 181 LEU B C 1
ATOM 3120 O O . LEU B 1 196 ? -36.773 20.663 11.581 1.00 88.33 181 LEU B O 1
ATOM 3125 N N . GLU B 1 197 ? -38.651 19.712 12.397 1.00 93.19 182 GLU B N 1
ATOM 3126 C CA . GLU B 1 197 ? -39.501 20.435 11.466 1.00 92.89 182 GLU B CA 1
ATOM 3127 C C . GLU B 1 197 ? -39.300 21.933 11.628 1.00 95.36 182 GLU B C 1
ATOM 3128 O O . GLU B 1 197 ? -39.350 22.468 12.742 1.00 97.71 182 GLU B O 1
ATOM 3134 N N . HIS B 1 198 ? -38.989 22.589 10.509 1.00 93.75 183 HIS B N 1
ATOM 3135 C CA . HIS B 1 198 ? -38.769 24.026 10.361 1.00 87.63 183 HIS B CA 1
ATOM 3136 C C . HIS B 1 198 ? -37.417 24.523 10.868 1.00 81.98 183 HIS B C 1
ATOM 3137 O O . HIS B 1 198 ? -37.234 25.741 10.905 1.00 81.19 183 HIS B O 1
ATOM 3144 N N . VAL B 1 199 ? -36.458 23.669 11.227 1.00 78.45 184 VAL B N 1
ATOM 3145 C CA . VAL B 1 199 ? -35.063 24.100 11.303 1.00 78.93 184 VAL B CA 1
ATOM 3146 C C . VAL B 1 199 ? -34.413 23.574 10.033 1.00 77.19 184 VAL B C 1
ATOM 3147 O O . VAL B 1 199 ? -34.240 22.370 9.848 1.00 84.11 184 VAL B O 1
ATOM 3151 N N . LYS B 1 200 ? -34.154 24.460 9.097 1.00 75.46 185 LYS B N 1
ATOM 3152 C CA . LYS B 1 200 ? -33.479 24.072 7.875 1.00 75.10 185 LYS B CA 1
ATOM 3153 C C . LYS B 1 200 ? -31.996 24.354 8.091 1.00 71.04 185 LYS B C 1
ATOM 3154 O O . LYS B 1 200 ? -31.632 25.442 8.536 1.00 71.61 185 LYS B O 1
ATOM 3156 N N . ILE B 1 201 ? -31.140 23.381 7.800 1.00 70.93 186 ILE B N 1
ATOM 3157 C CA . ILE B 1 201 ? -29.717 23.493 8.114 1.00 69.58 186 ILE B CA 1
ATOM 3158 C C . ILE B 1 201 ? -28.913 23.472 6.827 1.00 69.06 186 ILE B C 1
ATOM 3159 O O . ILE B 1 201 ? -28.913 22.470 6.096 1.00 68.46 186 ILE B O 1
ATOM 3164 N N . HIS B 1 202 ? -28.196 24.559 6.572 1.00 68.29 187 HIS B N 1
ATOM 3165 C CA . HIS B 1 202 ? -27.417 24.726 5.355 1.00 67.00 187 HIS B CA 1
ATOM 3166 C C . HIS B 1 202 ? -25.945 24.609 5.704 1.00 65.63 187 HIS B C 1
ATOM 3167 O O . HIS B 1 202 ? -25.488 25.210 6.674 1.00 69.12 187 HIS B O 1
ATOM 3174 N N . SER B 1 203 ? -25.207 23.826 4.928 1.00 69.33 188 SER B N 1
ATOM 3175 C CA . SER B 1 203 ? -23.786 23.606 5.167 1.00 68.26 188 SER B CA 1
ATOM 3176 C C . SER B 1 203 ? -22.976 24.148 3.999 1.00 70.63 188 SER B C 1
ATOM 3177 O O . SER B 1 203 ? -23.352 23.965 2.837 1.00 78.57 188 SER B O 1
ATOM 3180 N N . PHE B 1 204 ? -21.903 24.862 4.324 1.00 69.54 189 PHE B N 1
ATOM 3181 C CA . PHE B 1 204 ? -20.862 25.289 3.403 1.00 71.41 189 PHE B CA 1
ATOM 3182 C C . PHE B 1 204 ? -19.631 24.399 3.585 1.00 73.77 189 PHE B C 1
ATOM 3183 O O . PHE B 1 204 ? -19.411 23.819 4.657 1.00 72.94 189 PHE B O 1
ATOM 3191 N N . HIS B 1 205 ? -18.846 24.255 2.514 1.00 73.35 190 HIS B N 1
ATOM 3192 C CA . HIS B 1 205 ? -17.720 23.327 2.505 1.00 72.55 190 HIS B CA 1
ATOM 3193 C C . HIS B 1 205 ? -16.431 24.096 2.238 1.00 74.00 190 HIS B C 1
ATOM 3194 O O . HIS B 1 205 ? -16.224 24.605 1.137 1.00 71.79 190 HIS B O 1
ATOM 3201 N N . LYS B 1 206 ? -15.554 24.139 3.239 1.00 76.38 191 LYS B N 1
ATOM 3202 C CA . LYS B 1 206 ? -14.287 24.839 3.165 1.00 79.64 191 LYS B CA 1
ATOM 3203 C C . LYS B 1 206 ? -13.186 23.913 2.691 1.00 87.38 191 LYS B C 1
ATOM 3204 O O . LYS B 1 206 ? -13.205 22.711 2.965 1.00 88.46 191 LYS B O 1
ATOM 3210 N N . GLU B 1 207 ? -12.213 24.484 1.982 1.00 101.25 192 GLU B N 1
ATOM 3211 C CA . GLU B 1 207 ? -11.017 23.755 1.577 1.00 109.32 192 GLU B CA 1
ATOM 3212 C C . GLU B 1 207 ? -9.800 24.287 2.329 1.00 111.89 192 GLU B C 1
ATOM 3213 O O . GLU B 1 207 ? -9.668 25.496 2.550 1.00 111.63 192 GLU B O 1
ATOM 3219 N N . HIS B 1 208 ? -8.942 23.361 2.758 1.00 113.71 193 HIS B N 1
ATOM 3220 C CA . HIS B 1 208 ? -7.783 23.690 3.568 1.00 120.58 193 HIS B CA 1
ATOM 3221 C C . HIS B 1 208 ? -6.779 24.528 2.776 1.00 126.66 193 HIS B C 1
ATOM 3222 O O . HIS B 1 208 ? -6.902 24.735 1.566 1.00 122.07 193 HIS B O 1
ATOM 3229 N N . HIS B 1 209 ? -5.788 25.038 3.511 1.00 135.29 194 HIS B N 1
ATOM 3230 C CA . HIS B 1 209 ? -4.586 25.673 2.962 1.00 136.94 194 HIS B CA 1
ATOM 3231 C C . HIS B 1 209 ? -4.935 26.867 2.074 1.00 135.45 194 HIS B C 1
ATOM 3232 O O . HIS B 1 209 ? -4.350 27.053 1.006 1.00 134.72 194 HIS B O 1
ATOM 3239 N N . THR B 1 210 ? -5.840 27.722 2.547 1.00 133.84 195 THR B N 1
ATOM 3240 C CA . THR B 1 210 ? -6.243 28.883 1.761 1.00 133.35 195 THR B CA 1
ATOM 3241 C C . THR B 1 210 ? -6.528 30.059 2.680 1.00 136.17 195 THR B C 1
ATOM 3242 O O . THR B 1 210 ? -6.504 29.945 3.910 1.00 132.36 195 THR B O 1
ATOM 3246 N N . SER B 1 211 ? -6.804 31.199 2.051 1.00 146.72 196 SER B N 1
ATOM 3247 C CA . SER B 1 211 ? -7.307 32.355 2.767 1.00 145.59 196 SER B CA 1
ATOM 3248 C C . SER B 1 211 ? -8.762 32.118 3.161 1.00 144.93 196 SER B C 1
ATOM 3249 O O . SER B 1 211 ? -9.510 31.416 2.473 1.00 143.67 196 SER B O 1
ATOM 3252 N N . GLN B 1 212 ? -9.152 32.701 4.294 1.00 134.72 197 GLN B N 1
ATOM 3253 C CA . GLN B 1 212 ? -10.486 32.516 4.862 1.00 127.14 197 GLN B CA 1
ATOM 3254 C C . GLN B 1 212 ? -11.489 33.411 4.138 1.00 124.76 197 GLN B C 1
ATOM 3255 O O . GLN B 1 212 ? -11.637 34.587 4.475 1.00 124.02 197 GLN B O 1
ATOM 3261 N N . LYS B 1 213 ? -12.204 32.866 3.150 1.00 120.18 198 LYS B N 1
ATOM 3262 C CA . LYS B 1 213 ? -13.360 33.580 2.624 1.00 113.36 198 LYS B CA 1
ATOM 3263 C C . LYS B 1 213 ? -14.354 33.837 3.765 1.00 106.90 198 LYS B C 1
ATOM 3264 O O . LYS B 1 213 ? -14.233 33.298 4.867 1.00 108.75 198 LYS B O 1
ATOM 3266 N N . GLY B 1 214 ? -15.332 34.694 3.516 1.00 100.99 199 GLY B N 1
ATOM 3267 C CA . GLY B 1 214 ? -16.219 35.052 4.613 1.00 96.27 199 GLY B CA 1
ATOM 3268 C C . GLY B 1 214 ? -17.578 34.401 4.482 1.00 92.76 199 GLY B C 1
ATOM 3269 O O . GLY B 1 214 ? -18.605 35.087 4.386 1.00 87.57 199 GLY B O 1
ATOM 3270 N N . LEU B 1 215 ? -17.581 33.062 4.519 1.00 93.90 200 LEU B N 1
ATOM 3271 C CA . LEU B 1 215 ? -18.719 32.281 4.035 1.00 90.11 200 LEU B CA 1
ATOM 3272 C C . LEU B 1 215 ? -19.941 32.479 4.913 1.00 84.89 200 LEU B C 1
ATOM 3273 O O . LEU B 1 215 ? -21.053 32.681 4.411 1.00 86.04 200 LEU B O 1
ATOM 3278 N N . LEU B 1 216 ? -19.770 32.354 6.223 1.00 82.35 201 LEU B N 1
ATOM 3279 C CA . LEU B 1 216 ? -20.886 32.619 7.120 1.00 84.31 201 LEU B CA 1
ATOM 3280 C C . LEU B 1 216 ? -21.393 34.038 6.916 1.00 82.64 201 LEU B C 1
ATOM 3281 O O . LEU B 1 216 ? -22.603 34.287 6.893 1.00 80.82 201 LEU B O 1
ATOM 3286 N N . LEU B 1 217 ? -20.467 34.974 6.723 1.00 85.45 202 LEU B N 1
ATOM 3287 C CA . LEU B 1 217 ? -20.816 36.370 6.522 1.00 81.96 202 LEU B CA 1
ATOM 3288 C C . LEU B 1 217 ? -21.552 36.575 5.205 1.00 83.86 202 LEU B C 1
ATOM 3289 O O . LEU B 1 217 ? -22.534 37.324 5.153 1.00 85.04 202 LEU B O 1
ATOM 3294 N N . LYS B 1 218 ? -21.114 35.903 4.137 1.00 82.90 203 LYS B N 1
ATOM 3295 C CA . LYS B 1 218 ? -21.848 35.984 2.878 1.00 84.05 203 LYS B CA 1
ATOM 3296 C C . LYS B 1 218 ? -23.298 35.551 3.057 1.00 83.77 203 LYS B C 1
ATOM 3297 O O . LYS B 1 218 ? -24.201 36.119 2.436 1.00 83.66 203 LYS B O 1
ATOM 3303 N N . ALA B 1 219 ? -23.549 34.569 3.928 1.00 84.12 204 ALA B N 1
ATOM 3304 C CA . ALA B 1 219 ? -24.919 34.106 4.129 1.00 83.22 204 ALA B CA 1
ATOM 3305 C C . ALA B 1 219 ? -25.744 35.106 4.922 1.00 84.00 204 ALA B C 1
ATOM 3306 O O . ALA B 1 219 ? -26.952 35.230 4.690 1.00 86.60 204 ALA B O 1
ATOM 3308 N N . ALA B 1 220 ? -25.121 35.804 5.876 1.00 85.06 205 ALA B N 1
ATOM 3309 C CA . ALA B 1 220 ? -25.831 36.820 6.641 1.00 81.69 205 ALA B CA 1
ATOM 3310 C C . ALA B 1 220 ? -26.154 38.027 5.775 1.00 85.79 205 ALA B C 1
ATOM 3311 O O . ALA B 1 220 ? -27.231 38.623 5.916 1.00 86.82 205 ALA B O 1
ATOM 3313 N N . PHE B 1 221 ? -25.235 38.406 4.872 1.00 84.97 206 PHE B N 1
ATOM 3314 C CA . PHE B 1 221 ? -25.527 39.479 3.927 1.00 82.19 206 PHE B CA 1
ATOM 3315 C C . PHE B 1 221 ? -26.694 39.156 3.011 1.00 83.07 206 PHE B C 1
ATOM 3316 O O . PHE B 1 221 ? -27.155 40.053 2.297 1.00 80.72 206 PHE B O 1
ATOM 3324 N N . ALA B 1 222 ? -27.179 37.911 3.010 1.00 85.18 207 ALA B N 1
ATOM 3325 C CA . ALA B 1 222 ? -28.092 37.429 1.984 1.00 80.99 207 ALA B CA 1
ATOM 3326 C C . ALA B 1 222 ? -29.339 36.798 2.579 1.00 82.65 207 ALA B C 1
ATOM 3327 O O . ALA B 1 222 ? -29.960 35.945 1.946 1.00 85.92 207 ALA B O 1
ATOM 3329 N N . LEU B 1 223 ? -29.723 37.188 3.788 1.00 82.53 208 LEU B N 1
ATOM 3330 C CA . LEU B 1 223 ? -30.892 36.570 4.396 1.00 85.84 208 LEU B CA 1
ATOM 3331 C C . LEU B 1 223 ? -32.165 37.024 3.683 1.00 87.95 208 LEU B C 1
ATOM 3332 O O . LEU B 1 223 ? -32.232 38.129 3.145 1.00 88.50 208 LEU B O 1
ATOM 3337 N N . GLU B 1 224 ? -33.180 36.151 3.677 1.00 88.44 209 GLU B N 1
ATOM 3338 C CA . GLU B 1 224 ? -34.439 36.463 2.998 1.00 89.06 209 GLU B CA 1
ATOM 3339 C C . GLU B 1 224 ? -35.070 37.743 3.555 1.00 91.69 209 GLU B C 1
ATOM 3340 O O . GLU B 1 224 ? -35.375 38.678 2.804 1.00 95.75 209 GLU B O 1
ATOM 3342 N N . HIS B 1 225 ? -35.288 37.802 4.870 1.00 92.00 210 HIS B N 1
ATOM 3343 C CA . HIS B 1 225 ? -35.792 39.002 5.537 1.00 93.50 210 HIS B CA 1
ATOM 3344 C C . HIS B 1 225 ? -34.919 39.296 6.749 1.00 94.80 210 HIS B C 1
ATOM 3345 O O . HIS B 1 225 ? -34.064 38.493 7.135 1.00 94.66 210 HIS B O 1
ATOM 3347 N N . TYR B 1 226 ? -35.153 40.454 7.370 1.00 97.68 211 TYR B N 1
ATOM 3348 C CA . TYR B 1 226 ? -34.371 40.870 8.526 1.00 95.31 211 TYR B CA 1
ATOM 3349 C C . TYR B 1 226 ? -35.209 41.264 9.736 1.00 98.18 211 TYR B C 1
ATOM 3350 O O . TYR B 1 226 ? -34.638 41.567 10.788 1.00 97.48 211 TYR B O 1
ATOM 3359 N N . GLU B 1 227 ? -36.533 41.244 9.637 1.00 102.43 212 GLU B N 1
ATOM 3360 C CA . GLU B 1 227 ? -37.378 41.603 10.764 1.00 107.03 212 GLU B CA 1
ATOM 3361 C C . GLU B 1 227 ? -37.790 40.334 11.503 1.00 105.13 212 GLU B C 1
ATOM 3362 O O . GLU B 1 227 ? -37.883 39.254 10.918 1.00 100.39 212 GLU B O 1
ATOM 3364 N N . ASN B 1 228 ? -37.987 40.477 12.810 1.00 112.30 213 ASN B N 1
ATOM 3365 C CA . ASN B 1 228 ? -38.486 39.400 13.664 1.00 113.08 213 ASN B CA 1
ATOM 3366 C C . ASN B 1 228 ? -37.547 38.197 13.693 1.00 107.19 213 ASN B C 1
ATOM 3367 O O . ASN B 1 228 ? -37.995 37.051 13.701 1.00 104.78 213 ASN B O 1
ATOM 3372 N N . ILE B 1 229 ? -36.236 38.452 13.751 1.00 99.64 214 ILE B N 1
ATOM 3373 C CA . ILE B 1 229 ? -35.260 37.376 13.866 1.00 95.43 214 ILE B CA 1
ATOM 3374 C C . ILE B 1 229 ? -34.375 37.618 15.079 1.00 91.29 214 ILE B C 1
ATOM 3375 O O . ILE B 1 229 ? -34.336 38.706 15.644 1.00 96.03 214 ILE B O 1
ATOM 3380 N N . THR B 1 230 ? -33.658 36.568 15.472 1.00 88.46 215 THR B N 1
ATOM 3381 C CA . THR B 1 230 ? -32.660 36.623 16.531 1.00 87.96 215 THR B CA 1
ATOM 3382 C C . THR B 1 230 ? -31.485 35.747 16.123 1.00 83.42 215 THR B C 1
ATOM 3383 O O . THR B 1 230 ? -31.669 34.697 15.506 1.00 82.21 215 THR B O 1
ATOM 3387 N N . ILE B 1 231 ? -30.284 36.179 16.482 1.00 83.33 216 ILE B N 1
ATOM 3388 C CA . ILE B 1 231 ? -29.049 35.606 15.972 1.00 78.94 216 ILE B CA 1
ATOM 3389 C C . ILE B 1 231 ? -28.367 34.791 17.066 1.00 79.98 216 ILE B C 1
ATOM 3390 O O . ILE B 1 231 ? -28.385 35.154 18.252 1.00 79.93 216 ILE B O 1
ATOM 3395 N N . TRP B 1 232 ? -27.785 33.671 16.655 1.00 74.22 217 TRP B N 1
ATOM 3396 C CA . TRP B 1 232 ? -26.908 32.864 17.482 1.00 72.82 217 TRP B CA 1
ATOM 3397 C C . TRP B 1 232 ? -25.717 32.517 16.611 1.00 72.26 217 TRP B C 1
ATOM 3398 O O . TRP B 1 232 ? -25.896 31.980 15.519 1.00 73.73 217 TRP B O 1
ATOM 3409 N N . ALA B 1 233 ? -24.509 32.817 17.070 1.00 72.80 218 ALA B N 1
ATOM 3410 C CA . ALA B 1 233 ? -23.358 32.471 16.254 1.00 70.00 218 ALA B CA 1
ATOM 3411 C C . ALA B 1 233 ? -22.172 32.152 17.150 1.00 71.07 218 ALA B C 1
ATOM 3412 O O . ALA B 1 233 ? -22.020 32.702 18.249 1.00 70.06 218 ALA B O 1
ATOM 3414 N N . ALA B 1 234 ? -21.331 31.251 16.648 1.00 71.13 219 ALA B N 1
ATOM 3415 C CA . ALA B 1 234 ? -20.079 30.883 17.293 1.00 72.04 219 ALA B CA 1
ATOM 3416 C C . ALA B 1 234 ? -19.175 30.427 16.166 1.00 68.87 219 ALA B C 1
ATOM 3417 O O . ALA B 1 234 ? -19.566 29.553 15.394 1.00 68.53 219 ALA B O 1
ATOM 3419 N N . CYS B 1 235 ? -18.005 31.047 16.043 1.00 69.66 220 CYS B N 1
ATOM 3420 C CA . CYS B 1 235 ? -17.067 30.706 14.983 1.00 70.71 220 CYS B CA 1
ATOM 3421 C C . CYS B 1 235 ? -15.703 31.307 15.281 1.00 70.80 220 CYS B C 1
ATOM 3422 O O . CYS B 1 235 ? -15.374 31.591 16.439 1.00 69.91 220 CYS B O 1
ATOM 3425 N N . GLU B 1 236 ? -14.912 31.514 14.238 1.00 69.34 221 GLU B N 1
ATOM 3426 C CA . GLU B 1 236 ? -13.632 32.172 14.396 1.00 73.26 221 GLU B CA 1
ATOM 3427 C C . GLU B 1 236 ? -13.848 33.627 14.837 1.00 79.25 221 GLU B C 1
ATOM 3428 O O . GLU B 1 236 ? -14.828 34.268 14.446 1.00 79.84 221 GLU B O 1
ATOM 3434 N N . ARG B 1 237 ? -12.930 34.140 15.679 1.00 75.92 222 ARG B N 1
ATOM 3435 C CA . ARG B 1 237 ? -13.148 35.435 16.332 1.00 79.27 222 ARG B CA 1
ATOM 3436 C C . ARG B 1 237 ? -13.411 36.530 15.316 1.00 85.38 222 ARG B C 1
ATOM 3437 O O . ARG B 1 237 ? -14.353 37.318 15.459 1.00 88.93 222 ARG B O 1
ATOM 3439 N N . ASN B 1 238 ? -12.603 36.585 14.266 1.00 83.13 223 ASN B N 1
ATOM 3440 C CA . ASN B 1 238 ? -12.735 37.708 13.356 1.00 87.14 223 ASN B CA 1
ATOM 3441 C C . ASN B 1 238 ? -14.044 37.634 12.583 1.00 86.60 223 ASN B C 1
ATOM 3442 O O . ASN B 1 238 ? -14.761 38.635 12.480 1.00 89.41 223 ASN B O 1
ATOM 3447 N N . GLU B 1 239 ? -14.426 36.446 12.121 1.00 86.44 224 GLU B N 1
ATOM 3448 C CA . GLU B 1 239 ? -15.707 36.323 11.433 1.00 84.30 224 GLU B CA 1
ATOM 3449 C C . GLU B 1 239 ? -16.884 36.566 12.373 1.00 85.60 224 GLU B C 1
ATOM 3450 O O . GLU B 1 239 ? -17.949 37.010 11.930 1.00 84.26 224 GLU B O 1
ATOM 3456 N N . ALA B 1 240 ? -16.743 36.225 13.655 1.00 87.90 225 ALA B N 1
ATOM 3457 C CA . ALA B 1 240 ? -17.827 36.492 14.590 1.00 83.27 225 ALA B CA 1
ATOM 3458 C C . ALA B 1 240 ? -17.968 37.983 14.833 1.00 89.49 225 ALA B C 1
ATOM 3459 O O . ALA B 1 240 ? -19.083 38.522 14.837 1.00 89.47 225 ALA B O 1
ATOM 3461 N N . ARG B 1 241 ? -16.837 38.667 15.020 1.00 94.01 226 ARG B N 1
ATOM 3462 C CA . ARG B 1 241 ? -16.841 40.116 15.174 1.00 92.70 226 ARG B CA 1
ATOM 3463 C C . ARG B 1 241 ? -17.456 40.800 13.954 1.00 94.95 226 ARG B C 1
ATOM 3464 O O . ARG B 1 241 ? -18.213 41.767 14.091 1.00 97.38 226 ARG B O 1
ATOM 3472 N N . ALA B 1 242 ? -17.155 40.299 12.752 1.00 89.44 227 ALA B N 1
ATOM 3473 C CA . ALA B 1 242 ? -17.755 40.845 11.536 1.00 90.02 227 ALA B CA 1
ATOM 3474 C C . ALA B 1 242 ? -19.273 40.660 11.511 1.00 88.94 227 ALA B C 1
ATOM 3475 O O . ALA B 1 242 ? -20.012 41.567 11.105 1.00 89.21 227 ALA B O 1
ATOM 3477 N N . LEU B 1 243 ? -19.753 39.479 11.906 1.00 88.10 228 LEU B N 1
ATOM 3478 C CA . LEU B 1 243 ? -21.193 39.229 11.974 1.00 87.12 228 LEU B CA 1
ATOM 3479 C C . LEU B 1 243 ? -21.874 40.093 13.023 1.00 88.40 228 LEU B C 1
ATOM 3480 O O . LEU B 1 243 ? -22.965 40.620 12.783 1.00 87.10 228 LEU B O 1
ATOM 3485 N N . ARG B 1 244 ? -21.267 40.197 14.211 1.00 89.70 229 ARG B N 1
ATOM 3486 C CA . ARG B 1 244 ? -21.819 41.021 15.285 1.00 90.95 229 ARG B CA 1
ATOM 3487 C C . ARG B 1 244 ? -21.989 42.474 14.853 1.00 90.54 229 ARG B C 1
ATOM 3488 O O . ARG B 1 244 ? -23.046 43.075 15.081 1.00 89.70 229 ARG B O 1
ATOM 3496 N N . GLN B 1 245 ? -20.963 43.057 14.229 1.00 90.31 230 GLN B N 1
ATOM 3497 C CA . GLN B 1 245 ? -21.092 44.427 13.739 1.00 94.55 230 GLN B CA 1
ATOM 3498 C C . GLN B 1 245 ? -22.200 44.550 12.694 1.00 93.40 230 GLN B C 1
ATOM 3499 O O . GLN B 1 245 ? -22.881 45.578 12.623 1.00 95.67 230 GLN B O 1
ATOM 3505 N N . PHE B 1 246 ? -22.401 43.517 11.882 1.00 93.14 231 PHE B N 1
ATOM 3506 C CA . PHE B 1 246 ? -23.447 43.581 10.872 1.00 95.61 231 PHE B CA 1
ATOM 3507 C C . PHE B 1 246 ? -24.829 43.589 11.525 1.00 95.39 231 PHE B C 1
ATOM 3508 O O . PHE B 1 246 ? -25.704 44.365 11.132 1.00 98.75 231 PHE B O 1
ATOM 3516 N N . PHE B 1 247 ? -25.048 42.746 12.534 1.00 93.11 232 PHE B N 1
ATOM 3517 C CA . PHE B 1 247 ? -26.384 42.649 13.114 1.00 93.45 232 PHE B CA 1
ATOM 3518 C C . PHE B 1 247 ? -26.684 43.736 14.133 1.00 96.63 232 PHE B C 1
ATOM 3519 O O . PHE B 1 247 ? -27.859 43.951 14.455 1.00 98.33 232 PHE B O 1
ATOM 3527 N N . LEU B 1 248 ? -25.656 44.427 14.629 1.00 97.89 233 LEU B N 1
ATOM 3528 C CA . LEU B 1 248 ? -25.798 45.493 15.614 1.00 96.41 233 LEU B CA 1
ATOM 3529 C C . LEU B 1 248 ? -25.627 46.871 14.989 1.00 99.55 233 LEU B C 1
ATOM 3530 O O . LEU B 1 248 ? -26.549 47.689 15.038 1.00 104.55 233 LEU B O 1
ATOM 3535 N N . GLU B 1 249 ? -24.455 47.159 14.413 1.00 99.57 234 GLU B N 1
ATOM 3536 C CA . GLU B 1 249 ? -24.145 48.475 13.872 1.00 98.28 234 GLU B CA 1
ATOM 3537 C C . GLU B 1 249 ? -24.770 48.717 12.508 1.00 102.79 234 GLU B C 1
ATOM 3538 O O . GLU B 1 249 ? -24.642 49.820 11.985 1.00 108.07 234 GLU B O 1
ATOM 3540 N N . ASP B 1 250 ? -25.444 47.727 11.927 1.00 105.60 235 ASP B N 1
ATOM 3541 C CA . ASP B 1 250 ? -25.889 47.778 10.540 1.00 106.71 235 ASP B CA 1
ATOM 3542 C C . ASP B 1 250 ? -27.372 47.453 10.406 1.00 108.47 235 ASP B C 1
ATOM 3543 O O . ASP B 1 250 ? -28.045 47.932 9.487 1.00 113.06 235 ASP B O 1
ATOM 3548 N N . GLN B 1 251 ? -27.899 46.656 11.323 1.00 105.89 236 GLN B N 1
ATOM 3549 C CA . GLN B 1 251 ? -29.300 46.285 11.261 1.00 105.56 236 GLN B CA 1
ATOM 3550 C C . GLN B 1 251 ? -30.046 46.614 12.550 1.00 106.28 236 GLN B C 1
ATOM 3551 O O . GLN B 1 251 ? -31.255 46.356 12.630 1.00 105.02 236 GLN B O 1
ATOM 3557 N N . GLN B 1 252 ? -29.362 47.175 13.552 1.00 106.98 237 GLN B N 1
ATOM 3558 C CA . GLN B 1 252 ? -29.975 47.706 14.777 1.00 104.68 237 GLN B CA 1
ATOM 3559 C C . GLN B 1 252 ? -30.922 46.688 15.421 1.00 104.30 237 GLN B C 1
ATOM 3560 O O . GLN B 1 252 ? -32.110 46.933 15.637 1.00 102.88 237 GLN B O 1
ATOM 3566 N N . LEU B 1 253 ? -30.357 45.521 15.709 1.00 102.53 238 LEU B N 1
ATOM 3567 C CA . LEU B 1 253 ? -31.022 44.482 16.478 1.00 101.17 238 LEU B CA 1
ATOM 3568 C C . LEU B 1 253 ? -30.620 44.642 17.930 1.00 104.36 238 LEU B C 1
ATOM 3569 O O . LEU B 1 253 ? -29.497 45.056 18.222 1.00 103.45 238 LEU B O 1
ATOM 3574 N N . ASN B 1 254 ? -31.551 44.357 18.839 1.00 108.62 239 ASN B N 1
ATOM 3575 C CA . ASN B 1 254 ? -31.260 44.522 20.257 1.00 105.95 239 ASN B CA 1
ATOM 3576 C C . ASN B 1 254 ? -30.148 43.582 20.687 1.00 102.48 239 ASN B C 1
ATOM 3577 O O . ASN B 1 254 ? -30.013 42.478 20.165 1.00 104.51 239 ASN B O 1
ATOM 3582 N N . LYS B 1 255 ? -29.355 44.028 21.663 1.00 102.87 240 LYS B N 1
ATOM 3583 C CA . LYS B 1 255 ? -28.200 43.252 22.098 1.00 98.98 240 LYS B CA 1
ATOM 3584 C C . LYS B 1 255 ? -28.619 41.849 22.522 1.00 101.32 240 LYS B C 1
ATOM 3585 O O . LYS B 1 255 ? -27.858 40.891 22.350 1.00 97.00 240 LYS B O 1
ATOM 3587 N N . ASN B 1 256 ? -29.856 41.704 23.000 1.00 102.36 241 ASN B N 1
ATOM 3588 C CA . ASN B 1 256 ? -30.423 40.437 23.445 1.00 100.48 241 ASN B CA 1
ATOM 3589 C C . ASN B 1 256 ? -30.708 39.486 22.292 1.00 101.33 241 ASN B C 1
ATOM 3590 O O . ASN B 1 256 ? -30.904 38.287 22.528 1.00 100.98 241 ASN B O 1
ATOM 3595 N N . ASP B 1 257 ? -30.691 39.985 21.059 1.00 100.10 242 ASP B N 1
ATOM 3596 C CA . ASP B 1 257 ? -30.964 39.198 19.864 1.00 96.71 242 ASP B CA 1
ATOM 3597 C C . ASP B 1 257 ? -29.722 38.970 19.012 1.00 93.64 242 ASP B C 1
ATOM 3598 O O . ASP B 1 257 ? -29.840 38.449 17.898 1.00 91.63 242 ASP B O 1
ATOM 3603 N N . VAL B 1 258 ? -28.537 39.346 19.492 1.00 90.61 243 VAL B N 1
ATOM 3604 C CA . VAL B 1 258 ? -27.324 39.067 18.731 1.00 87.12 243 VAL B CA 1
ATOM 3605 C C . VAL B 1 258 ? -26.364 38.385 19.695 1.00 86.27 243 VAL B C 1
ATOM 3606 O O . VAL B 1 258 ? -25.401 38.992 20.176 1.00 87.85 243 VAL B O 1
ATOM 3608 N N . ARG B 1 259 ? -26.667 37.121 20.011 1.00 84.27 244 ARG B N 1
ATOM 3609 C CA . ARG B 1 259 ? -25.871 36.290 20.912 1.00 80.15 244 ARG B CA 1
ATOM 3610 C C . ARG B 1 259 ? -24.775 35.637 20.079 1.00 80.38 244 ARG B C 1
ATOM 3611 O O . ARG B 1 259 ? -24.995 34.610 19.427 1.00 79.44 244 ARG B O 1
ATOM 3619 N N . ILE B 1 260 ? -23.586 36.225 20.088 1.00 77.61 245 ILE B N 1
ATOM 3620 C CA . ILE B 1 260 ? -22.512 35.788 19.207 1.00 75.02 245 ILE B CA 1
ATOM 3621 C C . ILE B 1 260 ? -21.231 35.683 20.022 1.00 73.74 245 ILE B C 1
ATOM 3622 O O . ILE B 1 260 ? -20.955 36.546 20.861 1.00 78.22 245 ILE B O 1
ATOM 3627 N N . ALA B 1 261 ? -20.464 34.613 19.801 1.00 71.34 246 ALA B N 1
ATOM 3628 C CA . ALA B 1 261 ? -19.201 34.392 20.495 1.00 69.96 246 ALA B CA 1
ATOM 3629 C C . ALA B 1 261 ? -18.164 33.857 19.518 1.00 71.50 246 ALA B C 1
ATOM 3630 O O . ALA B 1 261 ? -18.493 33.147 18.563 1.00 70.95 246 ALA B O 1
ATOM 3632 N N . GLY B 1 262 ? -16.900 34.142 19.802 1.00 68.53 247 GLY B N 1
ATOM 3633 C CA . GLY B 1 262 ? -15.835 33.640 18.956 1.00 69.64 247 GLY B CA 1
ATOM 3634 C C . GLY B 1 262 ? -15.078 32.524 19.640 1.00 70.34 247 GLY B C 1
ATOM 3635 O O . GLY B 1 262 ? -14.315 32.773 20.579 1.00 71.42 247 GLY B O 1
ATOM 3636 N N . TYR B 1 263 ? -15.278 31.286 19.184 1.00 71.28 248 TYR B N 1
ATOM 3637 C CA . TYR B 1 263 ? -14.709 30.138 19.885 1.00 68.93 248 TYR B CA 1
ATOM 3638 C C . TYR B 1 263 ? -13.197 30.065 19.739 1.00 66.24 248 TYR B C 1
ATOM 3639 O O . TYR B 1 263 ? -12.543 29.442 20.575 1.00 66.14 248 TYR B O 1
ATOM 3648 N N . TRP B 1 264 ? -12.626 30.688 18.711 1.00 66.55 249 TRP B N 1
ATOM 3649 C CA . TRP B 1 264 ? -11.180 30.668 18.539 1.00 68.69 249 TRP B CA 1
ATOM 3650 C C . TRP B 1 264 ? -10.787 31.825 17.632 1.00 70.24 249 TRP B C 1
ATOM 3651 O O . TRP B 1 264 ? -11.640 32.534 17.098 1.00 70.19 249 TRP B O 1
ATOM 3662 N N . ARG B 1 265 ? -9.478 32.024 17.488 1.00 72.64 250 ARG B N 1
ATOM 3663 C CA . ARG B 1 265 ? -8.948 33.136 16.705 1.00 72.42 250 ARG B CA 1
ATOM 3664 C C . ARG B 1 265 ? -7.693 32.706 15.960 1.00 73.76 250 ARG B C 1
ATOM 3665 O O . ARG B 1 265 ? -6.734 32.240 16.579 1.00 76.55 250 ARG B O 1
ATOM 3673 N N . ASP B 1 266 ? -7.670 32.938 14.650 1.00 74.09 251 ASP B N 1
ATOM 3674 C CA . ASP B 1 266 ? -6.645 32.364 13.782 1.00 74.80 251 ASP B CA 1
ATOM 3675 C C . ASP B 1 266 ? -5.266 32.952 14.064 1.00 73.38 251 ASP B C 1
ATOM 3676 O O . ASP B 1 266 ? -5.087 34.169 14.087 1.00 75.78 251 ASP B O 1
ATOM 3681 N N . GLY B 1 267 ? -4.294 32.085 14.316 1.00 73.92 252 GLY B N 1
ATOM 3682 C CA . GLY B 1 267 ? -2.940 32.523 14.524 1.00 72.93 252 GLY B CA 1
ATOM 3683 C C . GLY B 1 267 ? -2.595 32.866 15.945 1.00 75.35 252 GLY B C 1
ATOM 3684 O O . GLY B 1 267 ? -1.432 33.179 16.216 1.00 76.14 252 GLY B O 1
ATOM 3685 N N . VAL B 1 268 ? -3.583 32.921 16.836 1.00 77.21 253 VAL B N 1
ATOM 3686 C CA . VAL B 1 268 ? -3.372 33.173 18.257 1.00 74.10 253 VAL B CA 1
ATOM 3687 C C . VAL B 1 268 ? -3.991 32.019 19.051 1.00 72.11 253 VAL B C 1
ATOM 3688 O O . VAL B 1 268 ? -5.077 31.523 18.726 1.00 72.49 253 VAL B O 1
ATOM 3692 N N . SER B 1 269 ? -3.288 31.577 20.077 1.00 71.35 254 SER B N 1
ATOM 3693 C CA . SER B 1 269 ? -3.714 30.422 20.840 1.00 69.90 254 SER B CA 1
ATOM 3694 C C . SER B 1 269 ? -4.691 30.809 21.933 1.00 72.79 254 SER B C 1
ATOM 3695 O O . SER B 1 269 ? -4.698 31.942 22.419 1.00 73.10 254 SER B O 1
ATOM 3698 N N . SER B 1 270 ? -5.478 29.810 22.353 1.00 71.46 255 SER B N 1
ATOM 3699 C CA . SER B 1 270 ? -6.416 29.973 23.456 1.00 71.18 255 SER B CA 1
ATOM 3700 C C . SER B 1 270 ? -5.750 30.595 24.679 1.00 74.19 255 SER B C 1
ATOM 3701 O O . SER B 1 270 ? -6.319 31.498 25.303 1.00 73.91 255 SER B O 1
ATOM 3704 N N . SER B 1 271 ? -4.540 30.131 25.030 1.00 72.37 256 SER B N 1
ATOM 3705 C CA . SER B 1 271 ? -3.823 30.700 26.174 1.00 74.30 256 SER B CA 1
ATOM 3706 C C . SER B 1 271 ? -3.604 32.197 26.011 1.00 75.01 256 SER B C 1
ATOM 3707 O O . SER B 1 271 ? -3.766 32.961 26.968 1.00 75.97 256 SER B O 1
ATOM 3710 N N . GLU B 1 272 ? -3.211 32.631 24.810 1.00 76.50 257 GLU B N 1
ATOM 3711 C CA . GLU B 1 272 ? -3.053 34.058 24.540 1.00 74.33 257 GLU B CA 1
ATOM 3712 C C . GLU B 1 272 ? -4.395 34.785 24.586 1.00 75.39 257 GLU B C 1
ATOM 3713 O O . GLU B 1 272 ? -4.468 35.914 25.081 1.00 71.91 257 GLU B O 1
ATOM 3719 N N . LEU B 1 273 ? -5.471 34.149 24.086 1.00 75.93 258 LEU B N 1
ATOM 3720 C CA . LEU B 1 273 ? -6.807 34.720 24.256 1.00 76.29 258 LEU B CA 1
ATOM 3721 C C . LEU B 1 273 ? -7.104 34.995 25.720 1.00 77.22 258 LEU B C 1
ATOM 3722 O O . LEU B 1 273 ? -7.654 36.047 26.052 1.00 79.89 258 LEU B O 1
ATOM 3727 N N . ASP B 1 274 ? -6.751 34.052 26.605 1.00 78.10 259 ASP B N 1
ATOM 3728 C CA . ASP B 1 274 ? -6.971 34.215 28.045 1.00 78.62 259 ASP B CA 1
ATOM 3729 C C . ASP B 1 274 ? -6.211 35.426 28.592 1.00 81.50 259 ASP B C 1
ATOM 3730 O O . ASP B 1 274 ? -6.744 36.208 29.392 1.00 76.29 259 ASP B O 1
ATOM 3735 N N . LYS B 1 275 ? -4.936 35.562 28.199 1.00 81.59 260 LYS B N 1
ATOM 3736 C CA . LYS B 1 275 ? -4.123 36.701 28.617 1.00 80.70 260 LYS B CA 1
ATOM 3737 C C . LYS B 1 275 ? -4.707 38.016 28.104 1.00 81.68 260 LYS B C 1
ATOM 3738 O O . LYS B 1 275 ? -4.677 39.031 28.802 1.00 81.19 260 LYS B O 1
ATOM 3740 N N . LEU B 1 276 ? -5.265 38.013 26.894 1.00 82.55 261 LEU B N 1
ATOM 3741 C CA . LEU B 1 276 ? -5.953 39.205 26.407 1.00 82.20 261 LEU B CA 1
ATOM 3742 C C . LEU B 1 276 ? -7.196 39.490 27.240 1.00 86.76 261 LEU B C 1
ATOM 3743 O O . LEU B 1 276 ? -7.410 40.629 27.665 1.00 89.39 261 LEU B O 1
ATOM 3748 N N . ARG B 1 277 ? -7.995 38.451 27.534 1.00 87.03 262 ARG B N 1
ATOM 3749 C CA . ARG B 1 277 ? -9.208 38.625 28.330 1.00 85.26 262 ARG B CA 1
ATOM 3750 C C . ARG B 1 277 ? -8.900 39.078 29.756 1.00 91.38 262 ARG B C 1
ATOM 3751 O O . ARG B 1 277 ? -9.681 39.835 30.341 1.00 94.63 262 ARG B O 1
ATOM 3759 N N . ALA B 1 278 ? -7.779 38.645 30.336 1.00 92.30 263 ALA B N 1
ATOM 3760 C CA . ALA B 1 278 ? -7.423 39.121 31.672 1.00 89.63 263 ALA B CA 1
ATOM 3761 C C . ALA B 1 278 ? -7.120 40.621 31.680 1.00 93.38 263 ALA B C 1
ATOM 3762 O O . ALA B 1 278 ? -7.549 41.337 32.590 1.00 97.59 263 ALA B O 1
ATOM 3764 N N . GLN B 1 279 ? -6.343 41.110 30.702 1.00 95.09 264 GLN B N 1
ATOM 3765 C CA . GLN B 1 279 ? -6.010 42.539 30.626 1.00 95.19 264 GLN B CA 1
ATOM 3766 C C . GLN B 1 279 ? -7.207 43.380 30.194 1.00 99.24 264 GLN B C 1
ATOM 3767 O O . GLN B 1 279 ? -7.395 44.502 30.689 1.00 99.00 264 GLN B O 1
ATOM 3773 N N . HIS B 1 280 ? -8.016 42.865 29.259 1.00 98.80 265 HIS B N 1
ATOM 3774 C CA . HIS B 1 280 ? -9.225 43.580 28.865 1.00 101.97 265 HIS B CA 1
ATOM 3775 C C . HIS B 1 280 ? -10.142 43.754 30.071 1.00 102.32 265 HIS B C 1
ATOM 3776 O O . HIS B 1 280 ? -10.649 44.852 30.331 1.00 106.85 265 HIS B O 1
ATOM 3783 N N . TYR B 1 281 ? -10.329 42.683 30.844 1.00 99.58 266 TYR B N 1
ATOM 3784 C CA . TYR B 1 281 ? -11.111 42.746 32.078 1.00 102.95 266 TYR B CA 1
ATOM 3785 C C . TYR B 1 281 ? -10.496 43.717 33.106 1.00 104.37 266 TYR B C 1
ATOM 3786 O O . TYR B 1 281 ? -11.166 44.644 33.577 1.00 105.41 266 TYR B O 1
ATOM 3795 N N . GLN B 1 282 ? -9.227 43.502 33.491 1.00 103.66 267 GLN B N 1
ATOM 3796 C CA . GLN B 1 282 ? -8.581 44.387 34.463 1.00 106.08 267 GLN B CA 1
ATOM 3797 C C . GLN B 1 282 ? -8.586 45.838 33.992 1.00 111.03 267 GLN B C 1
ATOM 3798 O O . GLN B 1 282 ? -8.554 46.754 34.823 1.00 109.34 267 GLN B O 1
ATOM 3800 N N . GLU B 1 283 ? -8.592 46.069 32.671 1.00 120.11 268 GLU B N 1
ATOM 3801 C CA . GLU B 1 283 ? -8.675 47.435 32.154 1.00 120.33 268 GLU B CA 1
ATOM 3802 C C . GLU B 1 283 ? -10.112 47.941 32.121 1.00 120.53 268 GLU B C 1
ATOM 3803 O O . GLU B 1 283 ? -10.337 49.147 32.275 1.00 119.85 268 GLU B O 1
ATOM 3805 N N . HIS B 1 284 ? -11.089 47.043 31.947 1.00 109.76 269 HIS B N 1
ATOM 3806 C CA . HIS B 1 284 ? -12.489 47.452 32.009 1.00 109.09 269 HIS B CA 1
ATOM 3807 C C . HIS B 1 284 ? -12.901 47.729 33.444 1.00 112.56 269 HIS B C 1
ATOM 3808 O O . HIS B 1 284 ? -13.633 48.693 33.712 1.00 116.22 269 HIS B O 1
ATOM 3810 N N . ILE B 1 285 ? -12.426 46.904 34.385 1.00 111.77 270 ILE B N 1
ATOM 3811 C CA . ILE B 1 285 ? -12.710 47.162 35.794 1.00 110.18 270 ILE B CA 1
ATOM 3812 C C . ILE B 1 285 ? -12.015 48.437 36.236 1.00 108.65 270 ILE B C 1
ATOM 3813 O O . ILE B 1 285 ? -12.482 49.115 37.150 1.00 112.65 270 ILE B O 1
ATOM 3815 N N . GLN B 1 286 ? -10.923 48.813 35.568 1.00 110.46 271 GLN B N 1
ATOM 3816 C CA . GLN B 1 286 ? -10.251 50.067 35.878 1.00 111.87 271 GLN B CA 1
ATOM 3817 C C . GLN B 1 286 ? -11.023 51.271 35.330 1.00 118.48 271 GLN B C 1
ATOM 3818 O O . GLN B 1 286 ? -10.973 52.360 35.920 1.00 116.00 271 GLN B O 1
ATOM 3820 N N . GLN B 1 287 ? -11.788 51.077 34.255 1.00 120.79 272 GLN B N 1
ATOM 3821 C CA . GLN B 1 287 ? -12.622 52.131 33.670 1.00 120.97 272 GLN B CA 1
ATOM 3822 C C . GLN B 1 287 ? -14.094 51.712 33.643 1.00 122.59 272 GLN B C 1
ATOM 3823 O O . GLN B 1 287 ? -14.798 51.827 34.652 1.00 123.57 272 GLN B O 1
#

Solvent-accessible surface area: 24498 Å² total; per-residue (Å²): 122,21,150,18,72,1,32,2,56,34,62,70,103,48,22,108,20,4,18,20,1,44,0,31,6,89,17,163,82,44,127,68,2,95,44,32,1,1,8,4,62,0,31,12,36,111,49,149,89,57,82,87,53,30,24,69,36,11,3,15,44,24,62,74,161,59,26,46,2,25,0,8,0,26,99,82,110,83,96,27,38,3,17,113,30,19,133,81,14,128,98,46,34,137,9,30,2,63,1,6,124,99,61,98,43,5,18,37,106,97,84,21,54,0,3,0,0,0,4,5,40,0,1,6,0,0,30,8,3,4,124,91,27,101,100,82,18,37,2,41,0,15,0,6,0,54,10,7,23,0,1,52,31,5,26,109,51,85,107,4,13,1,7,3,16,14,44,69,99,183,118,110,40,41,0,38,45,10,0,116,36,26,99,66,64,82,86,15,1,1,1,1,1,0,23,25,86,22,4,190,34,0,136,56,22,0,41,84,90,54,148,28,101,70,73,32,11,58,23,20,38,64,92,92,104,80,40,51,34,40,87,33,45,151,84,160,54,108,143,148,93,43,143,111,133,181,141,83,84,28,84,18,76,1,39,3,66,33,59,83,92,50,24,110,17,2,14,30,1,50,0,34,6,95,24,97,80,62,85,42,2,90,44,35,1,2,11,1,62,0,30,16,46,109,44,145,92,61,88,73,47,21,24,72,33,10,3,14,45,22,55,78,164,62,28,23,1,17,0,7,0,25,94,80,111,81,170,26,39,3,17,51,28,24,137,81,14,130,98,38,39,128,10,25,1,70,0,9,127,94,60,94,43,2,10,38,104,97,79,26,56,0,4,0,0,0,4,5,42,0,1,6,0,0,25,9,2,3,130,90,28,90,99,79,19,40,2,41,0,20,0,10,0,52,19,11,26,0,1,54,32,6,28,98,54,142,92,4,8,1,8,3,26,14,32,78,88,186,95,100,116,52,28,27,0,29,72,8,0,120,62,25,116,66,60,72,124,11,1,1,2,2,1,0,15,24,68,21,5,135,36,0,115,94,27,0,52,77,85,61,151,31,98,76,75,30,11,53,18,20,42,65,82,100,78,84,37,50,32,48,95,38,47,64,81,150,63,127,135,170,59,58,69,81,90,123

Radius of gyration: 26.2 Å; Cα contacts (8 Å, |Δi|>4): 989; chains: 2; bounding box: 64×60×82 Å

Organism: Acinetobacter baumannii (NCBI:txid470)

InterPro domains:
  IPR007037 SIP-like, Rossmann fold domain [PF04954] (136-252)
  IPR013113 Siderophore-interacting, FAD-binding [PF08021] (69-125)
  IPR017927 FAD-binding domain, ferredoxin reductase-type [PS51384] (25-131)
  IPR039261 Ferredoxin-NADP reductase (FNR), nucleotide-binding domain [G3DSA:3.40.50.80] (133-273)
  IPR039374 Siderophore-interacting protein [PTHR30157] (69-252)

GO terms:
  GO:0052851 ferric-chelate reductase (NADPH) activity (F, EXP)
  GO:0140618 ferric-chelate reductase (NADH) activity (F, EXP)

B-factor: mean 84.93, std 16.81, range [56.9, 188.13]

Secondary structure (DSSP, 8-state):
-EEEEEEEEEEEEEETTEEEEEEEE--S-GGGGGSSSEEEEEEEE--SSS--EEEEEE--EEETTTTEEEEEEE--SS--HHHHHHHT--TT-EEEEEEEEE------TT--EEEEEEEGGGHHHHHHHHHT--TT--EEEEEEESSTTGGGGS---TTEEEEEEE--S----HHHHHHTT-S--SSEEEEEEEEHHHHHHHHHHHHHTT---GGGEEEEEEEBTTB-HHHHHHHHHHHHHHHHH-/---EEEEEEEEEEEEEETTEEEEEEEE--S-GGGGGSSSEEEEEEEE--SSSS-EEEEEE--EEETTTTEEEEEEE--SS--HHHHHHHS--TT-EEEEEEEEE------TT--EEEEEEEGGGHHHHHHHHHT--TT--EEEEEEESSTTGGGGS---TTEEEEEEE--SSS----HHHHHHTT-S--SSEEEEEEEEHHHHHHHHHHHHHTT---GGGEEEE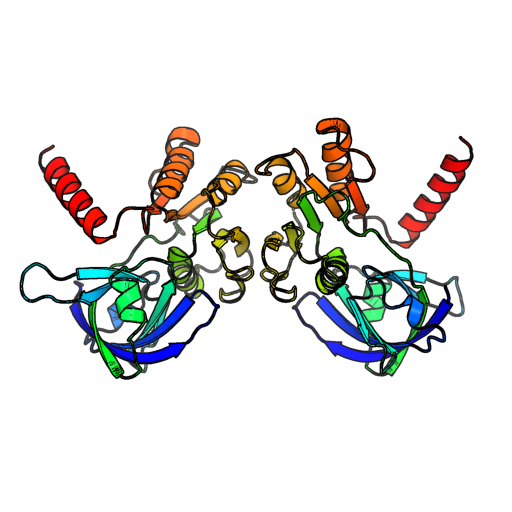EEEBTTB-HHHHHHHHHHHHHHHHH-